Protein AF-A0A1Q3HRP3-F1 (afdb_monomer_lite)

Foldseek 3Di:
DEKEKDFPPDDPVQQADQPQQFLFDPLPPPAHQDDPVGMAIHALVNVPLDLLVSQLSLQVSLLRHQLSLQLQVLLCVQFVARQHDDSSAGPQPVLRVVLLVVSLQQRALQFADLQDQARGDPDSVCSCVHHVVVSVDDSVSNVVSNPDVSNVQQPDDPQQSPRHHAYHHHSNQVSLVSSLQSSLVLVLLLLLLLLLLLLLFPQLLVLLLVLLLLCLVVVFQFQLQQAACLCCQQPVDGPDGQDDPVSSVVSVLQLLLLSLVLLCVDPVSVVSRDPVSVVCCCPPPPNSSVLSLLLAGSLLSSLSSLLRRLQGGPPHFDFFWFWFKFFDPVVSSPGPDCVPVVVTDIDIDTDPDLQNNASCVPSVSCPNPHDRSSHRRQSNCSSLSFQAESGADSSLLRSLVSSVVSVVCLQPLSLLSNLSSQSNNCSFPNNLASDNYSTSLRSLSSQVSNPSGHQLVVDDTDPSSQLVNLQSVQQRRSRGPSSVSSVVSSVVQHDHDSPRNLSSQLSSLVSVVVSCVSSPSHFGFQADVFLRSRHHHPDTDGDDPVSSVVSNVQSVCCVVVVHRDDRPSSD

Radius of gyration: 23.9 Å; chains: 1; bounding box: 61×50×65 Å

pLDDT: mean 80.54, std 15.25, range [26.28, 98.19]

Sequence (571 aa):
MLIFLRKQSEADHVITTPVGHAVLADYTTTFPKLKEAEQSAVPWYSFNEDPEAFGEELLQTAEVDVVCKALLKRATEEWGADFSIQDGRFKNKHVQDHYTKQLRNWLNPLSGNLGRRTAHLTDEQQQYDQVWMKLKLNRDKVKEIAQLPFFKKNGFNVAGRRDRLQLYRNKTEAARALVGEVTSWPSRYVEKLAVLSLLRSAKLAALQRTMLRQVVIDGIVLDATKWEYLPYYLRGKALEACVSVQEKEDARLLVLGALHDCLNDDVTTRPQADTEAIRKFTEFGGGNEYARWRLLPQVVRYQVMISDLARIMPGGKAESEHVRFEFQKTKLDALPSLGGFGTWTKSMQKHASSTPHDPGRHLPFAAGWIRNEFCPNIVSSRLLLAPLYAGTSGHNQGRIMAWRKLKTLDALPVGLIVSAGYSVLWRLYYDKRVSGFHTMFETLQGTHVDTVATTASTFKGGVDDVVWNNLLDNSPEGKTDVSQYWMDCIACFAKPGPLVHLMLKQDLLKEREKTLQLLAGEVLPRWGATESPDRSAPDVEVWDKKQSKAVSMRLEFEIASNTPLPDDDEF

Structure (mmCIF, N/CA/C/O backbone):
data_AF-A0A1Q3HRP3-F1
#
_entry.id   AF-A0A1Q3HRP3-F1
#
loop_
_atom_site.group_P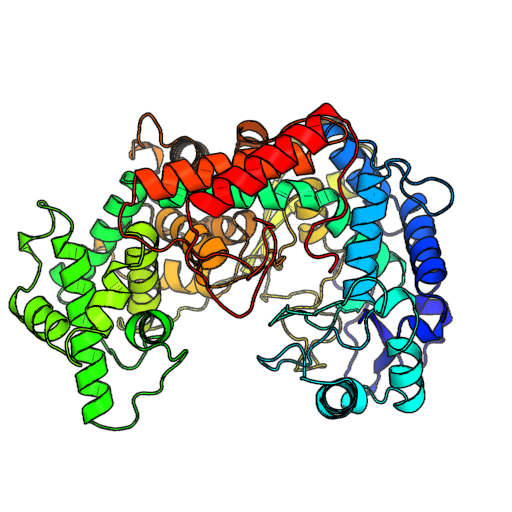DB
_atom_site.id
_atom_site.type_symbol
_atom_site.label_atom_id
_atom_site.label_alt_id
_atom_site.label_comp_id
_atom_site.label_asym_id
_atom_site.label_entity_id
_atom_site.label_seq_id
_atom_site.pdbx_PDB_ins_code
_atom_site.Cartn_x
_atom_site.Cartn_y
_atom_site.Cartn_z
_atom_site.occupancy
_atom_site.B_iso_or_equiv
_atom_site.auth_seq_id
_atom_site.auth_comp_id
_atom_site.auth_asym_id
_atom_site.auth_atom_id
_atom_site.pdbx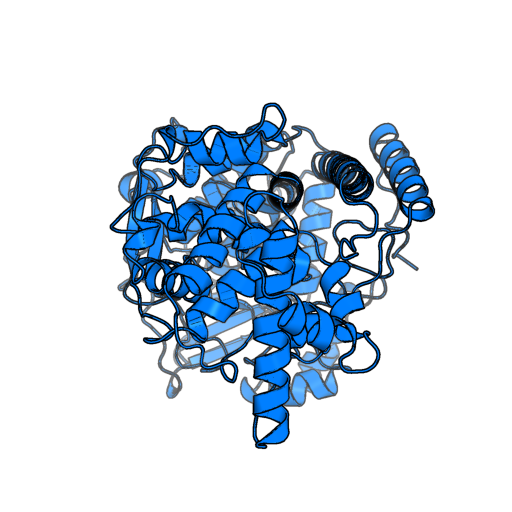_PDB_model_num
ATOM 1 N N . MET A 1 1 ? -19.492 3.271 4.433 1.00 81.19 1 MET A N 1
ATOM 2 C CA . MET A 1 1 ? -20.540 2.814 5.333 1.00 81.19 1 MET A CA 1
ATOM 3 C C . MET A 1 1 ? -20.193 1.452 5.892 1.00 81.19 1 MET A C 1
ATOM 5 O O . MET A 1 1 ? -19.858 0.538 5.136 1.00 81.19 1 MET A O 1
ATOM 9 N N . LEU A 1 2 ? -20.267 1.356 7.218 1.00 85.31 2 LEU A N 1
ATOM 10 C CA . LEU A 1 2 ? -20.231 0.110 7.963 1.00 85.31 2 LEU A CA 1
ATOM 11 C C . LEU A 1 2 ? -21.559 -0.623 7.813 1.00 85.31 2 LEU A C 1
ATOM 13 O O . LEU A 1 2 ? -22.619 -0.052 8.070 1.00 85.31 2 LEU A O 1
ATOM 17 N N . ILE A 1 3 ? -21.477 -1.885 7.415 1.00 86.25 3 ILE A N 1
ATOM 18 C CA . ILE A 1 3 ? -22.596 -2.812 7.326 1.00 86.25 3 ILE A CA 1
ATOM 19 C C . ILE A 1 3 ? -22.241 -4.057 8.130 1.00 86.25 3 ILE A C 1
ATOM 21 O O . ILE A 1 3 ? -21.111 -4.543 8.092 1.00 86.25 3 ILE A O 1
ATOM 25 N N . PHE A 1 4 ? -23.227 -4.592 8.830 1.00 86.12 4 PHE A N 1
ATOM 26 C CA . PHE A 1 4 ? -23.117 -5.830 9.569 1.00 86.12 4 PHE A CA 1
ATOM 27 C C . PHE A 1 4 ? -23.857 -6.958 8.850 1.00 86.12 4 PHE A C 1
ATOM 29 O O . PHE A 1 4 ? -24.864 -6.719 8.184 1.00 86.12 4 PHE A O 1
ATOM 36 N N . LEU A 1 5 ? -23.347 -8.183 8.961 1.00 80.94 5 LEU A N 1
ATOM 37 C CA . LEU A 1 5 ? -23.936 -9.387 8.382 1.00 80.94 5 LEU A CA 1
ATOM 38 C C . LEU A 1 5 ? -24.330 -10.364 9.484 1.00 80.94 5 LEU A C 1
ATOM 40 O O . LEU A 1 5 ? -23.515 -10.702 10.342 1.00 80.94 5 LEU A O 1
ATOM 44 N N . ARG A 1 6 ? -25.557 -10.872 9.393 1.00 81.88 6 ARG A N 1
ATOM 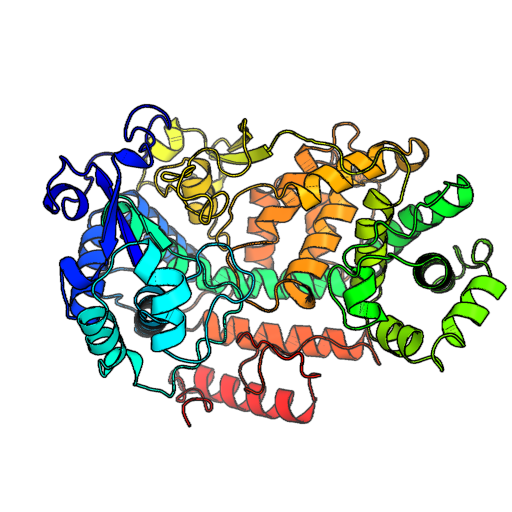45 C CA . ARG A 1 6 ? -26.075 -11.961 10.230 1.00 81.88 6 ARG A CA 1
ATOM 46 C C . ARG A 1 6 ? -26.949 -12.907 9.417 1.00 81.88 6 ARG A C 1
ATOM 48 O O . ARG A 1 6 ? -27.351 -12.569 8.298 1.00 81.88 6 ARG A O 1
ATOM 55 N N . LYS A 1 7 ? -27.299 -14.062 9.982 1.00 79.88 7 LYS A N 1
ATOM 56 C CA . LYS A 1 7 ? -28.380 -14.892 9.435 1.00 79.88 7 LYS A CA 1
ATOM 57 C C . LYS A 1 7 ? -29.721 -14.181 9.603 1.00 79.88 7 LYS A C 1
ATOM 59 O O . LYS A 1 7 ? -29.954 -13.492 10.596 1.00 79.88 7 LYS A O 1
ATOM 64 N N . GLN A 1 8 ? -30.643 -14.399 8.672 1.00 80.56 8 GLN A N 1
ATOM 65 C CA . GLN A 1 8 ? -32.012 -13.879 8.766 1.00 80.56 8 GLN A CA 1
ATOM 66 C C . GLN A 1 8 ? -32.724 -14.345 10.045 1.00 80.56 8 GLN A C 1
ATOM 68 O O . GLN A 1 8 ? -33.490 -13.577 10.619 1.00 80.56 8 GLN A O 1
ATOM 73 N N . SER A 1 9 ? -32.418 -15.559 10.519 1.00 80.81 9 SER A N 1
ATOM 74 C CA . SER A 1 9 ? -32.952 -16.136 11.759 1.00 80.81 9 SER A CA 1
ATOM 75 C C . SER A 1 9 ? -32.340 -15.567 13.045 1.00 80.81 9 SER A C 1
ATOM 77 O O . SER A 1 9 ? -32.875 -15.803 14.122 1.00 80.81 9 SER A O 1
ATOM 79 N N . GLU A 1 10 ? -31.194 -14.890 12.967 1.00 83.38 10 GLU A N 1
ATOM 80 C CA . GLU A 1 10 ? -30.533 -14.290 14.131 1.00 83.38 10 GLU A CA 1
ATOM 81 C C . GLU A 1 10 ? -31.152 -12.924 14.430 1.00 83.38 10 GLU A C 1
ATOM 83 O O . GLU A 1 10 ? -31.501 -12.186 13.516 1.00 83.38 10 GLU A O 1
ATOM 88 N N . ALA A 1 11 ? -31.285 -12.556 15.701 1.00 84.00 11 ALA A N 1
ATOM 89 C CA . ALA A 1 11 ? -31.731 -11.216 16.073 1.00 84.00 11 ALA A CA 1
ATOM 90 C C . ALA A 1 11 ? -30.559 -10.218 16.065 1.00 84.00 11 ALA A C 1
ATOM 92 O O . ALA A 1 11 ? -29.400 -10.599 16.229 1.00 84.00 11 ALA A O 1
ATOM 93 N N . ASP A 1 12 ? -30.862 -8.925 15.930 1.00 82.75 12 ASP A N 1
ATOM 94 C CA . ASP A 1 12 ? -29.851 -7.859 15.837 1.00 82.75 12 ASP A CA 1
ATOM 95 C C . ASP A 1 12 ? -28.938 -7.772 17.074 1.00 82.75 12 ASP A C 1
ATOM 97 O O . ASP A 1 12 ? -27.781 -7.370 16.957 1.00 82.75 12 ASP A O 1
ATOM 101 N N . HIS A 1 13 ? -29.401 -8.232 18.245 1.00 83.00 13 HIS A N 1
ATOM 102 C CA . HIS A 1 13 ? -28.588 -8.270 19.468 1.00 83.00 13 HIS A CA 1
ATOM 103 C C . HIS A 1 13 ? -27.328 -9.145 19.338 1.00 83.00 13 HIS A C 1
ATOM 105 O O . HIS A 1 13 ? -26.350 -8.918 20.048 1.00 83.00 13 HIS A O 1
ATOM 111 N N . VAL A 1 14 ? -27.310 -10.121 18.421 1.00 80.94 14 VAL A N 1
ATOM 112 C CA . VAL A 1 14 ? -26.115 -10.935 18.130 1.00 80.94 14 VAL A CA 1
ATOM 113 C C . VAL A 1 14 ? -24.974 -10.057 17.603 1.00 80.94 14 VAL A C 1
ATOM 115 O O . VAL A 1 14 ? -23.811 -10.298 17.913 1.00 80.94 14 VAL A O 1
ATOM 118 N N . ILE A 1 15 ? -25.301 -9.003 16.850 1.00 83.75 15 ILE A N 1
ATOM 119 C CA . ILE A 1 15 ? -24.325 -8.056 16.297 1.00 83.75 15 ILE A CA 1
ATOM 120 C C . ILE A 1 15 ? -23.811 -7.115 17.394 1.00 83.75 15 ILE A C 1
ATOM 122 O O . ILE A 1 15 ? -22.634 -6.742 17.395 1.00 83.75 15 ILE A O 1
ATOM 126 N N . THR A 1 16 ? -24.687 -6.708 18.317 1.00 84.12 16 THR A N 1
ATOM 127 C CA . THR A 1 16 ? -24.356 -5.733 19.364 1.00 84.12 16 THR A CA 1
ATOM 128 C C . THR A 1 16 ? -23.694 -6.349 20.593 1.00 84.12 16 THR A C 1
ATOM 130 O O . THR A 1 16 ? -23.067 -5.615 21.350 1.00 84.12 16 THR A O 1
ATOM 133 N N . THR A 1 17 ? -23.791 -7.668 20.779 1.00 83.38 17 THR A N 1
ATOM 134 C CA . THR A 1 17 ? -23.171 -8.383 21.901 1.00 83.38 17 THR A CA 1
ATOM 135 C C . THR A 1 17 ? -21.650 -8.481 21.706 1.00 83.38 17 THR A C 1
ATOM 137 O O . THR A 1 17 ? -21.206 -9.093 20.730 1.00 83.38 17 THR A O 1
ATOM 140 N N . PRO A 1 18 ? -20.827 -7.916 22.614 1.00 80.81 18 PRO A N 1
ATOM 141 C CA . PRO A 1 18 ? -19.375 -8.032 22.531 1.00 80.81 18 PRO A CA 1
ATOM 142 C C . PRO A 1 18 ? -18.889 -9.480 22.659 1.00 80.81 18 PRO A C 1
ATOM 144 O O . PRO A 1 18 ? -19.381 -10.253 23.483 1.00 80.81 18 PRO A O 1
ATOM 147 N N . VAL A 1 19 ? -17.862 -9.843 21.891 1.00 79.94 19 VAL A N 1
ATOM 148 C CA . VAL A 1 19 ? -17.243 -11.174 21.953 1.00 79.94 19 VAL A CA 1
ATOM 149 C C . VAL A 1 19 ? -16.118 -11.172 22.996 1.00 79.94 19 VAL A C 1
ATOM 151 O O . VAL A 1 19 ? -14.965 -10.905 22.676 1.00 79.94 19 VAL A O 1
ATOM 154 N N . GLY A 1 20 ? -16.448 -11.469 24.257 1.00 64.06 20 GLY A N 1
ATOM 155 C CA . GLY A 1 20 ? -15.527 -11.300 25.395 1.00 64.06 20 GLY A CA 1
ATOM 156 C C . GLY A 1 20 ? -14.388 -12.325 25.543 1.00 64.06 20 GLY A C 1
ATOM 157 O O . GLY A 1 20 ? -13.433 -12.056 26.264 1.00 64.06 20 GLY A O 1
ATOM 158 N N . HIS A 1 21 ? -14.454 -13.489 24.881 1.00 59.28 21 HIS A N 1
ATOM 159 C CA . HIS A 1 21 ? -13.514 -14.606 25.116 1.00 59.28 21 HIS A CA 1
ATOM 160 C C . HIS A 1 21 ? -12.640 -14.992 23.913 1.00 59.28 21 HIS A C 1
ATOM 162 O O . HIS A 1 21 ? -11.757 -15.838 24.042 1.00 59.28 21 HIS A O 1
ATOM 168 N N . ALA A 1 22 ? -12.868 -14.412 22.733 1.00 60.66 22 ALA A N 1
ATOM 169 C CA . ALA A 1 22 ? -12.188 -14.840 21.512 1.00 60.66 22 ALA A CA 1
ATOM 170 C C . ALA A 1 22 ? -10.984 -13.943 21.204 1.00 60.66 22 ALA A C 1
ATOM 172 O O . ALA A 1 22 ? -11.116 -12.932 20.513 1.00 60.66 22 ALA A O 1
ATOM 173 N N . VAL A 1 23 ? -9.791 -14.323 21.670 1.00 62.41 23 VAL A N 1
ATOM 174 C CA . VAL A 1 23 ? -8.544 -13.714 21.171 1.00 62.41 23 VAL A CA 1
ATOM 175 C C . VAL A 1 23 ? -8.365 -14.096 19.698 1.00 62.41 23 VAL A C 1
ATOM 177 O O . VAL A 1 23 ? -8.222 -13.222 18.842 1.00 62.41 23 VAL A O 1
ATOM 180 N N . LEU A 1 24 ? -8.510 -15.395 19.405 1.00 66.38 24 LEU A N 1
ATOM 181 C CA . LEU A 1 24 ? -8.441 -16.005 18.078 1.00 66.38 24 LEU A CA 1
ATOM 182 C C . LEU A 1 24 ? -9.502 -17.102 17.918 1.00 66.38 24 LEU A C 1
ATOM 184 O O . LEU A 1 24 ? -9.729 -17.900 18.825 1.00 66.38 24 LEU A O 1
ATOM 188 N N . ALA A 1 25 ? -10.108 -17.193 16.738 1.00 57.00 25 ALA A N 1
ATOM 189 C CA . ALA A 1 25 ? -10.954 -18.321 16.352 1.00 57.00 25 ALA A CA 1
ATOM 190 C C . ALA A 1 25 ? -10.121 -19.384 15.622 1.00 57.00 25 ALA A C 1
ATOM 192 O O . ALA A 1 25 ? -9.249 -19.038 14.821 1.00 57.00 25 ALA A O 1
ATOM 193 N N . ASP A 1 26 ? -10.428 -20.674 15.811 1.00 52.47 26 ASP A N 1
ATOM 194 C CA . ASP A 1 26 ? -10.148 -21.626 14.734 1.00 52.47 26 ASP A CA 1
ATOM 195 C C . ASP A 1 26 ? -11.045 -21.200 13.564 1.00 52.47 26 ASP A C 1
ATOM 197 O O . ASP A 1 26 ? -12.270 -21.167 13.684 1.00 52.47 26 ASP A O 1
ATOM 201 N N . TYR A 1 27 ? -10.421 -20.741 12.484 1.00 51.00 27 TYR A N 1
ATOM 202 C CA . TYR A 1 27 ? -10.995 -19.951 11.388 1.00 51.00 27 TYR A CA 1
ATOM 203 C C . TYR A 1 27 ? -12.177 -20.624 10.665 1.00 51.00 27 TYR A C 1
ATOM 205 O O . TYR A 1 27 ? -12.822 -19.994 9.823 1.00 51.00 27 TYR A O 1
ATOM 213 N N . THR A 1 28 ? -12.451 -21.891 10.981 1.00 45.38 28 THR A N 1
ATOM 214 C CA . THR A 1 28 ? -13.580 -22.694 10.498 1.00 45.38 28 THR A CA 1
ATOM 215 C C . THR A 1 28 ? -14.743 -22.826 11.488 1.00 45.38 28 THR A C 1
ATOM 217 O O . THR A 1 28 ? -15.844 -23.162 11.059 1.00 45.38 28 THR A O 1
ATOM 220 N N . THR A 1 29 ? -14.539 -22.572 12.784 1.00 44.78 29 THR A N 1
ATOM 221 C CA . THR A 1 29 ? -15.457 -23.038 13.842 1.00 44.78 29 THR A CA 1
ATOM 222 C C . THR A 1 29 ? -16.284 -21.936 14.493 1.00 44.78 29 THR A C 1
ATOM 224 O O . THR A 1 29 ? -17.451 -22.165 14.795 1.00 44.78 29 THR A O 1
ATOM 227 N N . THR A 1 30 ? -15.731 -20.737 14.703 1.00 48.66 30 THR A N 1
ATOM 228 C CA . THR A 1 30 ? -16.424 -19.720 15.521 1.00 48.66 30 THR A CA 1
ATOM 229 C C . THR A 1 30 ? -17.549 -19.015 14.770 1.00 48.66 30 THR A C 1
ATOM 231 O O . THR A 1 30 ? -18.580 -18.709 15.358 1.00 48.66 30 THR A O 1
ATOM 234 N N . PHE A 1 31 ? -17.387 -18.786 13.465 1.00 54.47 31 PHE A N 1
ATOM 235 C CA . PHE A 1 31 ? -18.418 -18.164 12.638 1.00 54.47 31 PHE A CA 1
ATOM 236 C C . PHE A 1 31 ? -18.469 -18.852 11.271 1.00 54.47 31 PHE A C 1
ATOM 238 O O . PHE A 1 31 ? -17.548 -18.667 10.466 1.00 54.47 31 PHE A O 1
ATOM 245 N N . PRO A 1 32 ? -19.518 -19.642 10.982 1.00 58.34 32 PRO A N 1
ATOM 246 C CA . PRO A 1 32 ? -19.655 -20.291 9.689 1.00 58.34 32 PRO A CA 1
ATOM 247 C C . PRO A 1 32 ? -19.801 -19.244 8.580 1.00 58.34 32 PRO A C 1
ATOM 249 O O . PRO A 1 32 ? -20.361 -18.166 8.786 1.00 58.34 32 PRO A O 1
ATOM 252 N N . LYS A 1 33 ? -19.319 -19.575 7.379 1.00 64.06 33 LYS A N 1
ATOM 253 C CA . LYS A 1 33 ? -19.588 -18.766 6.183 1.00 64.06 33 LYS A CA 1
ATOM 254 C C . LYS A 1 33 ? -21.101 -18.675 5.978 1.00 64.06 33 LYS A C 1
ATOM 256 O O . LYS A 1 33 ? -21.778 -19.704 5.983 1.00 64.06 33 LYS A O 1
ATOM 261 N N . LEU A 1 34 ? -21.617 -17.463 5.793 1.00 63.91 34 LEU A N 1
ATOM 262 C CA . LEU A 1 34 ? -23.039 -17.246 5.544 1.00 63.91 34 LEU A CA 1
ATOM 263 C C . LEU A 1 34 ? -23.355 -17.521 4.069 1.00 63.91 34 LEU A C 1
ATOM 265 O O . LEU A 1 34 ? -22.642 -17.065 3.171 1.00 63.91 34 LEU A O 1
ATOM 269 N N . LYS A 1 35 ? -24.417 -18.292 3.811 1.00 66.81 35 LYS A N 1
ATOM 270 C CA . LYS A 1 35 ? -24.940 -18.491 2.453 1.00 66.81 35 LYS A CA 1
ATOM 271 C C . LYS A 1 35 ? -25.725 -17.254 2.019 1.00 66.81 35 LYS A C 1
ATOM 273 O O . LYS A 1 35 ? -26.423 -16.650 2.827 1.00 66.81 35 LYS A O 1
ATOM 278 N N . GLU A 1 36 ? -25.674 -16.930 0.726 1.00 66.62 36 GLU A N 1
ATOM 279 C CA . GLU A 1 36 ? -26.318 -15.731 0.162 1.00 66.62 36 GLU A CA 1
ATOM 280 C C . GLU A 1 36 ? -27.809 -15.628 0.483 1.00 66.62 36 GLU A C 1
ATOM 282 O O . GLU A 1 36 ? -28.297 -14.568 0.854 1.00 66.62 36 GLU A O 1
ATOM 287 N N . ALA A 1 37 ? -28.525 -16.746 0.366 1.00 68.56 37 ALA A N 1
ATOM 288 C CA . ALA A 1 37 ? -29.966 -16.794 0.580 1.00 68.56 37 ALA A CA 1
ATOM 289 C C . ALA A 1 37 ? -30.368 -16.571 2.050 1.00 68.56 37 ALA A C 1
ATOM 291 O O . ALA A 1 37 ? -31.509 -16.214 2.324 1.00 68.56 37 ALA A O 1
ATOM 292 N N . GLU A 1 38 ? -29.438 -16.771 2.986 1.00 73.00 38 GLU A N 1
ATOM 293 C CA . GLU A 1 38 ? -29.695 -16.779 4.428 1.00 73.00 38 GLU A CA 1
ATOM 294 C C . GLU A 1 38 ? -29.188 -15.506 5.124 1.00 73.00 38 GLU A C 1
ATOM 296 O O . GLU A 1 38 ? -29.420 -15.341 6.321 1.00 73.00 38 GLU A O 1
ATOM 301 N N . GLN A 1 39 ? -28.494 -14.608 4.414 1.00 75.94 39 GLN A N 1
ATOM 302 C CA . GLN A 1 39 ? -27.861 -13.424 5.005 1.00 75.94 39 GLN A CA 1
ATOM 303 C C . GLN A 1 39 ? -28.792 -12.200 5.030 1.00 75.94 39 GLN A C 1
ATOM 305 O O . GLN A 1 39 ? -29.632 -12.012 4.146 1.00 75.94 39 GLN A O 1
ATOM 310 N N . SER A 1 40 ? -28.602 -11.341 6.030 1.00 81.19 40 SER A N 1
ATOM 311 C CA . SER A 1 40 ? -29.207 -10.010 6.122 1.00 81.19 40 SER A CA 1
ATOM 312 C C . SER A 1 40 ? -28.125 -8.960 6.363 1.00 81.19 40 SER A C 1
ATOM 314 O O . SER A 1 40 ? -27.243 -9.165 7.199 1.00 81.19 40 SER A O 1
ATOM 316 N N . ALA A 1 41 ? -28.202 -7.844 5.633 1.00 84.50 41 ALA A N 1
ATOM 317 C CA . ALA A 1 41 ? -27.344 -6.680 5.823 1.00 84.50 41 ALA A CA 1
ATOM 318 C C . ALA A 1 41 ? -28.008 -5.705 6.802 1.00 84.50 41 ALA A C 1
ATOM 320 O O . ALA A 1 41 ? -29.146 -5.295 6.586 1.00 84.50 41 ALA A O 1
ATOM 321 N N . VAL A 1 42 ? -27.295 -5.327 7.860 1.00 88.81 42 VAL A N 1
ATOM 322 C CA . VAL A 1 42 ? -27.779 -4.412 8.900 1.00 88.81 42 VAL A CA 1
ATOM 323 C C . VAL A 1 42 ? -26.838 -3.207 8.968 1.00 88.81 42 VAL A C 1
ATOM 325 O O . VAL A 1 42 ? -25.663 -3.377 9.294 1.00 88.81 42 VAL A O 1
ATOM 328 N N . PRO A 1 43 ? -27.277 -1.993 8.607 1.00 90.38 43 PRO A N 1
ATOM 329 C CA . PRO A 1 43 ? -26.421 -0.814 8.659 1.00 90.38 43 PRO A CA 1
ATOM 330 C C . PRO A 1 43 ? -26.180 -0.359 10.103 1.00 90.38 43 PRO A C 1
ATOM 332 O O . PRO A 1 43 ? -26.993 -0.609 10.987 1.00 90.38 43 PRO A O 1
ATOM 335 N N . TRP A 1 44 ? -25.070 0.344 10.344 1.00 91.88 44 TRP A N 1
ATOM 336 C CA . TRP A 1 44 ? -24.712 0.828 11.686 1.00 91.88 44 TRP A CA 1
ATOM 337 C C . TRP A 1 44 ? -25.815 1.675 12.349 1.00 91.88 44 TRP A C 1
ATOM 339 O O . TRP A 1 44 ? -26.064 1.533 13.544 1.00 91.88 44 TRP A O 1
ATOM 349 N N . TYR A 1 45 ? -26.521 2.493 11.561 1.00 92.56 45 TYR A N 1
ATOM 350 C CA . TYR A 1 45 ? -27.569 3.386 12.058 1.00 92.56 45 TYR A CA 1
ATOM 351 C C . TYR A 1 45 ? -28.832 2.647 12.516 1.00 92.56 45 TYR A C 1
ATOM 353 O O . TYR A 1 45 ? -29.699 3.250 13.131 1.00 92.56 45 TYR A O 1
ATOM 361 N N . SER A 1 46 ? -28.956 1.341 12.250 1.00 91.50 46 SER A N 1
ATOM 362 C CA . SER A 1 46 ? -30.024 0.522 12.837 1.00 91.50 46 SER A CA 1
ATOM 363 C C . SER A 1 46 ? -29.816 0.256 14.329 1.00 91.50 46 SER A C 1
ATOM 365 O O . SER A 1 46 ? -30.755 -0.165 14.997 1.00 91.50 46 SER A O 1
ATOM 367 N N . PHE A 1 47 ? -28.605 0.477 14.853 1.00 89.62 47 PHE A N 1
ATOM 368 C CA . PHE A 1 47 ? -28.302 0.311 16.278 1.00 89.62 47 PHE A CA 1
ATOM 369 C C . PHE A 1 47 ? -28.324 1.637 17.027 1.00 89.62 47 PHE A C 1
ATOM 371 O O . PHE A 1 47 ? -28.828 1.696 18.143 1.00 89.62 47 PHE A O 1
ATOM 378 N N . ASN A 1 48 ? -27.748 2.674 16.423 1.00 91.00 48 ASN A N 1
ATOM 379 C CA . ASN A 1 48 ? -27.694 4.013 16.981 1.00 91.00 48 ASN A CA 1
ATOM 380 C C . ASN A 1 48 ? -27.599 5.013 15.825 1.00 91.00 48 ASN A C 1
ATOM 382 O O . ASN A 1 48 ? -26.679 4.930 15.013 1.00 91.00 48 ASN A O 1
ATOM 386 N N . GLU A 1 49 ? -28.581 5.904 15.715 1.00 92.19 49 GLU A N 1
ATOM 387 C CA . GLU A 1 49 ? -28.666 6.878 14.621 1.00 92.19 49 GLU A CA 1
ATOM 388 C C . GLU A 1 49 ? -27.699 8.053 14.806 1.00 92.19 49 GLU A C 1
ATOM 390 O O . GLU A 1 49 ? -27.364 8.725 13.829 1.00 92.19 49 GLU A O 1
ATOM 395 N N . ASP A 1 50 ? -27.217 8.271 16.034 1.00 94.62 50 ASP A N 1
ATOM 396 C CA . ASP A 1 50 ? -26.160 9.230 16.322 1.00 94.62 50 ASP A CA 1
ATOM 397 C C . ASP A 1 50 ? -24.788 8.594 16.011 1.00 94.62 50 ASP A C 1
ATOM 399 O O . ASP A 1 50 ? -24.364 7.647 16.687 1.00 94.62 50 ASP A O 1
ATOM 403 N N . PRO A 1 51 ? -24.069 9.087 14.984 1.00 93.31 51 PRO A N 1
ATOM 404 C CA . PRO A 1 51 ? -22.774 8.539 14.606 1.00 93.31 51 PRO A CA 1
ATOM 405 C C . PRO A 1 51 ? -21.703 8.724 15.685 1.00 93.31 51 PRO A C 1
ATOM 407 O O . PRO A 1 51 ? -20.801 7.888 15.767 1.00 93.31 51 PRO A O 1
ATOM 410 N N . GLU A 1 52 ? -21.771 9.786 16.495 1.00 94.12 52 GLU A N 1
ATOM 411 C CA . GLU A 1 52 ? -20.807 10.012 17.576 1.00 94.12 52 GLU A CA 1
ATOM 412 C C . GLU A 1 52 ? -21.041 9.005 18.697 1.00 94.12 52 GLU A C 1
ATOM 414 O O . GLU A 1 52 ? -20.102 8.309 19.083 1.00 94.12 52 GLU A O 1
ATOM 419 N N . ALA A 1 53 ? -22.293 8.831 19.124 1.00 95.56 53 ALA A N 1
ATOM 420 C CA . ALA A 1 53 ? -22.652 7.837 20.132 1.00 95.56 53 ALA A CA 1
ATOM 421 C C . ALA A 1 53 ? -22.340 6.400 19.670 1.00 95.56 53 ALA A C 1
ATOM 423 O O . ALA A 1 53 ? -21.755 5.621 20.423 1.00 95.56 53 ALA A O 1
ATOM 424 N N . PHE A 1 54 ? -22.621 6.051 18.407 1.00 95.44 54 PHE A N 1
ATOM 425 C CA . PHE A 1 54 ? -22.203 4.761 17.844 1.00 95.44 54 PHE A CA 1
ATOM 426 C C . PHE A 1 54 ? -20.674 4.588 17.879 1.00 95.44 54 PHE A C 1
ATOM 428 O O . PHE A 1 54 ? -20.162 3.504 18.169 1.00 95.44 54 PHE A O 1
ATOM 435 N N . GLY A 1 55 ? -19.931 5.658 17.594 1.00 95.44 55 GLY A N 1
ATOM 436 C CA . GLY A 1 55 ? -18.479 5.686 17.722 1.00 95.44 55 GLY A CA 1
ATOM 437 C C . GLY A 1 55 ? -17.996 5.464 19.155 1.00 95.44 55 GLY A C 1
ATOM 438 O O . GLY A 1 55 ? -17.041 4.715 19.360 1.00 95.44 55 GLY A O 1
ATOM 439 N N . GLU A 1 56 ? -18.638 6.079 20.142 1.00 96.56 56 GLU A N 1
ATOM 440 C CA . GLU A 1 56 ? -18.314 5.884 21.559 1.00 96.56 56 GLU A CA 1
ATOM 441 C C . GLU A 1 56 ? -18.570 4.431 21.989 1.00 96.56 56 GLU A C 1
ATOM 443 O O . GLU A 1 56 ? -17.713 3.825 22.635 1.00 96.56 56 GLU A O 1
ATOM 448 N N . GLU A 1 57 ? -19.666 3.811 21.540 1.00 95.06 57 GLU A N 1
ATOM 449 C CA . GLU A 1 57 ? -19.959 2.390 21.795 1.00 95.06 57 GLU A CA 1
ATOM 450 C C . GLU A 1 57 ? -18.880 1.444 21.229 1.00 95.06 57 GLU A C 1
ATOM 452 O O . GLU A 1 57 ? -18.514 0.440 21.858 1.00 95.06 57 GLU A O 1
ATOM 457 N N . LEU A 1 58 ? -18.339 1.746 20.041 1.00 95.25 58 LEU A N 1
ATOM 458 C CA . LEU A 1 58 ? -17.223 0.981 19.471 1.00 95.25 58 LEU A CA 1
ATOM 459 C C . LEU A 1 58 ? -15.952 1.122 20.318 1.00 95.25 58 LEU A C 1
ATOM 461 O O . LEU A 1 58 ? -15.233 0.137 20.500 1.00 95.25 58 LEU A O 1
ATOM 465 N N . LEU A 1 59 ? -15.678 2.313 20.858 1.00 96.81 59 LEU A N 1
ATOM 466 C CA . LEU A 1 59 ? -14.522 2.543 21.727 1.00 96.81 59 LEU A CA 1
ATOM 467 C C . LEU A 1 59 ? -14.688 1.895 23.103 1.00 96.81 59 LEU A C 1
ATOM 469 O O . LEU A 1 59 ? -13.732 1.304 23.593 1.00 96.81 59 LEU A O 1
ATOM 473 N N . GLN A 1 60 ? -15.890 1.894 23.677 1.00 95.06 60 GLN A N 1
ATOM 474 C CA . GLN A 1 60 ? -16.195 1.132 24.896 1.00 95.06 60 GLN A CA 1
ATOM 475 C C . GLN A 1 60 ? -16.003 -0.376 24.674 1.00 95.06 60 GLN A C 1
ATOM 477 O O . GLN A 1 60 ? -15.426 -1.075 25.506 1.00 95.06 60 GLN A O 1
ATOM 482 N N . THR A 1 61 ? -16.416 -0.887 23.508 1.00 93.94 61 THR A N 1
ATOM 483 C CA . THR A 1 61 ? -16.154 -2.284 23.122 1.00 93.94 61 THR A CA 1
ATOM 484 C C . THR A 1 61 ? -14.649 -2.556 23.021 1.00 93.94 61 THR A C 1
ATOM 486 O O . THR A 1 61 ? -14.164 -3.586 23.493 1.00 93.94 61 THR A O 1
ATOM 489 N N . ALA A 1 62 ? -13.889 -1.635 22.427 1.00 94.62 62 ALA A N 1
ATOM 490 C CA . ALA A 1 62 ? -12.437 -1.741 22.328 1.00 94.62 62 ALA A CA 1
ATOM 491 C C . ALA A 1 62 ? -11.721 -1.650 23.683 1.00 94.62 62 ALA A C 1
ATOM 493 O O . ALA A 1 62 ? -10.708 -2.320 23.879 1.00 94.62 62 ALA A O 1
ATOM 494 N N . GLU A 1 63 ? -12.238 -0.848 24.612 1.00 92.75 63 GLU A N 1
ATOM 495 C CA . GLU A 1 63 ? -11.672 -0.648 25.946 1.00 92.75 63 GLU A CA 1
ATOM 496 C C . GLU A 1 63 ? -11.654 -1.942 26.763 1.00 92.75 63 GLU A C 1
ATOM 498 O O . GLU A 1 63 ? -10.762 -2.133 27.588 1.00 92.75 63 GLU A O 1
ATOM 503 N N . VAL A 1 64 ? -12.587 -2.865 26.511 1.00 90.62 64 VAL A N 1
ATOM 504 C CA . VAL A 1 64 ? -12.645 -4.166 27.193 1.00 90.62 64 VAL A CA 1
ATOM 505 C C . VAL A 1 64 ? -12.037 -5.317 26.383 1.00 90.62 64 VAL A C 1
ATOM 507 O O . VAL A 1 64 ? -11.595 -6.294 26.992 1.00 90.62 64 VAL A O 1
ATOM 510 N N . ASP A 1 65 ? -11.932 -5.197 25.055 1.00 91.69 65 ASP A N 1
ATOM 511 C CA . ASP A 1 65 ? -11.371 -6.229 24.170 1.00 91.69 65 ASP A CA 1
ATOM 512 C C . ASP A 1 65 ? -9.847 -6.391 24.330 1.00 91.69 65 ASP A C 1
ATOM 514 O O . ASP A 1 65 ? -9.062 -5.446 24.242 1.00 91.69 65 ASP A O 1
ATOM 518 N N . VAL A 1 66 ? -9.406 -7.632 24.540 1.00 90.62 66 VAL A N 1
ATOM 519 C CA . VAL A 1 66 ? -7.999 -7.977 24.811 1.00 90.62 66 VAL A CA 1
ATOM 520 C C . VAL A 1 66 ? -7.057 -7.711 23.635 1.00 90.62 66 VAL A C 1
ATOM 522 O O . VAL A 1 66 ? -5.897 -7.356 23.859 1.00 90.62 66 VAL A O 1
ATOM 525 N N . VAL A 1 67 ? -7.537 -7.837 22.392 1.00 91.06 67 VAL A N 1
ATOM 526 C CA . VAL A 1 67 ? -6.732 -7.538 21.200 1.00 91.06 67 VAL A CA 1
ATOM 527 C C . VAL A 1 67 ? -6.596 -6.031 21.047 1.00 91.06 67 VAL A C 1
ATOM 529 O O . VAL A 1 67 ? -5.473 -5.546 20.930 1.00 91.06 67 VAL A O 1
ATOM 532 N N . CYS A 1 68 ? -7.694 -5.277 21.134 1.00 94.00 68 CYS A N 1
ATOM 533 C CA . CYS A 1 68 ? -7.658 -3.815 21.133 1.00 94.00 68 CYS A CA 1
ATOM 534 C C . CYS A 1 68 ? -6.702 -3.280 22.203 1.00 94.00 68 CYS A C 1
ATOM 536 O O . CYS A 1 68 ? -5.802 -2.516 21.864 1.00 94.00 68 CYS A O 1
ATOM 538 N N . LYS A 1 69 ? -6.792 -3.750 23.454 1.00 93.38 69 LYS A N 1
ATOM 539 C CA . LYS A 1 69 ? -5.851 -3.373 24.529 1.00 93.38 69 LYS A CA 1
ATOM 540 C C . LYS A 1 69 ? -4.389 -3.564 24.133 1.00 93.38 69 LYS A C 1
ATOM 542 O O . LYS A 1 69 ? -3.567 -2.680 24.372 1.00 93.38 69 LYS A O 1
ATOM 547 N N . ALA A 1 70 ? -4.061 -4.696 23.515 1.00 93.75 70 ALA A N 1
ATOM 548 C CA . ALA A 1 70 ? -2.708 -4.971 23.052 1.00 93.75 70 ALA A CA 1
ATOM 549 C C . ALA A 1 70 ? -2.268 -4.027 21.923 1.00 93.75 70 ALA A C 1
ATOM 551 O O . ALA A 1 70 ? -1.144 -3.530 21.951 1.00 93.75 70 ALA A O 1
ATOM 552 N N . LEU A 1 71 ? -3.151 -3.739 20.961 1.00 94.38 71 LEU A N 1
ATOM 553 C CA . LEU A 1 71 ? -2.872 -2.797 19.873 1.00 94.38 71 LEU A CA 1
ATOM 554 C C . LEU A 1 71 ? -2.641 -1.377 20.395 1.00 94.38 71 LEU A C 1
ATOM 556 O O . LEU A 1 71 ? -1.688 -0.725 19.976 1.00 94.38 71 LEU A O 1
ATOM 560 N N . LEU A 1 72 ? -3.488 -0.912 21.315 1.00 96.00 72 LEU A N 1
ATOM 561 C CA . LEU A 1 72 ? -3.367 0.406 21.938 1.00 96.00 72 LEU A CA 1
ATOM 562 C C . LEU A 1 72 ? -2.063 0.511 22.730 1.00 96.00 72 LEU A C 1
ATOM 564 O O . LEU A 1 72 ? -1.307 1.457 22.534 1.00 96.00 72 LEU A O 1
ATOM 568 N N . LYS A 1 73 ? -1.752 -0.498 23.557 1.00 95.06 73 LYS A N 1
ATOM 569 C CA . LYS A 1 73 ? -0.490 -0.569 24.304 1.00 95.06 73 LYS A CA 1
ATOM 570 C C . LYS A 1 73 ? 0.715 -0.494 23.368 1.00 95.06 73 LYS A C 1
ATOM 572 O O . LYS A 1 73 ? 1.596 0.335 23.569 1.00 95.06 73 LYS A O 1
ATOM 577 N N . ARG A 1 74 ? 0.719 -1.318 22.320 1.00 93.81 74 ARG A N 1
ATOM 578 C CA . ARG A 1 74 ? 1.794 -1.362 21.328 1.00 93.81 74 ARG A CA 1
ATOM 579 C C . ARG A 1 74 ? 1.988 -0.017 20.627 1.00 93.81 74 ARG A C 1
ATOM 581 O O . ARG A 1 74 ? 3.124 0.403 20.429 1.00 93.81 74 ARG A O 1
ATOM 588 N N . ALA A 1 75 ? 0.893 0.635 20.243 1.00 94.62 75 ALA A N 1
ATOM 589 C CA . ALA A 1 75 ? 0.924 1.934 19.582 1.00 94.62 75 ALA A CA 1
ATOM 590 C C . ALA A 1 75 ? 1.451 3.027 20.516 1.00 94.62 75 ALA A C 1
ATOM 592 O O . ALA A 1 75 ? 2.265 3.842 20.094 1.00 94.62 75 ALA A O 1
ATOM 593 N N . THR A 1 76 ? 1.046 3.010 21.788 1.00 94.62 76 THR A N 1
ATOM 594 C CA . THR A 1 76 ? 1.577 3.925 22.803 1.00 94.62 76 THR A CA 1
ATOM 595 C C . THR A 1 76 ? 3.081 3.744 22.993 1.00 94.62 76 THR A C 1
ATOM 597 O O . THR A 1 76 ? 3.812 4.732 23.018 1.00 94.62 76 THR A O 1
ATOM 600 N N . GLU A 1 77 ? 3.549 2.496 23.079 1.00 92.69 77 GLU A N 1
ATOM 601 C CA . GLU A 1 77 ? 4.974 2.170 23.216 1.00 92.69 77 GLU A CA 1
ATOM 602 C C . GLU A 1 77 ? 5.792 2.607 21.991 1.00 92.69 77 GLU A C 1
ATOM 604 O O . GLU A 1 77 ? 6.854 3.197 22.161 1.00 92.69 77 GLU A O 1
ATOM 609 N N . GLU A 1 78 ? 5.307 2.359 20.767 1.00 93.19 78 GLU A N 1
ATOM 610 C CA . GLU A 1 78 ? 6.057 2.703 19.547 1.00 93.19 78 GLU A CA 1
ATOM 611 C C . GLU A 1 78 ? 6.049 4.197 19.243 1.00 93.19 78 GLU A C 1
ATOM 613 O O . GLU A 1 78 ? 7.074 4.795 18.923 1.00 93.19 78 GLU A O 1
ATOM 618 N N . TRP A 1 79 ? 4.867 4.807 19.294 1.00 93.50 79 TRP A N 1
ATOM 619 C CA . TRP A 1 79 ? 4.679 6.171 18.818 1.00 93.50 79 TRP A CA 1
ATOM 620 C C . TRP A 1 79 ? 4.924 7.211 19.901 1.00 93.50 79 TRP A C 1
ATOM 622 O O . TRP A 1 79 ? 4.930 8.400 19.592 1.00 93.50 79 TRP A O 1
ATOM 632 N N . GLY A 1 80 ? 5.085 6.807 21.164 1.00 91.62 80 GLY A N 1
ATOM 633 C CA . GLY A 1 80 ? 5.261 7.735 22.282 1.00 91.62 80 GLY A CA 1
ATOM 634 C C . GLY A 1 80 ? 4.092 8.716 22.449 1.00 91.62 80 GLY A C 1
ATOM 635 O O . GLY A 1 80 ? 4.289 9.833 22.925 1.00 91.62 80 GLY A O 1
ATOM 636 N N . ALA A 1 81 ? 2.888 8.326 22.019 1.00 89.69 81 ALA A N 1
ATOM 637 C CA . ALA A 1 81 ? 1.651 9.092 22.156 1.00 89.69 81 ALA A CA 1
ATOM 638 C C . ALA A 1 81 ? 0.618 8.267 22.930 1.00 89.69 81 ALA A C 1
ATOM 640 O O . ALA A 1 81 ? 0.581 7.051 22.800 1.00 89.69 81 ALA A O 1
ATOM 641 N N . ASP A 1 82 ? -0.232 8.907 23.732 1.00 93.81 82 ASP A N 1
ATOM 642 C CA . ASP A 1 82 ? -1.236 8.190 24.524 1.00 93.81 82 ASP A CA 1
ATOM 643 C C . ASP A 1 82 ? -2.421 7.718 23.657 1.00 93.81 82 ASP A C 1
ATOM 645 O O . ASP A 1 82 ? -3.323 8.496 23.343 1.00 93.81 82 ASP A O 1
ATOM 649 N N . PHE A 1 83 ? -2.427 6.438 23.273 1.00 95.50 83 PHE A N 1
ATOM 650 C CA . PHE A 1 83 ? -3.553 5.796 22.583 1.00 95.50 83 PHE A CA 1
ATOM 651 C C . PHE A 1 83 ? -4.597 5.210 23.547 1.00 95.50 83 PHE A C 1
ATOM 653 O O . PHE A 1 83 ? -5.512 4.525 23.097 1.00 95.50 83 PHE A O 1
ATOM 660 N N . SER A 1 84 ? -4.494 5.420 24.862 1.00 95.44 84 SER A N 1
ATOM 661 C CA . SER A 1 84 ? -5.487 4.863 25.783 1.00 95.44 84 SER A CA 1
ATOM 662 C C . SER A 1 84 ? -6.877 5.467 25.563 1.00 95.44 84 SER A C 1
ATOM 664 O O . SER A 1 84 ? -7.037 6.634 25.186 1.00 95.44 84 SER A O 1
ATOM 666 N N . ILE A 1 85 ? -7.882 4.620 25.773 1.00 96.56 85 ILE A N 1
ATOM 667 C CA . ILE A 1 85 ? -9.296 4.974 25.730 1.00 96.56 85 ILE A CA 1
ATOM 668 C C . ILE A 1 85 ? -9.763 5.135 27.173 1.00 96.56 85 ILE A C 1
ATOM 670 O O . ILE A 1 85 ? -9.372 4.351 28.036 1.00 96.56 85 ILE A O 1
ATOM 674 N N . GLN A 1 86 ? -10.576 6.153 27.415 1.00 93.69 86 GLN A N 1
ATOM 675 C CA . GLN A 1 86 ? -11.273 6.379 28.668 1.00 93.69 86 GLN A CA 1
ATOM 676 C C . GLN A 1 86 ? -12.674 6.898 28.341 1.00 93.69 86 GLN A C 1
ATOM 678 O O . GLN A 1 86 ? -12.812 7.836 27.554 1.00 93.69 86 GLN A O 1
ATOM 683 N N . ASP A 1 87 ? -13.699 6.278 28.925 1.00 90.69 87 ASP A N 1
ATOM 684 C CA . ASP A 1 87 ? -15.102 6.695 28.790 1.00 90.69 87 ASP A CA 1
ATOM 685 C C . ASP A 1 87 ? -15.540 6.847 27.318 1.00 90.69 87 ASP A C 1
ATOM 687 O O . ASP A 1 87 ? -16.173 7.824 26.920 1.00 90.69 87 ASP A O 1
ATOM 691 N N . GLY A 1 88 ? -15.155 5.881 26.473 1.00 92.06 88 GLY A N 1
ATOM 692 C CA . GLY A 1 88 ? -15.509 5.871 25.049 1.00 92.06 88 GLY A CA 1
ATOM 693 C C . GLY A 1 88 ? -14.762 6.892 24.184 1.00 92.06 88 GLY A C 1
ATOM 694 O O . GLY A 1 88 ? -15.199 7.163 23.068 1.00 92.06 88 GLY A O 1
ATOM 695 N N . ARG A 1 89 ? -13.645 7.465 24.658 1.00 95.75 89 ARG A N 1
ATOM 696 C CA . ARG A 1 89 ? -12.841 8.453 23.914 1.00 95.75 89 ARG A CA 1
ATOM 697 C C . ARG A 1 89 ? -11.345 8.212 24.071 1.00 95.75 89 ARG A C 1
ATOM 699 O O . ARG A 1 89 ? -10.889 7.765 25.117 1.00 95.75 89 ARG A O 1
ATOM 706 N N . PHE A 1 90 ? -10.558 8.546 23.053 1.00 96.25 90 PHE A N 1
ATOM 707 C CA . PHE A 1 90 ? -9.101 8.578 23.185 1.00 96.25 90 PHE A CA 1
ATOM 708 C C . PHE A 1 90 ? -8.661 9.756 24.057 1.00 96.25 90 PHE A C 1
ATOM 710 O O . PHE A 1 90 ? -9.122 10.883 23.864 1.00 96.25 90 PHE A O 1
ATOM 717 N N . LYS A 1 91 ? -7.723 9.515 24.981 1.00 93.81 91 LYS A N 1
ATOM 718 C CA . LYS A 1 91 ? -7.199 10.566 25.871 1.00 93.81 91 LYS A CA 1
ATOM 719 C C . LYS A 1 91 ? -6.373 11.611 25.126 1.00 93.81 91 LYS A C 1
ATOM 721 O O . LYS A 1 91 ? -6.444 12.799 25.439 1.00 93.81 91 LYS A O 1
ATOM 726 N N . ASN A 1 92 ? -5.590 11.192 24.131 1.00 91.75 92 ASN A N 1
ATOM 727 C CA . ASN A 1 92 ? -4.875 12.123 23.265 1.00 91.75 92 ASN A CA 1
ATOM 728 C C . ASN A 1 92 ? -5.832 12.730 22.229 1.00 91.75 92 ASN A C 1
ATOM 730 O O . ASN A 1 92 ? -6.414 12.021 21.404 1.00 91.75 92 ASN A O 1
ATOM 734 N N . LYS A 1 93 ? -5.932 14.065 22.228 1.00 89.69 93 LYS A N 1
ATOM 735 C CA . LYS A 1 93 ? -6.815 14.812 21.328 1.00 89.69 93 LYS A CA 1
ATOM 736 C C . LYS A 1 93 ? -6.550 14.519 19.845 1.00 89.69 93 LYS A C 1
ATOM 738 O O . LYS A 1 93 ? -7.500 14.317 19.103 1.00 89.69 93 LYS A O 1
ATOM 743 N N . HIS A 1 94 ? -5.295 14.443 19.403 1.00 87.44 94 HIS A N 1
ATOM 744 C CA . HIS A 1 94 ? -4.974 14.175 17.994 1.00 87.44 94 HIS A CA 1
ATOM 745 C C . HIS A 1 94 ? -5.373 12.762 17.569 1.00 87.44 94 HIS A C 1
ATOM 747 O O . HIS A 1 94 ? -5.816 12.553 16.439 1.00 87.44 94 HIS A O 1
ATOM 753 N N . VAL A 1 95 ? -5.246 11.794 18.480 1.00 92.50 95 VAL A N 1
ATOM 754 C CA . VAL A 1 95 ? -5.714 10.424 18.246 1.00 92.50 95 VAL A CA 1
ATOM 755 C C . VAL A 1 95 ? -7.243 10.407 18.149 1.00 92.50 95 VAL A C 1
ATOM 757 O O . VAL A 1 95 ? -7.778 9.806 17.217 1.00 92.50 95 VAL A O 1
ATOM 760 N N . GLN A 1 96 ? -7.947 11.133 19.025 1.00 94.06 96 GLN A N 1
ATOM 761 C CA . GLN A 1 96 ? -9.408 11.279 18.970 1.00 94.06 96 GLN A CA 1
ATOM 762 C C . GLN A 1 96 ? -9.885 11.988 17.694 1.00 94.06 96 GLN A C 1
ATOM 764 O O . GLN A 1 96 ? -10.858 11.561 17.067 1.00 94.06 96 GLN A O 1
ATOM 769 N N . ASP A 1 97 ? -9.206 13.055 17.281 1.00 89.19 97 ASP A N 1
ATOM 770 C CA . ASP A 1 97 ? -9.517 13.785 16.052 1.00 89.19 97 ASP A CA 1
ATOM 771 C C . ASP A 1 97 ? -9.329 12.871 14.829 1.00 89.19 97 ASP A C 1
ATOM 773 O O . ASP A 1 97 ? -10.191 12.813 13.946 1.00 89.19 97 ASP A O 1
ATOM 777 N N . HIS A 1 98 ? -8.242 12.086 14.802 1.00 87.00 98 HIS A N 1
ATOM 778 C CA . HIS A 1 98 ? -8.009 11.097 13.751 1.00 87.00 98 HIS A CA 1
ATOM 779 C C . HIS A 1 98 ? -9.074 9.995 13.748 1.00 87.00 98 HIS A C 1
ATOM 781 O O . HIS A 1 98 ? -9.608 9.664 12.688 1.00 87.00 98 HIS A O 1
ATOM 787 N N . TYR A 1 99 ? -9.417 9.453 14.918 1.00 91.25 99 TYR A N 1
ATOM 788 C CA . TYR A 1 99 ? -10.501 8.485 15.072 1.00 91.25 99 TYR A CA 1
ATOM 789 C C . TYR A 1 99 ? -11.810 9.027 14.500 1.00 91.25 99 TYR A C 1
ATOM 791 O O . TYR A 1 99 ? -12.443 8.376 13.673 1.00 91.25 99 TYR A O 1
ATOM 799 N N . THR A 1 100 ? -12.168 10.258 14.864 1.00 90.06 100 THR A N 1
ATOM 800 C CA . THR A 1 100 ? -13.403 10.913 14.420 1.00 90.06 100 THR A CA 1
ATOM 801 C C . THR A 1 100 ? -13.400 11.120 12.904 1.00 90.06 100 THR A C 1
ATOM 803 O O . THR A 1 100 ? -14.416 10.902 12.244 1.00 90.06 100 THR A O 1
ATOM 806 N N . LYS A 1 101 ? -12.247 11.469 12.316 1.00 84.56 101 LYS A N 1
ATOM 807 C CA . LYS A 1 101 ? -12.064 11.538 10.858 1.00 84.56 101 LYS A CA 1
ATOM 808 C C . LYS A 1 101 ? -12.301 10.179 10.189 1.00 84.56 101 LYS A C 1
ATOM 810 O O . LYS A 1 101 ? -13.029 10.116 9.202 1.00 84.56 101 LYS A O 1
ATOM 815 N N . GLN A 1 102 ? -11.733 9.093 10.718 1.00 82.88 102 GLN A N 1
ATOM 816 C CA . GLN A 1 102 ? -11.976 7.747 10.177 1.00 82.88 102 GLN A CA 1
ATOM 817 C C . GLN A 1 102 ? -13.434 7.322 10.342 1.00 82.88 102 GLN A C 1
ATOM 819 O O . GLN A 1 102 ? -14.022 6.782 9.406 1.00 82.88 102 GLN A O 1
ATOM 824 N N . LEU A 1 103 ? -14.034 7.619 11.493 1.00 87.25 103 LEU A N 1
ATOM 825 C CA . LEU A 1 103 ? -15.426 7.316 11.793 1.00 87.25 103 LEU A CA 1
ATOM 826 C C . LEU A 1 103 ? -16.368 8.009 10.802 1.00 87.25 103 LEU A C 1
ATOM 828 O O . LEU A 1 103 ? -17.218 7.341 10.216 1.00 87.25 103 LEU A O 1
ATOM 832 N N . ARG A 1 104 ? -16.160 9.302 10.511 1.00 85.12 104 ARG A N 1
ATOM 833 C CA . ARG A 1 104 ? -16.897 10.013 9.449 1.00 85.12 104 ARG A CA 1
ATOM 834 C C . ARG A 1 104 ? -16.806 9.267 8.125 1.00 85.12 104 ARG A C 1
ATOM 836 O O . ARG A 1 104 ? -17.840 8.947 7.548 1.00 85.12 104 ARG A O 1
ATOM 843 N N . ASN A 1 105 ? -15.603 8.906 7.679 1.00 79.12 105 ASN A N 1
ATOM 844 C CA . ASN A 1 105 ? -15.413 8.183 6.418 1.00 79.12 105 ASN A CA 1
ATOM 845 C C . ASN A 1 105 ? -16.134 6.826 6.417 1.00 79.12 105 ASN A C 1
ATOM 847 O O . ASN A 1 105 ? -16.778 6.455 5.433 1.00 79.12 105 ASN A O 1
ATOM 851 N N . TRP A 1 106 ? -16.008 6.066 7.505 1.00 82.38 106 TRP A N 1
ATOM 852 C CA . TRP A 1 106 ? -16.486 4.690 7.596 1.00 82.38 106 TRP A CA 1
ATOM 853 C C . TRP A 1 106 ? -18.000 4.618 7.769 1.00 82.38 106 TRP A C 1
ATOM 855 O O . TRP A 1 106 ? -18.611 3.725 7.181 1.00 82.38 106 TRP A O 1
ATOM 865 N N . LEU A 1 107 ? -18.617 5.557 8.488 1.00 86.44 107 LEU A N 1
ATOM 866 C CA . LEU A 1 107 ? -20.066 5.616 8.700 1.00 86.44 107 LEU A CA 1
ATOM 867 C C . LEU A 1 107 ? -20.821 6.299 7.554 1.00 86.44 107 LEU A C 1
ATOM 869 O O . LEU A 1 107 ? -21.989 5.976 7.342 1.00 86.44 107 LEU A O 1
ATOM 873 N N . ASN A 1 108 ? -20.170 7.170 6.775 1.00 82.94 108 ASN A N 1
ATOM 874 C CA . ASN A 1 108 ? -20.843 7.950 5.735 1.00 82.94 108 ASN A CA 1
ATOM 875 C C . ASN A 1 108 ? -21.592 7.042 4.730 1.00 82.94 108 ASN A C 1
ATOM 877 O O . ASN A 1 108 ? -20.978 6.112 4.176 1.00 82.94 108 ASN A O 1
ATOM 881 N N . PRO A 1 109 ? -22.891 7.299 4.465 1.00 81.19 109 PRO A N 1
ATOM 882 C CA . PRO A 1 109 ? -23.661 6.576 3.454 1.00 81.19 109 PRO A CA 1
ATOM 883 C C . PRO A 1 109 ? -23.153 6.764 2.019 1.00 81.19 109 PRO A C 1
ATOM 885 O O . PRO A 1 109 ? -23.424 5.931 1.162 1.00 81.19 109 PRO A O 1
ATOM 888 N N . LEU A 1 110 ? -22.369 7.804 1.738 1.00 76.06 110 LEU A N 1
ATOM 889 C CA . LEU A 1 110 ? -21.666 7.979 0.464 1.00 76.06 110 LEU A CA 1
ATOM 890 C C . LEU A 1 110 ? -20.437 7.080 0.319 1.00 76.06 110 LEU A C 1
ATOM 892 O O . LEU A 1 110 ? -19.930 6.899 -0.787 1.00 76.06 110 LEU A O 1
ATOM 896 N N . SER A 1 111 ? -19.951 6.496 1.412 1.00 74.75 111 SER A N 1
ATOM 897 C CA . SER A 1 111 ? -18.780 5.627 1.388 1.00 74.75 111 SER A CA 1
ATOM 898 C C . SER A 1 111 ? -19.180 4.178 1.142 1.00 74.75 111 SER A C 1
ATOM 900 O O . SER A 1 111 ? -19.961 3.605 1.899 1.00 74.75 111 SER A O 1
ATOM 902 N N . GLY A 1 112 ? -18.582 3.524 0.154 1.00 67.81 112 GLY A N 1
ATOM 903 C CA . GLY A 1 112 ? -18.774 2.094 -0.073 1.00 67.81 112 GLY A CA 1
ATOM 904 C C . GLY A 1 112 ? -19.045 1.774 -1.532 1.00 67.81 112 GLY A C 1
ATOM 905 O O . GLY A 1 112 ? -19.801 2.456 -2.206 1.00 67.81 112 GLY A O 1
ATOM 906 N N . ASN A 1 113 ? -18.492 0.669 -2.019 1.00 63.25 113 ASN A N 1
ATOM 907 C CA . ASN A 1 113 ? -18.828 0.143 -3.335 1.00 63.25 113 ASN A CA 1
ATOM 908 C C . ASN A 1 113 ? -19.115 -1.345 -3.273 1.00 63.25 113 ASN A C 1
ATOM 910 O O . ASN A 1 113 ? -18.388 -2.088 -2.612 1.00 63.25 113 ASN A O 1
ATOM 914 N N . LEU A 1 114 ? -20.091 -1.774 -4.065 1.00 60.47 114 LEU A N 1
ATOM 915 C CA . LEU A 1 114 ? -20.312 -3.162 -4.432 1.00 60.47 114 LEU A CA 1
ATOM 916 C C . LEU A 1 114 ? -19.551 -3.477 -5.730 1.00 60.47 114 LEU A C 1
ATOM 918 O O . LEU A 1 114 ? -20.146 -3.714 -6.783 1.00 60.47 114 LEU A O 1
ATOM 922 N N . GLY A 1 115 ? -18.221 -3.539 -5.635 1.00 51.31 115 GLY A N 1
ATOM 923 C CA . GLY A 1 115 ? -17.377 -4.165 -6.659 1.00 51.31 115 GLY A CA 1
ATOM 924 C C . GLY A 1 115 ? -17.215 -3.393 -7.975 1.00 51.31 115 GLY A C 1
ATOM 925 O O . GLY A 1 115 ? -16.606 -3.918 -8.907 1.00 51.31 115 GLY A O 1
ATOM 926 N N . ARG A 1 116 ? -17.712 -2.154 -8.082 1.00 52.34 116 ARG A N 1
ATOM 927 C CA . ARG A 1 116 ? -17.411 -1.270 -9.223 1.00 52.34 116 ARG A CA 1
ATOM 928 C C . ARG A 1 116 ? -16.077 -0.532 -9.009 1.00 52.34 116 ARG A C 1
ATOM 930 O O . ARG A 1 116 ? -15.493 -0.534 -7.927 1.00 52.34 116 ARG A O 1
ATOM 937 N N . ARG A 1 117 ? -15.545 0.088 -10.069 1.00 49.72 117 ARG A N 1
ATOM 938 C CA . ARG A 1 117 ? -14.329 0.927 -9.988 1.00 49.72 117 ARG A CA 1
ATOM 939 C C . ARG A 1 117 ? -14.584 2.302 -9.362 1.00 49.72 117 ARG A C 1
ATOM 941 O O . ARG A 1 117 ? -13.641 2.907 -8.871 1.00 49.72 117 ARG A O 1
ATOM 948 N N . THR A 1 118 ? -15.823 2.786 -9.395 1.00 50.75 118 THR A N 1
ATOM 949 C CA . THR A 1 118 ? -16.254 4.089 -8.866 1.00 50.75 118 THR A CA 1
ATOM 950 C C . THR A 1 118 ? -16.849 3.913 -7.478 1.00 50.75 118 THR A C 1
ATOM 952 O O . THR A 1 118 ? -18.016 3.550 -7.361 1.00 50.75 118 THR A O 1
ATOM 955 N N . ALA A 1 119 ? -16.036 4.065 -6.428 1.00 48.62 119 ALA A N 1
ATOM 956 C CA . ALA A 1 119 ? -16.489 3.830 -5.052 1.00 48.62 119 ALA A CA 1
ATOM 957 C C . ALA A 1 119 ? -17.328 4.927 -4.409 1.00 48.62 119 ALA A C 1
ATOM 959 O O . ALA A 1 119 ? -17.912 4.688 -3.358 1.00 48.62 119 ALA A O 1
ATOM 960 N N . HIS A 1 120 ? -17.432 6.060 -5.087 1.00 57.28 120 HIS A N 1
ATOM 961 C CA . HIS A 1 120 ? -18.389 7.104 -4.787 1.00 57.28 120 HIS A CA 1
ATOM 962 C C . HIS A 1 120 ? -19.073 7.482 -6.083 1.00 57.28 120 HIS A C 1
ATOM 964 O O . HIS A 1 120 ? -18.443 7.498 -7.151 1.00 57.28 120 HIS A O 1
ATOM 970 N N . LEU A 1 121 ? -20.360 7.753 -5.977 1.00 62.53 121 LEU A N 1
ATOM 971 C CA . LEU A 1 121 ? -21.142 8.335 -7.047 1.00 62.53 121 LEU A CA 1
ATOM 972 C C . LEU A 1 121 ? -21.393 9.804 -6.729 1.00 62.53 121 LEU A C 1
ATOM 974 O O . LEU A 1 121 ? -21.196 10.242 -5.598 1.00 62.53 121 LEU A O 1
ATOM 978 N N . THR A 1 122 ? -21.736 10.572 -7.758 1.00 62.59 122 THR A N 1
ATOM 979 C CA . THR A 1 122 ? -21.727 12.040 -7.713 1.00 62.59 122 THR A CA 1
ATOM 980 C C . THR A 1 122 ? -22.687 12.610 -6.666 1.00 62.59 122 THR A C 1
ATOM 982 O O . THR A 1 122 ? -22.492 13.728 -6.204 1.00 62.59 122 THR A O 1
ATOM 985 N N . ASP A 1 123 ? -23.695 11.834 -6.269 1.00 69.19 123 ASP A N 1
ATOM 986 C CA . ASP A 1 123 ? -24.689 12.210 -5.276 1.00 69.19 123 ASP A CA 1
ATOM 987 C C . ASP A 1 123 ? -25.215 10.985 -4.495 1.00 69.19 123 ASP A C 1
ATOM 989 O O . ASP A 1 123 ? -25.002 9.821 -4.861 1.00 69.19 123 ASP A O 1
ATOM 993 N N . GLU A 1 124 ? -25.921 11.265 -3.395 1.00 72.00 124 GLU A N 1
ATOM 994 C CA . GLU A 1 124 ? -26.555 10.270 -2.514 1.00 72.00 124 GLU A CA 1
ATOM 995 C C . GLU A 1 124 ? -27.535 9.360 -3.258 1.00 72.00 124 GLU A C 1
ATOM 997 O O . GLU A 1 124 ? -27.670 8.179 -2.926 1.00 72.00 124 GLU A O 1
ATOM 1002 N N . GLN A 1 125 ? -28.199 9.896 -4.281 1.00 76.38 125 GLN A N 1
ATOM 1003 C CA . GLN A 1 125 ? -29.218 9.186 -5.033 1.00 76.38 125 GLN A CA 1
ATOM 1004 C C . GLN A 1 125 ? -28.598 8.070 -5.873 1.00 76.38 125 GLN A C 1
ATOM 1006 O O . GLN A 1 125 ? -28.996 6.908 -5.770 1.00 76.38 125 GLN A O 1
ATOM 1011 N N . GLN A 1 126 ? -27.572 8.404 -6.648 1.00 77.62 126 GLN A N 1
ATOM 1012 C CA . GLN A 1 126 ? -26.815 7.444 -7.435 1.00 77.62 126 GLN A CA 1
ATOM 1013 C C . GLN A 1 126 ? -26.156 6.397 -6.535 1.00 77.62 126 GLN A C 1
ATOM 1015 O O . GLN A 1 126 ? -26.181 5.206 -6.860 1.00 77.62 126 GLN A O 1
ATOM 1020 N N . GLN A 1 127 ? -25.598 6.825 -5.397 1.00 77.00 127 GLN A N 1
ATOM 1021 C CA . GLN A 1 127 ? -25.013 5.920 -4.412 1.00 77.00 127 GLN A CA 1
ATOM 1022 C C . GLN A 1 127 ? -26.035 4.893 -3.920 1.00 77.00 127 GLN A C 1
ATOM 1024 O O . GLN A 1 127 ? -25.754 3.689 -3.921 1.00 77.00 127 GLN A O 1
ATOM 1029 N N . TYR A 1 128 ? -27.235 5.338 -3.555 1.00 81.38 128 TYR A N 1
ATOM 1030 C CA . TYR A 1 128 ? -28.298 4.436 -3.144 1.00 81.38 128 TYR A CA 1
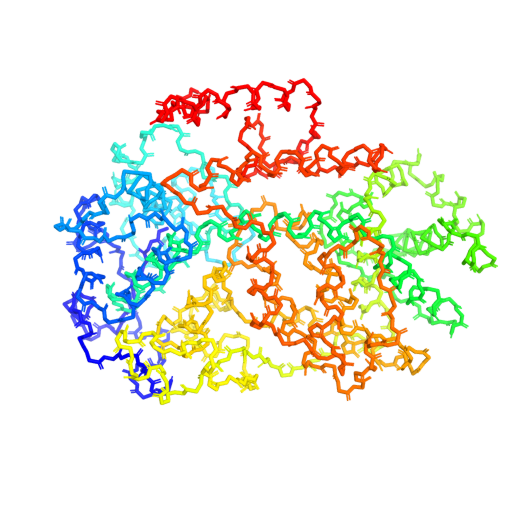ATOM 1031 C C . TYR A 1 128 ? -28.691 3.458 -4.257 1.00 81.38 128 TYR A C 1
ATOM 1033 O O . TYR A 1 128 ? -28.656 2.243 -4.042 1.00 81.38 128 TYR A O 1
ATOM 1041 N N . ASP A 1 129 ? -29.002 3.962 -5.450 1.00 81.06 129 ASP A N 1
ATOM 1042 C CA . ASP A 1 129 ? -29.529 3.144 -6.549 1.00 81.06 129 ASP A CA 1
ATOM 1043 C C . ASP A 1 129 ? -28.530 2.071 -7.006 1.00 81.06 129 ASP A C 1
ATOM 1045 O O . ASP A 1 129 ? -28.907 0.950 -7.355 1.00 81.06 129 ASP A O 1
ATOM 1049 N N . GLN A 1 130 ? -27.230 2.377 -6.990 1.00 76.06 130 GLN A N 1
ATOM 1050 C CA . GLN A 1 130 ? -26.209 1.448 -7.481 1.00 76.06 130 GLN A CA 1
ATOM 1051 C C . GLN A 1 130 ? -25.651 0.509 -6.406 1.00 76.06 130 GLN A C 1
ATOM 1053 O O . GLN A 1 130 ? -25.189 -0.597 -6.745 1.00 76.06 130 GLN A O 1
ATOM 1058 N N . VAL A 1 131 ? -25.663 0.946 -5.142 1.00 77.31 131 VAL A N 1
ATOM 1059 C CA . VAL A 1 131 ? -25.021 0.254 -4.016 1.00 77.31 131 VAL A CA 1
ATOM 1060 C C . VAL A 1 131 ? -26.072 -0.229 -3.016 1.00 77.31 131 VAL A C 1
ATOM 1062 O O . VAL A 1 131 ? -26.283 -1.433 -2.877 1.00 77.31 131 VAL A O 1
ATOM 1065 N N . TRP A 1 132 ? -26.769 0.682 -2.343 1.00 83.25 132 TRP A N 1
ATOM 1066 C CA . TRP A 1 132 ? -27.585 0.353 -1.169 1.00 83.25 132 TRP A CA 1
ATOM 1067 C C . TRP A 1 132 ? -28.892 -0.370 -1.477 1.00 83.25 132 TRP A C 1
ATOM 1069 O O . TRP A 1 132 ? -29.301 -1.235 -0.699 1.00 83.25 132 TRP A O 1
ATOM 1079 N N . MET A 1 133 ? -29.491 -0.119 -2.642 1.00 83.56 133 MET A N 1
ATOM 1080 C CA . MET A 1 133 ? -30.694 -0.821 -3.095 1.00 83.56 133 MET A CA 1
ATOM 1081 C C . MET A 1 133 ? -30.474 -2.341 -3.180 1.00 83.56 133 MET A C 1
ATOM 1083 O O . MET A 1 133 ? -31.361 -3.120 -2.838 1.00 83.56 133 MET A O 1
ATOM 1087 N N . LYS A 1 134 ? -29.267 -2.786 -3.560 1.00 80.19 134 LYS A N 1
ATOM 1088 C CA . LYS A 1 134 ? -28.923 -4.219 -3.637 1.00 80.19 134 LYS A CA 1
ATOM 1089 C C . LYS A 1 134 ? -28.861 -4.892 -2.268 1.00 80.19 134 LYS A C 1
ATOM 1091 O O . LYS A 1 134 ? -29.081 -6.093 -2.173 1.00 80.19 134 LYS A O 1
ATOM 1096 N N . LEU A 1 135 ? -28.573 -4.118 -1.222 1.00 79.62 135 LEU A N 1
ATOM 1097 C CA . LEU A 1 135 ? -28.597 -4.570 0.169 1.00 79.62 135 LEU A CA 1
ATOM 1098 C C . LEU A 1 135 ? -29.963 -4.340 0.832 1.00 79.62 135 LEU A C 1
ATOM 1100 O O . LEU A 1 135 ? -30.098 -4.596 2.023 1.00 79.62 135 LEU A O 1
ATOM 1104 N N . LYS A 1 136 ? -30.970 -3.880 0.071 1.00 85.31 136 LYS A N 1
ATOM 1105 C CA . LYS A 1 136 ? -32.336 -3.600 0.540 1.00 85.31 136 LYS A CA 1
ATOM 1106 C C . LYS A 1 136 ? -32.391 -2.610 1.713 1.00 85.31 136 LYS A C 1
ATOM 1108 O O . LYS A 1 136 ? -33.266 -2.715 2.569 1.00 85.31 136 LYS A O 1
ATOM 1113 N N . LEU A 1 137 ? -31.461 -1.655 1.766 1.00 87.50 137 LEU A N 1
ATOM 1114 C CA . LEU A 1 137 ? -31.502 -0.593 2.776 1.00 87.50 137 LEU A CA 1
ATOM 1115 C C . LEU A 1 137 ? -32.651 0.377 2.479 1.00 87.50 137 LEU A C 1
ATOM 1117 O O . LEU A 1 137 ? -33.042 0.530 1.329 1.00 87.50 137 LEU A O 1
ATOM 1121 N N . ASN A 1 138 ? -33.185 1.056 3.495 1.00 89.62 138 ASN A N 1
ATOM 1122 C CA . ASN A 1 138 ? -34.235 2.058 3.300 1.00 89.62 138 ASN A CA 1
ATOM 1123 C C . ASN A 1 138 ? -33.653 3.357 2.700 1.00 89.62 138 ASN A C 1
ATOM 1125 O O . ASN A 1 138 ? -32.759 3.962 3.293 1.00 89.62 138 ASN A O 1
ATOM 1129 N N . ARG A 1 139 ? -34.173 3.791 1.542 1.00 88.31 139 ARG A N 1
ATOM 1130 C CA . ARG A 1 139 ? -33.717 4.993 0.816 1.00 88.31 139 ARG A CA 1
ATOM 1131 C C . ARG A 1 139 ? -33.843 6.274 1.622 1.00 88.31 139 ARG A C 1
ATOM 1133 O O . ARG A 1 139 ? -32.879 7.032 1.705 1.00 88.31 139 ARG A O 1
ATOM 1140 N N . ASP A 1 140 ? -35.018 6.505 2.192 1.00 90.31 140 ASP A N 1
ATOM 1141 C CA . ASP A 1 140 ? -35.317 7.739 2.911 1.00 90.31 140 ASP A CA 1
ATOM 1142 C C . ASP A 1 140 ? -34.435 7.849 4.150 1.00 90.31 140 ASP A C 1
ATOM 1144 O O . ASP A 1 140 ? -33.865 8.909 4.404 1.00 90.31 140 ASP A O 1
ATOM 1148 N N . LYS A 1 141 ? -34.199 6.724 4.838 1.00 90.62 141 LYS A N 1
ATOM 1149 C CA . LYS A 1 141 ? -33.294 6.693 5.986 1.00 90.62 141 LYS A CA 1
ATOM 1150 C C . LYS A 1 141 ? -31.838 6.929 5.593 1.00 90.62 141 LYS A C 1
ATOM 1152 O O . LYS A 1 141 ? -31.149 7.694 6.255 1.00 90.62 141 LYS A O 1
ATOM 1157 N N . VAL A 1 142 ? -31.357 6.326 4.503 1.00 88.06 142 VAL A N 1
ATOM 1158 C CA . VAL A 1 142 ? -29.998 6.587 3.986 1.00 88.06 142 VAL A CA 1
ATOM 1159 C C . VAL A 1 142 ? -29.798 8.075 3.688 1.00 88.06 142 VAL A C 1
ATOM 1161 O O . VAL A 1 142 ? -28.767 8.637 4.059 1.00 88.06 142 VAL A O 1
ATOM 1164 N N . LYS A 1 143 ? -30.790 8.708 3.052 1.00 87.19 143 LYS A N 1
ATOM 1165 C CA . LYS A 1 143 ? -30.780 10.143 2.760 1.00 87.19 143 LYS A CA 1
ATOM 1166 C C . LYS A 1 143 ? -30.771 10.967 4.045 1.00 87.19 143 LYS A C 1
ATOM 1168 O O . LYS A 1 143 ? -29.941 11.849 4.189 1.00 87.19 143 LYS A O 1
ATOM 1173 N N . GLU A 1 144 ? -31.646 10.662 4.998 1.00 90.25 144 GLU A N 1
ATOM 1174 C CA . GLU A 1 144 ? -31.691 11.336 6.300 1.00 90.25 144 GLU A CA 1
ATOM 1175 C C . GLU A 1 144 ? -30.332 11.288 7.020 1.00 90.25 144 GLU A C 1
ATOM 1177 O O . GLU A 1 144 ? -29.806 12.328 7.417 1.00 90.25 144 GLU A O 1
ATOM 1182 N N . ILE A 1 145 ? -29.717 10.102 7.099 1.00 90.25 145 ILE A N 1
ATOM 1183 C CA . ILE A 1 145 ? -28.407 9.906 7.732 1.00 90.25 145 ILE A CA 1
ATOM 1184 C C . ILE A 1 145 ? -27.314 10.702 7.014 1.00 90.25 145 ILE A C 1
ATOM 1186 O O . ILE A 1 145 ? -26.491 11.334 7.672 1.00 90.25 145 ILE A O 1
ATOM 1190 N N . ALA A 1 146 ? -27.298 10.724 5.678 1.00 85.25 146 ALA A N 1
ATOM 1191 C CA . ALA A 1 146 ? -26.308 11.488 4.915 1.00 85.25 146 ALA A CA 1
ATOM 1192 C C . ALA A 1 146 ? -26.407 13.006 5.170 1.00 85.25 146 ALA A C 1
ATOM 1194 O O . ALA A 1 146 ? -25.414 13.729 5.071 1.00 85.25 146 ALA A O 1
ATOM 1195 N N . GLN A 1 147 ? -27.586 13.485 5.575 1.00 86.88 147 GLN A N 1
ATOM 1196 C CA . GLN A 1 147 ? -27.846 14.892 5.860 1.00 86.88 147 GLN A CA 1
ATOM 1197 C C . GLN A 1 147 ? -27.463 15.328 7.287 1.00 86.88 147 GLN A C 1
ATOM 1199 O O . GLN A 1 147 ? -27.584 16.524 7.588 1.00 86.88 147 GLN A O 1
ATOM 1204 N N . LEU A 1 148 ? -26.988 14.419 8.147 1.00 89.44 148 LEU A N 1
ATOM 1205 C CA . LEU A 1 148 ? -26.584 14.745 9.517 1.00 89.44 148 LEU A CA 1
ATOM 1206 C C . LEU A 1 148 ? -25.404 15.743 9.551 1.00 89.44 148 LEU A C 1
ATOM 1208 O O . LEU A 1 148 ? -24.471 15.628 8.746 1.00 89.44 148 LEU A O 1
ATOM 1212 N N . PRO A 1 149 ? -25.373 16.690 10.516 1.00 89.44 149 PRO A N 1
ATOM 1213 C CA . PRO A 1 149 ? -24.281 17.660 10.654 1.00 89.44 149 PRO A CA 1
ATOM 1214 C C . PRO A 1 149 ? -22.895 17.017 10.755 1.00 89.44 149 PRO A C 1
ATOM 1216 O O . PRO A 1 149 ? -21.928 17.560 10.226 1.00 89.44 149 PRO A O 1
ATOM 1219 N N . PHE A 1 150 ? -22.809 15.835 11.370 1.00 88.50 150 PHE A N 1
ATOM 1220 C CA . PHE A 1 150 ? -21.580 15.053 11.497 1.00 88.50 150 PHE A CA 1
ATOM 1221 C C . PHE A 1 150 ? -20.884 14.783 10.150 1.00 88.50 150 PHE A C 1
ATOM 1223 O O . PHE A 1 150 ? -19.654 14.804 10.084 1.00 88.50 150 PHE A O 1
ATOM 1230 N N . PHE A 1 151 ? -21.653 14.580 9.072 1.00 83.00 151 PHE A N 1
ATOM 1231 C CA . PHE A 1 151 ? -21.122 14.348 7.721 1.00 83.00 151 PHE A CA 1
ATOM 1232 C C . PHE A 1 151 ? -20.994 15.628 6.887 1.00 83.00 151 PHE A C 1
ATOM 1234 O O . PHE A 1 151 ? -20.202 15.665 5.949 1.00 83.00 151 PHE A O 1
ATOM 1241 N N . LYS A 1 152 ? -21.752 16.678 7.227 1.00 74.44 152 LYS A N 1
ATOM 1242 C CA . LYS A 1 152 ? -21.722 17.979 6.534 1.00 74.44 152 LYS A CA 1
ATOM 1243 C C . LYS A 1 152 ? -20.603 18.899 7.003 1.00 74.44 152 LYS A C 1
ATOM 1245 O O . LYS A 1 152 ? -20.168 19.770 6.251 1.00 74.44 152 LYS A O 1
ATOM 1250 N N . LYS A 1 153 ? -20.156 18.737 8.248 1.00 61.12 153 LYS A N 1
ATOM 1251 C CA . LYS A 1 153 ? -19.076 19.531 8.830 1.00 61.12 153 LYS A CA 1
ATOM 1252 C C . LYS A 1 153 ? -17.801 19.359 7.985 1.00 61.12 153 LYS A C 1
ATOM 1254 O O . LYS A 1 153 ? -17.322 18.239 7.818 1.00 61.12 153 LYS A O 1
ATOM 1259 N N . ASN A 1 154 ? -17.270 20.476 7.480 1.00 53.91 154 ASN A N 1
ATOM 1260 C CA . ASN A 1 154 ? -16.006 20.604 6.735 1.00 53.91 154 ASN A CA 1
ATOM 1261 C C . ASN A 1 154 ? -16.015 20.087 5.278 1.00 53.91 154 ASN A C 1
ATOM 1263 O O . ASN A 1 154 ? -15.030 19.501 4.834 1.00 53.91 154 ASN A O 1
ATOM 1267 N N . GLY A 1 155 ? -17.114 20.283 4.531 1.00 51.06 155 GLY A N 1
ATOM 1268 C CA . GLY A 1 155 ? -17.107 20.137 3.063 1.00 51.06 155 GLY A CA 1
ATOM 1269 C C . GLY A 1 155 ? -16.610 18.769 2.585 1.00 51.06 155 GLY A C 1
ATOM 1270 O O . GLY A 1 155 ? -15.767 18.678 1.693 1.00 51.06 155 GLY A O 1
ATOM 1271 N N . PHE A 1 156 ? -17.070 17.701 3.241 1.00 52.22 156 PHE A N 1
ATOM 1272 C CA . PHE A 1 156 ? -16.500 16.366 3.110 1.00 52.22 156 PHE A CA 1
ATOM 1273 C C . PHE A 1 156 ? -16.593 15.828 1.671 1.00 52.22 156 PHE A C 1
ATOM 1275 O O . PHE A 1 156 ? -17.598 15.257 1.252 1.00 52.22 156 PHE A O 1
ATOM 1282 N N . ASN A 1 157 ? -15.509 15.988 0.910 1.00 51.75 157 ASN A N 1
ATOM 1283 C CA . ASN A 1 157 ? -15.354 15.399 -0.411 1.00 51.75 157 ASN A CA 1
ATOM 1284 C C . ASN A 1 157 ? -14.785 13.984 -0.249 1.00 51.75 157 ASN A C 1
ATOM 1286 O O . ASN A 1 157 ? -13.591 13.811 0.028 1.00 51.75 157 ASN A O 1
ATOM 1290 N N . VAL A 1 158 ? -15.636 12.961 -0.384 1.00 51.41 158 VAL A N 1
ATOM 1291 C CA . VAL A 1 158 ? -15.206 11.555 -0.363 1.00 51.41 158 VAL A CA 1
ATOM 1292 C C . VAL A 1 158 ? -14.485 11.251 -1.679 1.00 51.41 158 VAL A C 1
ATOM 1294 O O . VAL A 1 158 ? -15.024 10.685 -2.623 1.00 51.41 158 VAL A O 1
ATOM 1297 N N . ALA A 1 159 ? -13.234 11.690 -1.784 1.00 44.47 159 ALA A N 1
ATOM 1298 C CA . ALA A 1 159 ? -12.407 11.545 -2.983 1.00 44.47 159 ALA A CA 1
ATOM 1299 C C . ALA A 1 159 ? -11.760 10.141 -3.103 1.00 44.47 159 ALA A C 1
ATOM 1301 O O . ALA A 1 159 ? -10.783 9.940 -3.833 1.00 44.47 159 ALA A O 1
ATOM 1302 N N . GLY A 1 160 ? -12.280 9.139 -2.387 1.00 46.75 160 GLY A N 1
ATOM 1303 C CA . GLY A 1 160 ? -11.712 7.798 -2.289 1.00 46.75 160 GLY A CA 1
ATOM 1304 C C . GLY A 1 160 ? -12.201 6.846 -3.382 1.00 46.75 160 GLY A C 1
ATOM 1305 O O . GLY A 1 160 ? -13.083 6.030 -3.161 1.00 46.75 160 GLY A O 1
ATOM 1306 N N . ARG A 1 161 ? -11.574 6.817 -4.568 1.00 45.59 161 ARG A N 1
ATOM 1307 C CA . ARG A 1 161 ? -11.987 5.924 -5.688 1.00 45.59 161 ARG A CA 1
ATOM 1308 C C . ARG A 1 161 ? -12.137 4.417 -5.349 1.00 45.59 161 ARG A C 1
ATOM 1310 O O . ARG A 1 161 ? -12.725 3.694 -6.148 1.00 45.59 161 ARG A O 1
ATOM 1317 N N . ARG A 1 162 ? -11.657 3.914 -4.197 1.00 50.97 162 ARG A N 1
ATOM 1318 C CA . ARG A 1 162 ? -11.977 2.558 -3.686 1.00 50.97 162 ARG A CA 1
ATOM 1319 C C . ARG A 1 162 ? -12.300 2.523 -2.183 1.00 50.97 162 ARG A C 1
ATOM 1321 O O . ARG A 1 162 ? -11.763 1.652 -1.490 1.00 50.97 162 ARG A O 1
ATOM 1328 N N . ASP A 1 163 ? -13.097 3.450 -1.664 1.00 50.94 163 ASP A N 1
ATOM 1329 C CA . ASP A 1 163 ? -13.680 3.285 -0.326 1.00 50.94 163 ASP A CA 1
ATOM 1330 C C . ASP A 1 163 ? -14.725 2.181 -0.416 1.00 50.94 163 ASP A C 1
ATOM 1332 O O . ASP A 1 163 ? -15.864 2.356 -0.840 1.00 50.94 163 ASP A O 1
ATOM 1336 N N . ARG A 1 164 ? -14.255 0.963 -0.169 1.00 61.34 164 ARG A N 1
ATOM 1337 C CA . ARG A 1 164 ? -15.054 -0.247 -0.310 1.00 61.34 164 ARG A CA 1
ATOM 1338 C C . ARG A 1 164 ? -15.971 -0.395 0.890 1.00 61.34 164 ARG A C 1
ATOM 1340 O O . ARG A 1 164 ? -15.729 0.164 1.960 1.00 61.34 164 ARG A O 1
ATOM 1347 N N . LEU A 1 165 ? -17.027 -1.167 0.671 1.00 66.00 165 LEU A N 1
ATOM 1348 C CA . LEU A 1 165 ? -17.964 -1.533 1.713 1.00 66.00 165 LEU A CA 1
ATOM 1349 C C . LEU A 1 165 ? -17.223 -2.202 2.881 1.00 66.00 165 LEU A C 1
ATOM 1351 O O . LEU A 1 165 ? -16.443 -3.127 2.658 1.00 66.00 165 LEU A O 1
ATOM 1355 N N . GLN A 1 166 ? -17.457 -1.720 4.100 1.00 75.88 166 GLN A N 1
ATOM 1356 C CA . GLN A 1 166 ? -16.893 -2.300 5.316 1.00 75.88 166 GLN A CA 1
ATOM 1357 C C . GLN A 1 166 ? -17.934 -3.256 5.897 1.00 75.88 166 GLN A C 1
ATOM 1359 O O . GLN A 1 166 ? -19.020 -2.814 6.272 1.00 75.88 166 GLN A O 1
ATOM 1364 N N . LEU A 1 167 ? -17.626 -4.551 5.907 1.00 77.88 167 LEU A N 1
ATOM 1365 C CA . LEU A 1 167 ? -18.549 -5.607 6.318 1.00 77.88 167 LEU A CA 1
ATOM 1366 C C . LEU A 1 167 ? -18.022 -6.312 7.561 1.00 77.88 167 LEU A C 1
ATOM 1368 O O . LEU A 1 167 ? -16.898 -6.806 7.551 1.00 77.88 167 LEU A O 1
ATOM 1372 N N . TYR A 1 168 ? -18.847 -6.378 8.600 1.00 81.25 168 TYR A N 1
ATOM 1373 C CA . TYR A 1 168 ? -18.500 -6.985 9.885 1.00 81.25 168 TYR A CA 1
ATOM 1374 C C . TYR A 1 168 ? -19.623 -7.901 10.373 1.00 81.25 168 TYR A C 1
ATOM 1376 O O . TYR A 1 168 ? -20.751 -7.819 9.904 1.00 81.25 168 TYR A O 1
ATOM 1384 N N . ARG A 1 169 ? -19.346 -8.800 11.308 1.00 79.81 169 ARG A N 1
ATOM 1385 C CA . ARG A 1 169 ? -20.361 -9.679 11.917 1.00 79.81 169 ARG A CA 1
ATOM 1386 C C . ARG A 1 169 ? -20.880 -9.142 13.241 1.00 79.81 169 ARG A C 1
ATOM 1388 O O . ARG A 1 169 ? -22.017 -9.404 13.606 1.00 79.81 169 ARG A O 1
ATOM 1395 N N . ASN A 1 170 ? -20.056 -8.386 13.959 1.00 84.31 170 ASN A N 1
ATOM 1396 C CA . ASN A 1 170 ? -20.401 -7.811 15.255 1.00 84.31 170 ASN A CA 1
ATOM 1397 C C . ASN A 1 170 ? -19.591 -6.540 15.539 1.00 84.31 170 ASN A C 1
ATOM 1399 O O . ASN A 1 170 ? -18.601 -6.246 14.856 1.00 84.31 170 ASN A O 1
ATOM 1403 N N . LYS A 1 171 ? -20.010 -5.794 16.567 1.00 88.62 171 LYS A N 1
ATOM 1404 C CA . LYS A 1 171 ? -19.344 -4.561 17.011 1.00 88.62 171 LYS A CA 1
ATOM 1405 C C . LYS A 1 171 ? -17.892 -4.788 17.448 1.00 88.62 171 LYS A C 1
ATOM 1407 O O . LYS A 1 171 ? -17.076 -3.902 17.224 1.00 88.62 171 LYS A O 1
ATOM 1412 N N . THR A 1 172 ? -17.529 -5.959 17.985 1.00 89.12 172 THR A N 1
ATOM 1413 C CA . THR A 1 172 ? -16.131 -6.279 18.345 1.00 89.12 172 THR A CA 1
ATOM 1414 C C . THR A 1 172 ? -15.219 -6.326 17.118 1.00 89.12 172 THR A C 1
ATOM 1416 O O . THR A 1 172 ? -14.128 -5.764 17.147 1.00 89.12 172 THR A O 1
ATOM 1419 N N . GLU A 1 173 ? -15.661 -6.937 16.017 1.00 86.38 173 GLU A N 1
ATOM 1420 C CA . GLU A 1 173 ? -14.905 -6.975 14.757 1.00 86.38 173 GLU A CA 1
ATOM 1421 C C . GLU A 1 173 ? -14.723 -5.559 14.187 1.00 86.38 173 GLU A C 1
ATOM 1423 O O . GLU A 1 173 ? -13.610 -5.168 13.842 1.00 86.38 173 GLU A O 1
ATOM 1428 N N . ALA A 1 174 ? -15.791 -4.753 14.180 1.00 87.94 174 ALA A N 1
ATOM 1429 C CA . ALA A 1 174 ? -15.725 -3.356 13.752 1.00 87.94 174 ALA A CA 1
ATOM 1430 C C . ALA A 1 174 ? -14.795 -2.512 14.647 1.00 87.94 174 ALA A C 1
ATOM 1432 O O . ALA A 1 174 ? -13.993 -1.728 14.135 1.00 87.94 174 ALA A O 1
ATOM 1433 N N . ALA A 1 175 ? -14.858 -2.703 15.969 1.00 92.25 175 ALA A N 1
ATOM 1434 C CA . ALA A 1 175 ? -14.005 -2.023 16.939 1.00 92.25 175 ALA A CA 1
ATOM 1435 C C . ALA A 1 175 ? -12.524 -2.371 16.729 1.00 92.25 175 ALA A C 1
ATOM 1437 O O . ALA A 1 175 ? -11.698 -1.466 16.632 1.00 92.25 175 ALA A O 1
ATOM 1438 N N . ARG A 1 176 ? -12.182 -3.658 16.562 1.00 90.06 176 ARG A N 1
ATOM 1439 C CA . ARG A 1 176 ? -10.809 -4.095 16.243 1.00 90.06 176 ARG A CA 1
ATOM 1440 C C . ARG A 1 176 ? -10.303 -3.494 14.935 1.00 90.06 176 ARG A C 1
ATOM 1442 O O . ARG A 1 176 ? -9.171 -3.008 14.888 1.00 90.06 176 ARG A O 1
ATOM 1449 N N . ALA A 1 177 ? -11.136 -3.479 13.893 1.00 87.31 177 ALA A N 1
ATOM 1450 C CA . ALA A 1 177 ? -10.769 -2.901 12.604 1.00 87.31 177 ALA A CA 1
ATOM 1451 C C . ALA A 1 177 ? -10.439 -1.406 12.715 1.00 87.31 177 ALA A C 1
ATOM 1453 O O . ALA A 1 177 ? -9.419 -0.959 12.176 1.00 87.31 177 ALA A O 1
ATOM 1454 N N . LEU A 1 178 ? -11.291 -0.657 13.421 1.00 88.25 178 LEU A N 1
ATOM 1455 C CA . LEU A 1 178 ? -11.181 0.790 13.579 1.00 88.25 178 LEU A CA 1
ATOM 1456 C C . LEU A 1 178 ? -10.042 1.179 14.532 1.00 88.25 178 LEU A C 1
ATOM 1458 O O . LEU A 1 178 ? -9.242 2.048 14.199 1.00 88.25 178 LEU A O 1
ATOM 1462 N N . VAL A 1 179 ? -9.882 0.484 15.662 1.00 92.69 179 VAL A N 1
ATOM 1463 C CA . VAL A 1 179 ? -8.725 0.668 16.556 1.00 92.69 179 VAL A CA 1
ATOM 1464 C C . VAL A 1 179 ? -7.432 0.348 15.832 1.00 92.69 179 VAL A C 1
ATOM 1466 O O . VAL A 1 179 ? -6.501 1.144 15.878 1.00 92.69 179 VAL A O 1
ATOM 1469 N N . GLY A 1 180 ? -7.374 -0.771 15.109 1.00 90.00 180 GLY A N 1
ATOM 1470 C CA . GLY A 1 180 ? -6.201 -1.103 14.316 1.00 90.00 180 GLY A CA 1
ATOM 1471 C C . GLY A 1 180 ? -5.873 -0.018 13.285 1.00 90.00 180 GLY A C 1
ATOM 1472 O O . GLY A 1 180 ? -4.703 0.239 12.998 1.00 90.00 180 GLY A O 1
ATOM 1473 N N . GLU A 1 181 ? -6.887 0.576 12.646 1.00 85.88 181 GLU A N 1
ATOM 1474 C CA . GLU A 1 181 ? -6.713 1.667 11.677 1.00 85.88 181 GLU A CA 1
ATOM 1475 C C . GLU A 1 181 ? -6.071 2.889 12.343 1.00 85.88 181 GLU A C 1
ATOM 1477 O O . GLU A 1 181 ? -5.090 3.420 11.824 1.00 85.88 181 GLU A O 1
ATOM 1482 N N . VAL A 1 182 ? -6.570 3.273 13.518 1.00 90.25 182 VAL A N 1
ATOM 1483 C CA . VAL A 1 182 ? -6.040 4.393 14.305 1.00 90.25 182 VAL A CA 1
ATOM 1484 C C . VAL A 1 182 ? -4.611 4.120 14.782 1.00 90.25 182 VAL A C 1
ATOM 1486 O O . VAL A 1 182 ? -3.737 4.968 14.609 1.00 90.25 182 VAL A O 1
ATOM 1489 N N . THR A 1 183 ? -4.331 2.933 15.325 1.00 92.69 183 THR A N 1
ATOM 1490 C CA . THR A 1 183 ? -3.004 2.592 15.871 1.00 92.69 183 THR A CA 1
ATOM 1491 C C . THR A 1 183 ? -1.925 2.438 14.802 1.00 92.69 183 THR A C 1
ATOM 1493 O O . THR A 1 183 ? -0.756 2.725 15.060 1.00 92.69 183 THR A O 1
ATOM 1496 N N . SER A 1 184 ? -2.298 2.020 13.589 1.00 88.88 184 SER A N 1
ATOM 1497 C CA . SER A 1 184 ? -1.382 1.896 12.443 1.00 88.88 184 SER A CA 1
ATOM 1498 C C . SER A 1 184 ? -1.298 3.159 11.581 1.00 88.88 184 SER A C 1
ATOM 1500 O O . SER A 1 184 ? -0.587 3.169 10.573 1.00 88.88 184 SER A O 1
ATOM 1502 N N . TRP A 1 185 ? -2.003 4.240 11.935 1.00 86.25 185 TRP A N 1
ATOM 1503 C CA . TRP A 1 185 ? -2.004 5.446 11.112 1.00 86.25 185 TRP A CA 1
ATOM 1504 C C . TRP A 1 185 ? -0.608 6.067 10.927 1.00 86.25 185 TRP A C 1
ATOM 1506 O O . TRP A 1 185 ? -0.253 6.324 9.771 1.00 86.25 185 TRP A O 1
ATOM 1516 N N . PRO A 1 186 ? 0.225 6.242 11.975 1.00 89.50 186 PRO A N 1
ATOM 1517 C CA . PRO A 1 186 ? 1.568 6.804 11.812 1.00 89.50 186 PRO A CA 1
ATOM 1518 C C . PRO A 1 186 ? 2.461 5.981 10.868 1.00 89.50 186 PRO A C 1
ATOM 1520 O O . PRO A 1 186 ? 3.172 6.539 10.028 1.00 89.50 186 PRO A O 1
ATOM 1523 N N . SER A 1 187 ? 2.335 4.652 10.890 1.00 89.44 187 SER A N 1
ATOM 1524 C CA . SER A 1 187 ? 3.055 3.754 9.978 1.00 89.44 187 SER A CA 1
ATOM 1525 C C . SER A 1 187 ? 2.816 4.027 8.497 1.00 89.44 187 SER A C 1
ATOM 1527 O O . SER A 1 187 ? 3.631 3.664 7.652 1.00 89.44 187 SER A O 1
ATOM 1529 N N . ARG A 1 188 ? 1.701 4.665 8.135 1.00 84.56 188 ARG A N 1
ATOM 1530 C CA . ARG A 1 188 ? 1.415 5.011 6.736 1.00 84.56 188 ARG A CA 1
ATOM 1531 C C . ARG A 1 188 ? 2.380 6.053 6.194 1.00 84.56 188 ARG A C 1
ATOM 1533 O O . ARG A 1 188 ? 2.655 6.030 4.994 1.00 84.56 188 ARG A O 1
ATOM 1540 N N . TYR A 1 189 ? 2.873 6.940 7.056 1.00 86.38 189 TYR A N 1
ATOM 1541 C CA . TYR A 1 189 ? 3.911 7.904 6.709 1.00 86.38 189 TYR A CA 1
ATOM 1542 C C . TYR A 1 189 ? 5.274 7.223 6.629 1.00 86.38 189 TYR A C 1
ATOM 1544 O O . TYR A 1 189 ? 5.976 7.437 5.648 1.00 86.38 189 TYR A O 1
ATOM 1552 N N . VAL A 1 190 ? 5.595 6.341 7.585 1.00 90.56 190 VAL A N 1
ATOM 1553 C CA . VAL A 1 190 ? 6.810 5.501 7.553 1.00 90.56 190 VAL A CA 1
ATOM 1554 C C . VAL A 1 190 ? 6.895 4.725 6.240 1.00 90.56 190 VAL A C 1
ATOM 1556 O O . VAL A 1 190 ? 7.913 4.755 5.559 1.00 90.56 190 VAL A O 1
ATOM 1559 N N . GLU A 1 191 ? 5.799 4.092 5.824 1.00 88.50 191 GLU A N 1
ATOM 1560 C CA . GLU A 1 191 ? 5.746 3.385 4.549 1.00 88.50 191 GLU A CA 1
ATOM 1561 C C . GLU A 1 191 ? 5.984 4.321 3.357 1.00 88.50 191 GLU A C 1
ATOM 1563 O O . GLU A 1 191 ? 6.738 3.970 2.455 1.00 88.50 191 GLU A O 1
ATOM 1568 N N . LYS A 1 192 ? 5.375 5.517 3.348 1.00 86.19 192 LYS A N 1
ATOM 1569 C CA . LYS A 1 192 ? 5.591 6.515 2.287 1.00 86.19 192 LYS A CA 1
ATOM 1570 C C . LYS A 1 192 ? 7.048 6.991 2.227 1.00 86.19 192 LYS A C 1
ATOM 1572 O O . LYS A 1 192 ? 7.596 7.113 1.135 1.00 86.19 192 LYS A O 1
ATOM 1577 N N . LEU A 1 193 ? 7.669 7.229 3.380 1.00 89.56 193 LEU A N 1
ATOM 1578 C CA . LEU A 1 193 ? 9.088 7.574 3.496 1.00 89.56 193 LEU A CA 1
ATOM 1579 C C . LEU A 1 193 ? 9.967 6.451 2.938 1.00 89.56 193 LEU A C 1
ATOM 1581 O O . LEU A 1 193 ? 10.833 6.699 2.099 1.00 89.56 193 LEU A O 1
ATOM 1585 N N . ALA A 1 194 ? 9.676 5.206 3.319 1.00 92.50 194 ALA A N 1
ATOM 1586 C CA . ALA A 1 194 ? 10.411 4.044 2.848 1.00 92.50 194 ALA A CA 1
ATOM 1587 C C . ALA A 1 194 ? 10.322 3.873 1.322 1.00 92.50 194 ALA A C 1
ATOM 1589 O O . ALA A 1 194 ? 11.342 3.681 0.659 1.00 92.50 194 ALA A O 1
ATOM 1590 N N . VAL A 1 195 ? 9.130 4.008 0.729 1.00 91.56 195 VAL A N 1
ATOM 1591 C CA . VAL A 1 195 ? 8.981 3.887 -0.733 1.00 91.56 195 VAL A CA 1
ATOM 1592 C C . VAL A 1 195 ? 9.573 5.070 -1.502 1.00 91.56 195 VAL A C 1
ATOM 1594 O O . VAL A 1 195 ? 10.018 4.868 -2.628 1.00 91.56 195 VAL A O 1
ATOM 1597 N N . LEU A 1 196 ? 9.628 6.281 -0.931 1.00 90.25 196 LEU A N 1
ATOM 1598 C CA . LEU A 1 196 ? 10.365 7.403 -1.533 1.00 90.25 196 LEU A CA 1
ATOM 1599 C C . LEU A 1 196 ? 11.876 7.149 -1.518 1.00 90.25 196 LEU A C 1
ATOM 1601 O O . LEU A 1 196 ? 12.550 7.442 -2.502 1.00 90.25 196 LEU A O 1
ATOM 1605 N N . SER A 1 197 ? 12.405 6.538 -0.456 1.00 92.56 197 SER A N 1
ATOM 1606 C CA . SER A 1 197 ? 13.801 6.092 -0.438 1.00 92.56 197 SER A CA 1
ATOM 1607 C C . SER A 1 197 ? 14.058 5.028 -1.513 1.00 92.56 197 SER A C 1
ATOM 1609 O O . SER A 1 197 ? 15.009 5.168 -2.278 1.00 92.56 197 SER A O 1
ATOM 1611 N N . LEU A 1 198 ? 13.189 4.016 -1.641 1.00 94.12 198 LEU A N 1
ATOM 1612 C CA . LEU A 1 198 ? 13.303 2.990 -2.691 1.00 94.12 198 LEU A CA 1
ATOM 1613 C C . LEU A 1 198 ? 13.175 3.570 -4.107 1.00 94.12 198 LEU A C 1
ATOM 1615 O O . LEU A 1 198 ? 13.859 3.112 -5.018 1.00 94.12 198 LEU A O 1
ATOM 1619 N N . LEU A 1 199 ? 12.332 4.586 -4.309 1.00 93.31 199 LEU A N 1
ATOM 1620 C CA . LEU A 1 199 ? 12.169 5.274 -5.595 1.00 93.31 199 LEU A CA 1
ATOM 1621 C C . LEU A 1 199 ? 13.489 5.880 -6.102 1.00 93.31 199 LEU A C 1
ATOM 1623 O O . LEU A 1 199 ? 13.719 5.922 -7.309 1.00 93.31 199 LEU A O 1
ATOM 1627 N N . ARG A 1 200 ? 14.350 6.322 -5.178 1.00 91.38 200 ARG A N 1
ATOM 1628 C CA . ARG A 1 200 ? 15.675 6.901 -5.446 1.00 91.38 200 ARG A CA 1
ATOM 1629 C C . ARG A 1 200 ? 16.791 5.854 -5.552 1.00 91.38 200 ARG A C 1
ATOM 1631 O O . ARG A 1 200 ? 17.934 6.215 -5.831 1.00 91.38 200 ARG A O 1
ATOM 1638 N N . SER A 1 201 ? 16.493 4.573 -5.330 1.00 93.75 201 SER A N 1
ATOM 1639 C CA . SER A 1 201 ? 17.495 3.506 -5.324 1.00 93.75 201 SER A CA 1
ATOM 1640 C C . SER A 1 201 ? 18.018 3.215 -6.734 1.00 93.75 201 SER A C 1
ATOM 1642 O O . SER A 1 201 ? 17.398 2.505 -7.532 1.00 93.75 201 SER A O 1
ATOM 1644 N N . ALA A 1 202 ? 19.227 3.698 -7.026 1.00 92.31 202 ALA A N 1
ATOM 1645 C CA . ALA A 1 202 ? 19.935 3.366 -8.264 1.00 92.31 202 ALA A CA 1
ATOM 1646 C C . ALA A 1 202 ? 20.253 1.861 -8.369 1.00 92.31 202 ALA A C 1
ATOM 1648 O O . ALA A 1 202 ? 20.344 1.314 -9.469 1.00 92.31 202 ALA A O 1
ATOM 1649 N N . LYS A 1 203 ? 20.415 1.173 -7.229 1.00 93.62 203 LYS A N 1
ATOM 1650 C CA . LYS A 1 203 ? 20.713 -0.265 -7.178 1.00 93.62 203 LYS A CA 1
ATOM 1651 C C . LYS A 1 203 ? 19.492 -1.105 -7.527 1.00 93.62 203 LYS A C 1
ATOM 1653 O O . LYS A 1 203 ? 19.612 -1.996 -8.368 1.00 93.62 203 LYS A O 1
ATOM 1658 N N . LEU A 1 204 ? 18.325 -0.781 -6.969 1.00 95.38 204 LEU A N 1
ATOM 1659 C CA . LEU A 1 204 ? 17.064 -1.395 -7.377 1.00 95.38 204 LEU A CA 1
ATOM 1660 C C . LEU A 1 204 ? 16.813 -1.161 -8.873 1.00 95.38 204 LEU A C 1
ATOM 1662 O O . LEU A 1 204 ? 16.570 -2.120 -9.606 1.00 95.38 204 LEU A O 1
ATOM 1666 N N . ALA A 1 205 ? 16.969 0.081 -9.342 1.00 95.56 205 ALA A N 1
ATOM 1667 C CA . ALA A 1 205 ? 16.793 0.435 -10.750 1.00 95.56 205 ALA A CA 1
ATOM 1668 C C . ALA A 1 205 ? 17.725 -0.373 -11.681 1.00 95.56 205 ALA A C 1
ATOM 1670 O O . ALA A 1 205 ? 17.289 -0.893 -12.710 1.00 95.56 205 ALA A O 1
ATOM 1671 N N . ALA A 1 206 ? 18.997 -0.544 -11.307 1.00 95.12 206 ALA A N 1
ATOM 1672 C CA . ALA A 1 206 ? 19.959 -1.337 -12.074 1.00 95.12 206 ALA A CA 1
ATOM 1673 C C . ALA A 1 206 ? 19.590 -2.831 -12.138 1.00 95.12 206 ALA A C 1
ATOM 1675 O O . ALA A 1 206 ? 19.716 -3.456 -13.197 1.00 95.12 206 ALA A O 1
ATOM 1676 N N . LEU A 1 207 ? 19.102 -3.409 -11.036 1.00 95.25 207 LEU A N 1
ATOM 1677 C CA . LEU A 1 207 ? 18.657 -4.805 -11.000 1.00 95.25 207 LEU A CA 1
ATOM 1678 C C . LEU A 1 207 ? 17.389 -5.019 -11.830 1.00 95.25 207 LEU A C 1
ATOM 1680 O O . LEU A 1 207 ? 17.319 -5.971 -12.608 1.00 95.25 207 LEU A O 1
ATOM 1684 N N . GLN A 1 208 ? 16.426 -4.099 -11.741 1.00 97.44 208 GLN A N 1
ATOM 1685 C CA . GLN A 1 208 ? 15.231 -4.113 -12.585 1.00 97.44 208 GLN A CA 1
ATOM 1686 C C . GLN A 1 208 ? 15.603 -4.051 -14.070 1.00 97.44 208 GLN A C 1
ATOM 1688 O O . GLN A 1 208 ? 15.124 -4.853 -14.870 1.00 97.44 208 GLN A O 1
ATOM 1693 N N . ARG A 1 209 ? 16.518 -3.154 -14.446 1.00 97.12 209 ARG A N 1
ATOM 1694 C CA . ARG A 1 209 ? 17.001 -3.047 -15.827 1.00 97.12 209 ARG A CA 1
ATOM 1695 C C . ARG A 1 209 ? 17.754 -4.297 -16.286 1.00 97.12 209 ARG A C 1
ATOM 1697 O O . ARG A 1 209 ? 17.603 -4.701 -17.434 1.00 97.12 209 ARG A O 1
ATOM 1704 N N . THR A 1 210 ? 18.508 -4.947 -15.398 1.00 95.31 210 THR A N 1
ATOM 1705 C CA . THR A 1 210 ? 19.139 -6.247 -15.689 1.00 95.31 210 THR A CA 1
ATOM 1706 C C . THR A 1 210 ? 18.087 -7.316 -16.003 1.00 95.31 210 THR A C 1
ATOM 1708 O O . THR A 1 210 ? 18.250 -8.044 -16.979 1.00 95.31 210 THR A O 1
ATOM 1711 N N . MET A 1 211 ? 16.971 -7.363 -15.263 1.00 95.62 211 MET A N 1
ATOM 1712 C CA . MET A 1 211 ? 15.855 -8.261 -15.599 1.00 95.62 211 MET A CA 1
ATOM 1713 C C . MET A 1 211 ? 15.257 -7.940 -16.976 1.00 95.62 211 MET A C 1
ATOM 1715 O O . MET A 1 211 ? 15.055 -8.844 -17.784 1.00 95.62 211 MET A O 1
ATOM 1719 N N . LEU A 1 212 ? 15.010 -6.658 -17.273 1.00 97.19 212 LEU A N 1
ATOM 1720 C CA . LEU A 1 212 ? 14.466 -6.226 -18.568 1.00 97.19 212 LEU A CA 1
ATOM 1721 C C . LEU A 1 212 ? 15.392 -6.580 -19.738 1.00 97.19 212 LEU A C 1
ATOM 1723 O O . LEU A 1 212 ? 14.925 -7.044 -20.778 1.00 97.19 212 LEU A O 1
ATOM 1727 N N . ARG A 1 213 ? 16.706 -6.413 -19.558 1.00 96.44 213 ARG A N 1
ATOM 1728 C CA . ARG A 1 213 ? 17.726 -6.769 -20.554 1.00 96.44 213 ARG A CA 1
ATOM 1729 C C . ARG A 1 213 ? 17.633 -8.238 -20.956 1.00 96.44 213 ARG A C 1
ATOM 1731 O O . ARG A 1 213 ? 17.823 -8.555 -22.129 1.00 96.44 213 ARG A O 1
ATOM 1738 N N . GLN A 1 214 ? 17.322 -9.119 -20.009 1.00 94.88 214 GLN A N 1
ATOM 1739 C CA . GLN A 1 214 ? 17.273 -10.553 -20.266 1.00 94.88 214 GLN A CA 1
ATOM 1740 C C . GLN A 1 214 ? 16.171 -10.943 -21.255 1.00 94.88 214 GLN A C 1
ATOM 1742 O O . GLN A 1 214 ? 16.369 -11.846 -22.059 1.00 94.88 214 GLN A O 1
ATOM 1747 N N . VAL A 1 215 ? 15.056 -10.206 -21.280 1.00 93.94 215 VAL A N 1
ATOM 1748 C CA . VAL A 1 215 ? 13.973 -10.414 -22.257 1.00 93.94 215 VAL A CA 1
ATOM 1749 C C . VAL A 1 215 ? 14.470 -10.220 -23.692 1.00 93.94 215 VAL A C 1
ATOM 1751 O O . VAL A 1 215 ? 14.086 -10.977 -24.583 1.00 93.94 215 VAL A O 1
ATOM 1754 N N . VAL A 1 216 ? 15.343 -9.230 -23.908 1.00 94.50 216 VAL A N 1
ATOM 1755 C CA . VAL A 1 216 ? 15.935 -8.941 -25.223 1.00 94.50 216 VAL A CA 1
ATOM 1756 C C . VAL A 1 216 ? 17.014 -9.962 -25.578 1.00 94.50 216 VAL A C 1
ATOM 1758 O O . VAL A 1 216 ? 17.027 -10.455 -26.701 1.00 94.50 216 VAL A O 1
ATOM 1761 N N . ILE A 1 217 ? 17.888 -10.314 -24.628 1.00 94.31 217 ILE A N 1
ATOM 1762 C CA . ILE A 1 217 ? 18.956 -11.306 -24.850 1.00 94.31 217 ILE A CA 1
ATOM 1763 C C . ILE A 1 217 ? 18.379 -12.684 -25.185 1.00 94.31 217 ILE A C 1
ATOM 1765 O O . ILE A 1 217 ? 18.857 -13.331 -26.113 1.00 94.31 217 ILE A O 1
ATOM 1769 N N . ASP A 1 218 ? 17.340 -13.109 -24.468 1.00 92.75 218 ASP A N 1
ATOM 1770 C CA . ASP A 1 218 ? 16.710 -14.415 -24.678 1.00 92.75 218 ASP A CA 1
ATOM 1771 C C . ASP A 1 218 ? 15.797 -14.439 -25.916 1.00 92.75 218 ASP A C 1
ATOM 1773 O O . ASP A 1 218 ? 15.253 -15.489 -26.256 1.00 92.75 218 ASP A O 1
ATOM 1777 N N . GLY A 1 219 ? 15.607 -13.298 -26.594 1.00 91.19 219 GLY A N 1
ATOM 1778 C CA . GLY A 1 219 ? 14.774 -13.199 -27.792 1.00 91.19 219 GLY A CA 1
ATOM 1779 C C . GLY A 1 219 ? 13.315 -13.584 -27.538 1.00 91.19 219 GLY A C 1
ATOM 1780 O O . GLY A 1 219 ? 12.681 -14.213 -28.388 1.00 91.19 219 GLY A O 1
ATOM 1781 N N . ILE A 1 220 ? 12.779 -13.254 -26.357 1.00 90.19 220 ILE A N 1
ATOM 1782 C CA . ILE A 1 220 ? 11.440 -13.691 -25.952 1.00 90.19 220 ILE A CA 1
ATOM 1783 C C . ILE A 1 220 ? 10.378 -13.072 -26.867 1.00 90.19 220 ILE A C 1
ATOM 1785 O O . ILE A 1 220 ? 10.287 -11.855 -27.015 1.00 90.19 220 ILE A O 1
ATOM 1789 N N . VAL A 1 221 ? 9.522 -13.917 -27.445 1.00 89.06 221 VAL A N 1
ATOM 1790 C CA . VAL A 1 221 ? 8.397 -13.467 -28.275 1.00 89.06 221 VAL A CA 1
ATOM 1791 C C . VAL A 1 221 ? 7.306 -12.865 -27.388 1.00 89.06 221 VAL A C 1
ATOM 1793 O O . VAL A 1 221 ? 6.760 -13.537 -26.514 1.00 89.06 221 VAL A O 1
ATOM 1796 N N . LEU A 1 222 ? 6.983 -11.595 -27.630 1.00 90.88 222 LEU A N 1
ATOM 1797 C CA . LEU A 1 222 ? 6.071 -10.797 -26.813 1.00 90.88 222 LEU A CA 1
ATOM 1798 C C . LEU A 1 222 ? 4.675 -10.687 -27.443 1.00 90.88 222 LEU A C 1
ATOM 1800 O O . LEU A 1 222 ? 4.533 -10.213 -28.570 1.00 90.88 222 LEU A O 1
ATOM 1804 N N . ASP A 1 223 ? 3.630 -11.043 -26.691 1.00 89.81 223 ASP A N 1
ATOM 1805 C CA . ASP A 1 223 ? 2.233 -10.747 -27.040 1.00 89.81 223 ASP A CA 1
ATOM 1806 C C . ASP A 1 223 ? 1.812 -9.387 -26.460 1.00 89.81 223 ASP A C 1
ATOM 1808 O O . ASP A 1 223 ? 1.223 -9.296 -25.376 1.00 89.81 223 ASP A O 1
ATOM 1812 N N . ALA A 1 224 ? 2.168 -8.312 -27.170 1.00 85.69 224 ALA A N 1
ATOM 1813 C CA . ALA A 1 224 ? 2.009 -6.926 -26.713 1.00 85.69 224 ALA A CA 1
ATOM 1814 C C . ALA A 1 224 ? 0.551 -6.508 -26.432 1.00 85.69 224 ALA A C 1
ATOM 1816 O O . ALA A 1 224 ? 0.315 -5.484 -25.797 1.00 85.69 224 ALA A O 1
ATOM 1817 N N . THR A 1 225 ? -0.434 -7.317 -26.834 1.00 82.38 225 THR A N 1
ATOM 1818 C CA . THR A 1 225 ? -1.863 -7.051 -26.600 1.00 82.38 225 THR A CA 1
ATOM 1819 C C . THR A 1 225 ? -2.295 -7.281 -25.148 1.00 82.38 225 THR A C 1
ATOM 1821 O O . THR A 1 225 ? -3.383 -6.870 -24.744 1.00 82.38 225 THR A O 1
ATOM 1824 N N . LYS A 1 226 ? -1.445 -7.928 -24.338 1.00 84.56 226 LYS A N 1
ATOM 1825 C CA . LYS A 1 226 ? -1.728 -8.300 -22.940 1.00 84.56 226 LYS A CA 1
ATOM 1826 C C . LYS A 1 226 ? -1.237 -7.292 -21.897 1.00 84.56 226 LYS A C 1
ATOM 1828 O O . LYS A 1 226 ? -1.240 -7.624 -20.704 1.00 84.56 226 LYS A O 1
ATOM 1833 N N . TRP A 1 227 ? -0.827 -6.098 -22.323 1.00 85.62 227 TRP A N 1
ATOM 1834 C CA . TRP A 1 227 ? -0.418 -4.999 -21.445 1.00 85.62 227 TRP A CA 1
ATOM 1835 C C . TRP A 1 227 ? -1.523 -4.580 -20.449 1.00 85.62 227 TRP A C 1
ATOM 1837 O O . TRP A 1 227 ? -2.714 -4.804 -20.672 1.00 85.62 227 TRP A O 1
ATOM 1847 N N . GLU A 1 228 ? -1.135 -4.031 -19.298 1.00 82.69 228 GLU A N 1
ATOM 1848 C CA . GLU A 1 228 ? -2.035 -3.712 -18.179 1.00 82.69 228 GLU A CA 1
ATOM 1849 C C . GLU A 1 228 ? -1.787 -2.301 -17.645 1.00 82.69 228 GLU A C 1
ATOM 1851 O O . GLU A 1 228 ? -2.708 -1.475 -17.640 1.00 82.69 228 GLU A O 1
ATOM 1856 N N . TYR A 1 229 ? -0.559 -2.015 -17.211 1.00 82.50 229 TYR A N 1
ATOM 1857 C CA . TYR A 1 229 ? -0.184 -0.719 -16.652 1.00 82.50 229 TYR A CA 1
ATOM 1858 C C . TYR A 1 229 ? 0.344 0.248 -17.710 1.00 82.50 229 TYR A C 1
ATOM 1860 O O . TYR A 1 229 ? 0.071 1.445 -17.605 1.00 82.50 229 TYR A O 1
ATOM 1868 N N . LEU A 1 230 ? 1.053 -0.235 -18.735 1.00 86.12 230 LEU A N 1
ATOM 1869 C CA . LEU A 1 230 ? 1.633 0.616 -19.780 1.00 86.12 230 LEU A CA 1
ATOM 1870 C C . LEU A 1 230 ? 0.609 1.541 -20.454 1.00 86.12 230 LEU A C 1
ATOM 1872 O O . LEU A 1 230 ? 0.888 2.736 -20.537 1.00 86.12 230 LEU A O 1
ATOM 1876 N N . PRO A 1 231 ? -0.599 1.087 -20.845 1.00 80.50 231 PRO A N 1
ATOM 1877 C CA . PRO A 1 231 ? -1.605 1.956 -21.464 1.00 80.50 231 PRO A CA 1
ATOM 1878 C C . PRO A 1 231 ? -1.979 3.172 -20.617 1.00 80.50 231 PRO A C 1
ATOM 1880 O O . PRO A 1 231 ? -2.219 4.262 -21.140 1.00 80.50 231 PRO A O 1
ATOM 1883 N N . TYR A 1 232 ? -1.998 3.010 -19.292 1.00 76.19 232 TYR A N 1
ATOM 1884 C CA . TYR A 1 232 ? -2.325 4.098 -18.380 1.00 76.19 232 TYR A CA 1
ATOM 1885 C C . TYR A 1 232 ? -1.256 5.194 -18.418 1.00 76.19 232 TYR A C 1
ATOM 1887 O O . TYR A 1 232 ? -1.601 6.370 -18.490 1.00 76.19 232 TYR A O 1
ATOM 1895 N N . TYR A 1 233 ? 0.023 4.822 -18.432 1.00 78.62 233 TYR A N 1
ATOM 1896 C CA . TYR A 1 233 ? 1.126 5.784 -18.409 1.00 78.62 233 TYR A CA 1
ATOM 1897 C C . TYR A 1 233 ? 1.517 6.306 -19.793 1.00 78.62 233 TYR A C 1
ATOM 1899 O O . TYR A 1 233 ? 1.939 7.452 -19.911 1.00 78.62 233 TYR A O 1
ATOM 1907 N N . LEU A 1 234 ? 1.336 5.500 -20.838 1.00 80.06 234 LEU A N 1
ATOM 1908 C CA . LEU A 1 234 ? 1.637 5.891 -22.211 1.00 80.06 234 LEU A CA 1
ATOM 1909 C C . LEU A 1 234 ? 0.484 6.650 -22.848 1.00 80.06 234 LEU A C 1
ATOM 1911 O O . LEU A 1 234 ? 0.727 7.647 -23.504 1.00 80.06 234 LEU A O 1
ATOM 1915 N N . ARG A 1 235 ? -0.765 6.206 -22.656 1.00 72.31 235 ARG A N 1
ATOM 1916 C CA . ARG A 1 235 ? -1.940 6.730 -23.376 1.00 72.31 235 ARG A CA 1
ATOM 1917 C C . ARG A 1 235 ? -2.989 7.371 -22.471 1.00 72.31 235 ARG A C 1
ATOM 1919 O O . ARG A 1 235 ? -3.889 8.032 -22.981 1.00 72.31 235 ARG A O 1
ATOM 1926 N N . GLY A 1 236 ? -2.875 7.243 -21.148 1.00 65.56 236 GLY A N 1
ATOM 1927 C CA . GLY A 1 236 ? -3.875 7.751 -20.201 1.00 65.56 236 GLY A CA 1
ATOM 1928 C C . GLY A 1 236 ? -5.129 6.875 -20.097 1.00 65.56 236 GLY A C 1
ATOM 1929 O O . GLY A 1 236 ? -6.112 7.285 -19.482 1.00 65.56 236 GLY A O 1
ATOM 1930 N N . LYS A 1 237 ? -5.121 5.670 -20.685 1.00 67.06 237 LYS A N 1
ATOM 1931 C CA . LYS A 1 237 ? -6.267 4.748 -20.711 1.00 67.06 237 LYS A CA 1
ATOM 1932 C C . LYS A 1 237 ? -5.915 3.459 -19.979 1.00 67.06 237 LYS A C 1
ATOM 1934 O O . LYS A 1 237 ? -5.047 2.722 -20.413 1.00 67.06 237 LYS A O 1
ATOM 1939 N N . ALA A 1 238 ? -6.575 3.164 -18.862 1.00 62.50 238 ALA A N 1
ATOM 1940 C CA . ALA A 1 238 ? -6.315 1.927 -18.119 1.00 62.50 238 ALA A CA 1
ATOM 1941 C C . ALA A 1 238 ? -6.992 0.708 -18.776 1.00 62.50 238 ALA A C 1
ATOM 1943 O O . ALA A 1 238 ? -8.179 0.781 -19.086 1.00 62.50 238 ALA A O 1
ATOM 1944 N N . LEU A 1 239 ? -6.285 -0.431 -18.854 1.00 63.38 239 LEU A N 1
ATOM 1945 C CA . LEU A 1 239 ? -6.775 -1.700 -19.430 1.00 63.38 239 LEU A CA 1
ATOM 1946 C C . LEU A 1 239 ? -7.332 -1.571 -20.858 1.00 63.38 239 LEU A C 1
ATOM 1948 O O . LEU A 1 239 ? -8.404 -2.093 -21.164 1.00 63.38 239 LEU A O 1
ATOM 1952 N N . GLU A 1 240 ? -6.628 -0.847 -21.720 1.00 70.31 240 GLU A N 1
ATOM 1953 C CA . GLU A 1 240 ? -7.013 -0.731 -23.123 1.00 70.31 240 GLU A CA 1
ATOM 1954 C C . GLU A 1 240 ? -6.973 -2.099 -23.822 1.00 70.31 240 GLU A C 1
ATOM 1956 O O . GLU A 1 240 ? -5.947 -2.779 -23.822 1.00 70.31 240 GLU A O 1
ATOM 1961 N N . ALA A 1 241 ? -8.102 -2.500 -24.412 1.00 75.19 241 ALA A N 1
ATOM 1962 C CA . ALA A 1 241 ? -8.183 -3.703 -25.227 1.00 75.19 241 ALA A CA 1
ATOM 1963 C C . ALA A 1 241 ? -7.726 -3.389 -26.657 1.00 75.19 241 ALA A C 1
ATOM 1965 O O . ALA A 1 241 ? -8.265 -2.485 -27.289 1.00 75.19 241 ALA A O 1
ATOM 1966 N N . CYS A 1 242 ? -6.770 -4.156 -27.179 1.00 80.69 242 CYS A N 1
ATOM 1967 C CA . CYS A 1 242 ? -6.330 -4.048 -28.570 1.00 80.69 242 CYS A CA 1
ATOM 1968 C C . CYS A 1 242 ? -7.219 -4.928 -29.459 1.00 80.69 242 CYS A C 1
ATOM 1970 O O . CYS A 1 242 ? -6.998 -6.142 -29.554 1.00 80.69 242 CYS A O 1
ATOM 1972 N N . VAL A 1 243 ? -8.244 -4.342 -30.084 1.00 83.06 243 VAL A N 1
ATOM 1973 C CA . VAL A 1 243 ? -9.262 -5.093 -30.839 1.00 83.06 243 VAL A CA 1
ATOM 1974 C C . VAL A 1 243 ? -8.903 -5.158 -32.323 1.00 83.06 243 VAL A C 1
ATOM 1976 O O . VAL A 1 243 ? -8.906 -6.240 -32.917 1.00 83.06 243 VAL A O 1
ATOM 1979 N N . SER A 1 244 ? -8.551 -4.019 -32.915 1.00 87.56 244 SER A N 1
ATOM 1980 C CA . SER A 1 244 ? -8.188 -3.892 -34.330 1.00 87.56 244 SER A CA 1
ATOM 1981 C C . SER A 1 244 ? -6.733 -4.286 -34.609 1.00 87.56 244 SER A C 1
ATOM 1983 O O . SER A 1 244 ? -5.901 -4.346 -33.706 1.00 87.56 244 SER A O 1
ATOM 1985 N N . VAL A 1 245 ? -6.405 -4.547 -35.880 1.00 86.69 245 VAL A N 1
ATOM 1986 C CA . VAL A 1 245 ? -5.020 -4.825 -36.309 1.00 86.69 245 VAL A CA 1
ATOM 1987 C C . VAL A 1 245 ? -4.105 -3.637 -35.996 1.00 86.69 245 VAL A C 1
ATOM 1989 O O . VAL A 1 245 ? -3.037 -3.835 -35.428 1.00 86.69 245 VAL A O 1
ATOM 1992 N N . GLN A 1 246 ? -4.555 -2.411 -36.280 1.00 89.94 246 GLN A N 1
ATOM 1993 C CA . GLN A 1 246 ? -3.772 -1.203 -36.019 1.00 89.94 246 GLN A CA 1
ATOM 1994 C C . GLN A 1 246 ? -3.464 -1.031 -34.527 1.00 89.94 246 GLN A C 1
ATOM 1996 O O . GLN A 1 246 ? -2.318 -0.805 -34.165 1.00 89.94 246 GLN A O 1
ATOM 2001 N N . GLU A 1 247 ? -4.447 -1.220 -33.642 1.00 87.56 247 GLU A N 1
ATOM 2002 C CA . GLU A 1 247 ? -4.227 -1.104 -32.191 1.00 87.56 247 GLU A CA 1
ATOM 2003 C C . GLU A 1 247 ? -3.231 -2.139 -31.653 1.00 87.56 247 GLU A C 1
ATOM 2005 O O . GLU A 1 247 ? -2.556 -1.887 -30.655 1.00 87.56 247 GLU A O 1
ATOM 2010 N N . LYS A 1 248 ? -3.145 -3.315 -32.284 1.00 89.81 248 LYS A N 1
ATOM 2011 C CA . LYS A 1 248 ? -2.170 -4.350 -31.916 1.00 89.81 248 LYS A CA 1
ATOM 2012 C C . LYS A 1 248 ? -0.758 -3.967 -32.353 1.00 89.81 248 LYS A C 1
ATOM 2014 O O . LYS A 1 248 ? 0.177 -4.161 -31.578 1.00 89.81 248 LYS A O 1
ATOM 2019 N N . GLU A 1 249 ? -0.609 -3.402 -33.548 1.00 91.56 249 GLU A N 1
ATOM 2020 C CA . GLU A 1 249 ? 0.677 -2.890 -34.034 1.00 91.56 249 GLU A CA 1
ATOM 2021 C C . GLU A 1 249 ? 1.144 -1.670 -33.228 1.00 91.56 249 GLU A C 1
ATOM 2023 O O . GLU A 1 249 ? 2.304 -1.618 -32.817 1.00 91.56 249 GLU A O 1
ATOM 2028 N N . ASP A 1 250 ? 0.237 -0.747 -32.898 1.00 91.75 250 ASP A N 1
ATOM 2029 C CA . ASP A 1 250 ? 0.527 0.398 -32.029 1.00 91.75 250 ASP A CA 1
ATOM 2030 C C . ASP A 1 250 ? 0.994 -0.071 -30.644 1.00 91.75 250 ASP A C 1
ATOM 2032 O O . ASP A 1 250 ? 2.018 0.389 -30.136 1.00 91.75 250 ASP A O 1
ATOM 2036 N N . ALA A 1 251 ? 0.291 -1.036 -30.037 1.00 91.19 251 ALA A N 1
ATOM 2037 C CA . ALA A 1 251 ? 0.692 -1.613 -28.756 1.00 91.19 251 ALA A CA 1
ATOM 2038 C C . ALA A 1 251 ? 2.073 -2.274 -28.838 1.00 91.19 251 ALA A C 1
ATOM 2040 O O . ALA A 1 251 ? 2.901 -2.090 -27.946 1.00 91.19 251 ALA A O 1
ATOM 2041 N N . ARG A 1 252 ? 2.359 -3.003 -29.922 1.00 93.31 252 ARG A N 1
ATOM 2042 C CA . ARG A 1 252 ? 3.672 -3.615 -30.153 1.00 93.31 252 ARG A CA 1
ATOM 2043 C C . ARG A 1 252 ? 4.779 -2.567 -30.250 1.00 93.31 252 ARG A C 1
ATOM 2045 O O . ARG A 1 252 ? 5.806 -2.732 -29.591 1.00 93.31 252 ARG A O 1
ATOM 2052 N N . LEU A 1 253 ? 4.572 -1.505 -31.028 1.00 94.62 253 LEU A N 1
ATOM 2053 C CA . LEU A 1 253 ? 5.516 -0.393 -31.161 1.00 94.62 253 LEU A CA 1
ATOM 2054 C C . LEU A 1 253 ? 5.795 0.247 -29.799 1.00 94.62 253 LEU A C 1
ATOM 2056 O O . LEU A 1 253 ? 6.954 0.418 -29.429 1.00 94.62 253 LEU A O 1
ATOM 2060 N N . LEU A 1 254 ? 4.742 0.542 -29.037 1.00 93.56 254 LEU A N 1
ATOM 2061 C CA . LEU A 1 254 ? 4.836 1.185 -27.729 1.00 93.56 254 LEU A CA 1
ATOM 2062 C C . LEU A 1 254 ? 5.525 0.298 -26.681 1.00 93.56 254 LEU A C 1
ATOM 2064 O O . LEU A 1 254 ? 6.395 0.777 -25.958 1.00 93.56 254 LEU A O 1
ATOM 2068 N N . VAL A 1 255 ? 5.183 -0.993 -26.608 1.00 95.25 255 VAL A N 1
ATOM 2069 C CA . VAL A 1 255 ? 5.804 -1.946 -25.668 1.00 95.25 255 VAL A CA 1
ATOM 2070 C C . VAL A 1 255 ? 7.291 -2.131 -25.975 1.00 95.25 255 VAL A C 1
ATOM 2072 O O . VAL A 1 255 ? 8.113 -2.075 -25.060 1.00 95.25 255 VAL A O 1
ATOM 2075 N N . LEU A 1 256 ? 7.649 -2.341 -27.246 1.00 96.00 256 LEU A N 1
ATOM 2076 C CA . LEU A 1 256 ? 9.047 -2.525 -27.648 1.00 96.00 256 LEU A CA 1
ATOM 2077 C C . LEU A 1 256 ? 9.851 -1.235 -27.473 1.00 96.00 256 LEU A C 1
ATOM 2079 O O . LEU A 1 256 ? 10.945 -1.266 -26.915 1.00 96.00 256 LEU A O 1
ATOM 2083 N N . GLY A 1 257 ? 9.287 -0.101 -27.881 1.00 96.81 257 GLY A N 1
ATOM 2084 C CA . GLY A 1 257 ? 9.880 1.214 -27.682 1.00 96.81 257 GLY A CA 1
ATOM 2085 C C . GLY A 1 257 ? 10.181 1.509 -26.217 1.00 96.81 257 GLY A C 1
ATOM 2086 O O . GLY A 1 257 ? 11.305 1.874 -25.885 1.00 96.81 257 GLY A O 1
ATOM 2087 N N . ALA A 1 258 ? 9.210 1.278 -25.329 1.00 97.06 258 ALA A N 1
ATOM 2088 C CA . ALA A 1 258 ? 9.373 1.466 -23.890 1.00 97.06 258 ALA A CA 1
ATOM 2089 C C . ALA A 1 258 ? 10.421 0.512 -23.285 1.00 97.06 258 ALA A C 1
ATOM 2091 O O . ALA A 1 258 ? 11.225 0.936 -22.451 1.00 97.06 258 ALA A O 1
ATOM 2092 N N . LEU A 1 259 ? 10.458 -0.754 -23.724 1.00 97.62 259 LEU A N 1
ATOM 2093 C CA . LEU A 1 259 ? 11.484 -1.717 -23.310 1.00 97.62 259 LEU A CA 1
ATOM 2094 C C . LEU A 1 259 ? 12.885 -1.235 -23.700 1.00 97.62 259 LEU A C 1
ATOM 2096 O O . LEU A 1 259 ? 13.767 -1.166 -22.845 1.00 97.62 259 LEU A O 1
ATOM 2100 N N . HIS A 1 260 ? 13.092 -0.878 -24.968 1.00 98.19 260 HIS A N 1
ATOM 2101 C CA . HIS A 1 260 ? 14.404 -0.443 -25.445 1.00 98.19 260 HIS A CA 1
ATOM 2102 C C . HIS A 1 260 ? 14.808 0.928 -24.884 1.00 98.19 260 HIS A C 1
ATOM 2104 O O . HIS A 1 260 ? 15.988 1.118 -24.589 1.00 98.19 260 HIS A O 1
ATOM 2110 N N . ASP A 1 261 ? 13.862 1.836 -24.624 1.00 97.88 261 ASP A N 1
ATOM 2111 C CA . ASP A 1 261 ? 14.125 3.088 -23.900 1.00 97.88 261 ASP A CA 1
ATOM 2112 C C . ASP A 1 261 ? 14.668 2.823 -22.484 1.00 97.88 261 ASP A C 1
ATOM 2114 O O . ASP A 1 261 ? 15.672 3.414 -22.086 1.00 97.88 261 ASP A O 1
ATOM 2118 N N . CYS A 1 262 ? 14.100 1.853 -21.753 1.00 97.62 262 CYS A N 1
ATOM 2119 C CA . CYS A 1 262 ? 14.630 1.452 -20.442 1.00 97.62 262 CYS A CA 1
ATOM 2120 C C . CYS A 1 262 ? 16.068 0.920 -20.517 1.00 97.62 262 CYS A C 1
ATOM 2122 O O . CYS A 1 262 ? 16.858 1.130 -19.597 1.00 97.62 262 CYS A O 1
ATOM 2124 N N . LEU A 1 263 ? 16.423 0.210 -21.591 1.00 97.94 263 LEU A N 1
ATOM 2125 C CA . LEU A 1 263 ? 17.791 -0.279 -21.789 1.00 97.94 263 LEU A CA 1
ATOM 2126 C C . LEU A 1 263 ? 18.753 0.848 -22.178 1.00 97.94 263 LEU A C 1
ATOM 2128 O O . LEU A 1 263 ? 19.936 0.776 -21.847 1.00 97.94 263 LEU A O 1
ATOM 2132 N N . ASN A 1 264 ? 18.260 1.895 -22.837 1.00 97.19 264 ASN A N 1
ATOM 2133 C CA . ASN A 1 264 ? 19.057 3.041 -23.265 1.00 97.19 264 ASN A CA 1
ATOM 2134 C C . ASN A 1 264 ? 19.486 3.969 -22.106 1.00 97.19 264 ASN A C 1
ATOM 2136 O O . ASN A 1 264 ? 20.461 4.721 -22.243 1.00 97.19 264 ASN A O 1
ATOM 2140 N N . ASP A 1 265 ? 18.808 3.878 -20.956 1.00 95.00 265 ASP A N 1
ATOM 2141 C CA . ASP A 1 265 ? 19.083 4.679 -19.755 1.00 95.00 265 ASP A CA 1
ATOM 2142 C C . ASP A 1 265 ? 20.492 4.450 -19.159 1.00 95.00 265 ASP A C 1
ATOM 2144 O O . ASP A 1 265 ? 20.960 5.279 -18.380 1.00 95.00 265 ASP A O 1
ATOM 2148 N N . ASP A 1 266 ? 21.200 3.371 -19.519 1.00 95.19 266 ASP A N 1
ATOM 2149 C CA . ASP A 1 266 ? 22.526 3.055 -18.972 1.00 95.19 266 ASP A CA 1
ATOM 2150 C C . ASP A 1 266 ? 23.496 2.516 -20.024 1.00 95.19 266 ASP A C 1
ATOM 2152 O O . ASP A 1 266 ? 23.138 1.715 -20.886 1.00 95.19 266 ASP A O 1
ATOM 2156 N N . VAL A 1 267 ? 24.760 2.925 -19.920 1.00 94.31 267 VAL A N 1
ATOM 2157 C CA . VAL A 1 267 ? 25.830 2.558 -20.860 1.00 94.31 267 VAL A CA 1
ATOM 2158 C C . VAL A 1 267 ? 26.070 1.050 -20.957 1.00 94.31 267 VAL A C 1
ATOM 2160 O O . VAL A 1 267 ? 26.488 0.573 -22.007 1.00 94.31 267 VAL A O 1
ATOM 2163 N N . THR A 1 268 ? 25.790 0.292 -19.896 1.00 93.44 268 THR A N 1
ATOM 2164 C CA . THR A 1 268 ? 25.997 -1.164 -19.850 1.00 93.44 268 THR A CA 1
ATOM 2165 C C . THR A 1 268 ? 24.908 -1.948 -20.578 1.00 93.44 268 THR A C 1
ATOM 2167 O O . THR A 1 268 ? 25.158 -3.070 -21.018 1.00 93.44 268 THR A O 1
ATOM 2170 N N . THR A 1 269 ? 23.713 -1.370 -20.719 1.00 96.12 269 THR A N 1
ATOM 2171 C CA . THR A 1 269 ? 22.552 -2.009 -21.360 1.00 96.12 269 THR A CA 1
ATOM 2172 C C . THR A 1 269 ? 22.187 -1.382 -22.705 1.00 96.12 269 THR A C 1
ATOM 2174 O O . THR A 1 269 ? 21.544 -2.028 -23.533 1.00 96.12 269 THR A O 1
ATOM 2177 N N . ARG A 1 270 ? 22.652 -0.154 -22.967 1.00 96.50 270 ARG A N 1
ATOM 2178 C CA . ARG A 1 270 ? 22.468 0.571 -24.231 1.00 96.50 270 ARG A CA 1
ATOM 2179 C C . ARG A 1 270 ? 22.898 -0.217 -25.474 1.00 96.50 270 ARG A C 1
ATOM 2181 O O . ARG A 1 270 ? 22.182 -0.126 -26.464 1.00 96.50 270 ARG A O 1
ATOM 2188 N N . PRO A 1 271 ? 23.978 -1.026 -25.469 1.00 96.62 271 PRO A N 1
ATOM 2189 C CA . PRO A 1 271 ? 24.347 -1.819 -26.644 1.00 96.62 271 PRO A CA 1
ATOM 2190 C C . PRO A 1 271 ? 23.302 -2.866 -27.060 1.00 96.62 271 PRO A C 1
ATOM 2192 O O . PRO A 1 271 ? 23.368 -3.366 -28.176 1.00 96.62 271 PRO A O 1
ATOM 2195 N N . GLN A 1 272 ? 22.366 -3.227 -26.174 1.00 96.38 272 GLN A N 1
ATOM 2196 C CA . GLN A 1 272 ? 21.247 -4.125 -26.485 1.00 96.38 272 GLN A CA 1
ATOM 2197 C C . GLN A 1 272 ? 19.944 -3.371 -26.809 1.00 96.38 272 GLN A C 1
ATOM 2199 O O . GLN A 1 272 ? 18.913 -3.999 -27.055 1.00 96.38 272 GLN A O 1
ATOM 2204 N N . ALA A 1 273 ? 19.949 -2.038 -26.778 1.00 96.75 273 ALA A N 1
ATOM 2205 C CA . ALA A 1 273 ? 18.790 -1.234 -27.131 1.00 96.75 273 ALA A CA 1
ATOM 2206 C C . ALA A 1 273 ? 18.656 -1.111 -28.660 1.00 96.75 273 ALA A C 1
ATOM 2208 O O . ALA A 1 273 ? 19.640 -0.877 -29.357 1.00 96.75 273 ALA A O 1
ATOM 2209 N N . ASP A 1 274 ? 17.434 -1.241 -29.179 1.00 97.56 274 ASP A N 1
ATOM 2210 C CA . ASP A 1 274 ? 17.129 -1.010 -30.589 1.00 97.56 274 ASP A CA 1
ATOM 2211 C C . ASP A 1 274 ? 16.826 0.480 -30.806 1.00 97.56 274 ASP A C 1
ATOM 2213 O O . ASP A 1 274 ? 15.769 0.989 -30.418 1.00 97.56 274 ASP A O 1
ATOM 2217 N N . THR A 1 275 ? 17.772 1.184 -31.429 1.00 97.00 275 THR A N 1
ATOM 2218 C CA . THR A 1 275 ? 17.661 2.616 -31.738 1.00 97.00 275 THR A CA 1
ATOM 2219 C C . THR A 1 275 ? 16.463 2.930 -32.635 1.00 97.00 275 THR A C 1
ATOM 2221 O O . THR A 1 275 ? 15.846 3.983 -32.475 1.00 97.00 275 THR A O 1
ATOM 2224 N N . GLU A 1 276 ? 16.094 2.035 -33.553 1.00 97.69 276 GLU A N 1
ATOM 2225 C CA . GLU A 1 276 ? 14.962 2.251 -34.455 1.00 97.69 276 GLU A CA 1
ATOM 2226 C C . GLU A 1 276 ? 13.630 2.086 -33.717 1.00 97.69 276 GLU A C 1
ATOM 2228 O O . GLU A 1 276 ? 12.706 2.878 -33.923 1.00 97.69 276 GLU A O 1
ATOM 2233 N N . ALA A 1 277 ? 13.532 1.117 -32.803 1.00 96.94 277 ALA A N 1
ATOM 2234 C CA . ALA A 1 277 ? 12.366 0.982 -31.928 1.00 96.94 277 ALA A CA 1
ATOM 2235 C C . ALA A 1 277 ? 12.170 2.231 -31.046 1.00 96.94 277 ALA A C 1
ATOM 2237 O O . ALA A 1 277 ? 11.048 2.727 -30.918 1.00 96.94 277 ALA A O 1
ATOM 2238 N N . ILE A 1 278 ? 13.259 2.779 -30.493 1.00 97.69 278 ILE A N 1
ATOM 2239 C CA . ILE A 1 278 ? 13.234 4.020 -29.699 1.00 97.69 278 ILE A CA 1
ATOM 2240 C C . ILE A 1 278 ? 12.810 5.213 -30.559 1.00 97.69 278 ILE A C 1
ATOM 2242 O O . ILE A 1 278 ? 11.965 6.007 -30.136 1.00 97.69 278 ILE A O 1
ATOM 2246 N N . ARG A 1 279 ? 13.359 5.341 -31.772 1.00 97.75 279 ARG A N 1
ATOM 2247 C CA . ARG A 1 279 ? 13.020 6.428 -32.699 1.00 97.75 279 ARG A CA 1
ATOM 2248 C C . ARG A 1 279 ? 11.532 6.409 -33.043 1.00 97.75 279 ARG A C 1
ATOM 2250 O O . ARG A 1 279 ? 10.850 7.413 -32.853 1.00 97.75 279 ARG A O 1
ATOM 2257 N N . LYS A 1 280 ? 11.005 5.247 -33.446 1.00 97.06 280 LYS A N 1
ATOM 2258 C CA . LYS A 1 280 ? 9.572 5.061 -33.728 1.00 97.06 280 LYS A CA 1
ATOM 2259 C C . LYS A 1 280 ? 8.701 5.417 -32.529 1.00 97.06 280 LYS A C 1
ATOM 2261 O O . LYS A 1 280 ? 7.674 6.060 -32.701 1.00 97.06 280 LYS A O 1
ATOM 2266 N N . PHE A 1 281 ? 9.109 5.027 -31.325 1.00 96.56 281 PHE A N 1
ATOM 2267 C CA . PHE A 1 281 ? 8.381 5.363 -30.103 1.00 96.56 281 PHE A CA 1
ATOM 2268 C C . PHE A 1 281 ? 8.395 6.862 -29.794 1.00 96.56 281 PHE A C 1
ATOM 2270 O O . PHE A 1 281 ? 7.361 7.423 -29.441 1.00 96.56 281 PHE A O 1
ATOM 2277 N N . THR A 1 282 ? 9.537 7.517 -29.983 1.00 95.62 282 THR A N 1
ATOM 2278 C CA . THR A 1 282 ? 9.688 8.965 -29.781 1.00 95.62 282 THR A CA 1
ATOM 2279 C C . THR A 1 282 ? 8.837 9.774 -30.762 1.00 95.62 282 THR A C 1
ATOM 2281 O O . THR A 1 282 ? 8.323 10.827 -30.403 1.00 95.62 282 THR A O 1
ATOM 2284 N N . GLU A 1 283 ? 8.671 9.291 -31.994 1.00 95.12 283 GLU A N 1
ATOM 2285 C CA . GLU A 1 283 ? 7.896 9.969 -33.043 1.00 95.12 283 GLU A CA 1
ATOM 2286 C C . GLU A 1 283 ? 6.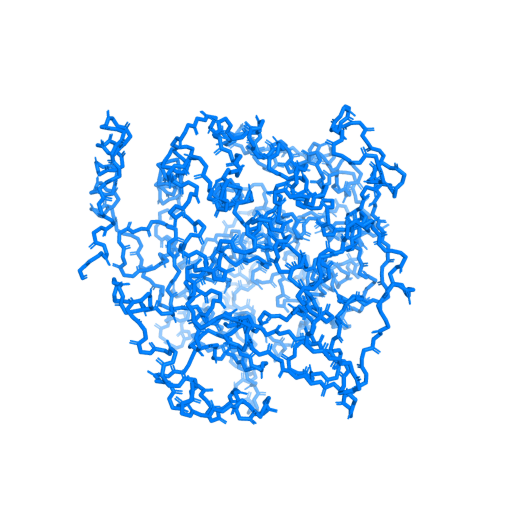394 9.627 -33.011 1.00 95.12 283 GLU A C 1
ATOM 2288 O O . GLU A 1 283 ? 5.565 10.396 -33.510 1.00 95.12 283 GLU A O 1
ATOM 2293 N N . PHE A 1 284 ? 6.020 8.486 -32.423 1.00 92.69 284 PHE A N 1
ATOM 2294 C CA . PHE A 1 284 ? 4.638 8.009 -32.375 1.00 92.69 284 PHE A CA 1
ATOM 2295 C C . PHE A 1 284 ? 3.708 9.024 -31.700 1.00 92.69 284 PHE A C 1
ATOM 2297 O O . PHE A 1 284 ? 4.035 9.581 -30.653 1.00 92.69 284 PHE A O 1
ATOM 2304 N N . GLY A 1 285 ? 2.537 9.275 -32.300 1.00 82.19 285 GLY A N 1
ATOM 2305 C CA . GLY A 1 285 ? 1.530 10.176 -31.724 1.00 82.19 285 GLY A CA 1
ATOM 2306 C C . GLY A 1 285 ? 2.009 11.623 -31.522 1.00 82.19 285 GLY A C 1
ATOM 2307 O O . GLY A 1 285 ? 1.455 12.341 -30.685 1.00 82.19 285 GLY A O 1
ATOM 2308 N N . GLY A 1 286 ? 3.055 12.050 -32.246 1.00 85.25 286 GLY A N 1
ATOM 2309 C CA . GLY A 1 286 ? 3.708 13.349 -32.051 1.00 85.25 286 GLY A CA 1
ATOM 2310 C C . GLY A 1 286 ? 4.609 13.414 -30.811 1.00 85.25 286 GLY A C 1
ATOM 2311 O O . GLY A 1 286 ? 4.923 14.507 -30.350 1.00 85.25 286 GLY A O 1
ATOM 2312 N N . GLY A 1 287 ? 4.990 12.265 -30.243 1.00 82.38 287 GLY A N 1
ATOM 2313 C CA . GLY A 1 287 ? 5.883 12.146 -29.087 1.00 82.38 287 GLY A CA 1
ATOM 2314 C C . GLY A 1 287 ? 5.217 12.328 -27.723 1.00 82.38 287 GLY A C 1
ATOM 2315 O O . GLY A 1 287 ? 5.900 12.305 -26.699 1.00 82.38 287 GLY A O 1
ATOM 2316 N N . ASN A 1 288 ? 3.891 12.467 -27.666 1.00 78.88 288 ASN A N 1
ATOM 2317 C CA . ASN A 1 288 ? 3.157 12.681 -26.414 1.00 78.88 288 ASN A CA 1
ATOM 2318 C C . ASN A 1 288 ? 3.237 11.475 -25.464 1.00 78.88 288 ASN A C 1
ATOM 2320 O O . ASN A 1 288 ? 3.305 11.628 -24.242 1.00 78.88 288 ASN A O 1
ATOM 2324 N N . GLU A 1 289 ? 3.186 10.262 -26.007 1.00 82.44 289 GLU A N 1
ATOM 2325 C CA . GLU A 1 289 ? 3.360 8.998 -25.287 1.00 82.44 289 GLU A CA 1
ATOM 2326 C C . GLU A 1 289 ? 4.763 8.917 -24.669 1.00 82.44 289 GLU A C 1
ATOM 2328 O O . GLU A 1 289 ? 4.896 8.663 -23.471 1.00 82.44 289 GLU A O 1
ATOM 2333 N N . TYR A 1 290 ? 5.800 9.195 -25.466 1.00 87.25 290 TYR A N 1
ATOM 2334 C CA . TYR A 1 290 ? 7.191 9.198 -25.013 1.00 87.25 290 TYR A CA 1
ATOM 2335 C C . TYR A 1 290 ? 7.449 10.285 -23.962 1.00 87.25 290 TYR A C 1
ATOM 2337 O O . TYR A 1 290 ? 8.055 10.016 -22.926 1.00 87.25 290 TYR A O 1
ATOM 2345 N N . ALA A 1 291 ? 6.925 11.496 -24.163 1.00 80.81 291 ALA A N 1
ATOM 2346 C CA . ALA A 1 291 ? 7.043 12.573 -23.186 1.00 80.81 291 ALA A CA 1
ATOM 2347 C C . ALA A 1 291 ? 6.448 12.160 -21.830 1.00 80.81 291 ALA A C 1
ATOM 2349 O O . ALA A 1 291 ? 7.129 12.258 -20.813 1.00 80.81 291 ALA A O 1
ATOM 2350 N N . ARG A 1 292 ? 5.223 11.610 -21.810 1.00 78.94 292 ARG A N 1
ATOM 2351 C CA . ARG A 1 292 ? 4.583 11.099 -20.580 1.00 78.94 292 ARG A CA 1
ATOM 2352 C C . ARG A 1 292 ? 5.378 9.973 -19.928 1.00 78.94 292 ARG A C 1
ATOM 2354 O O . ARG A 1 292 ? 5.520 9.951 -18.709 1.00 78.94 292 ARG A O 1
ATOM 2361 N N . TRP A 1 293 ? 5.913 9.061 -20.731 1.00 85.50 293 TRP A N 1
ATOM 2362 C CA . TRP A 1 293 ? 6.750 7.960 -20.267 1.00 85.50 293 TRP A CA 1
ATOM 2363 C C . TRP A 1 293 ? 8.012 8.434 -19.542 1.00 85.50 293 TRP A C 1
ATOM 2365 O O . TRP A 1 293 ? 8.348 7.927 -18.468 1.00 85.50 293 TRP A O 1
ATOM 2375 N N . ARG A 1 294 ? 8.692 9.443 -20.097 1.00 87.88 294 ARG A N 1
ATOM 2376 C CA . ARG A 1 294 ? 9.925 10.005 -19.530 1.00 87.88 294 ARG A CA 1
ATOM 2377 C C . ARG A 1 294 ? 9.697 10.853 -18.279 1.00 87.88 294 ARG A C 1
ATOM 2379 O O . ARG A 1 294 ? 10.658 11.080 -17.554 1.00 87.88 294 ARG A O 1
ATOM 2386 N N . LEU A 1 295 ? 8.455 11.245 -17.978 1.00 82.50 295 LEU A N 1
ATOM 2387 C CA . LEU A 1 295 ? 8.108 11.855 -16.690 1.00 82.50 295 LEU A CA 1
ATOM 2388 C C . LEU A 1 295 ? 8.130 10.844 -15.535 1.00 82.50 295 LEU A C 1
ATOM 2390 O O . LEU A 1 295 ? 8.158 11.256 -14.381 1.00 82.50 295 LEU A O 1
ATOM 2394 N N . LEU A 1 296 ? 8.076 9.536 -15.793 1.00 84.94 296 LEU A N 1
ATOM 2395 C CA . LEU A 1 296 ? 8.116 8.545 -14.719 1.00 84.94 296 LEU A CA 1
ATOM 2396 C C . LEU A 1 296 ? 9.541 8.318 -14.215 1.00 84.94 296 LEU A C 1
ATOM 2398 O O . LEU A 1 296 ? 10.437 8.127 -15.041 1.00 84.94 296 LEU A O 1
ATOM 2402 N N . PRO A 1 297 ? 9.730 8.169 -12.894 1.00 90.62 297 PRO A N 1
ATOM 2403 C CA . PRO A 1 297 ? 11.005 7.717 -12.375 1.00 90.62 297 PRO A CA 1
ATOM 2404 C C . PRO A 1 297 ? 11.449 6.356 -12.837 1.00 90.62 297 PRO A C 1
ATOM 2406 O O . PRO A 1 297 ? 10.625 5.458 -12.981 1.00 90.62 297 PRO A O 1
ATOM 2409 N N . GLN A 1 298 ? 12.764 6.182 -12.980 1.00 93.94 298 GLN A N 1
ATOM 2410 C CA . GLN A 1 298 ? 13.383 4.936 -13.441 1.00 93.94 298 GLN A CA 1
ATOM 2411 C C . GLN A 1 298 ? 12.825 3.695 -12.733 1.00 93.94 298 GLN A C 1
ATOM 2413 O O . GLN A 1 298 ? 12.340 2.788 -13.401 1.00 93.94 298 GLN A O 1
ATOM 2418 N N . VAL A 1 299 ? 12.799 3.673 -11.394 1.00 95.56 299 VAL A N 1
ATOM 2419 C CA . VAL A 1 299 ? 12.283 2.521 -10.625 1.00 95.56 299 VAL A CA 1
ATOM 2420 C C . VAL A 1 299 ? 10.826 2.195 -10.976 1.00 95.56 299 VAL A C 1
ATOM 2422 O O . VAL A 1 299 ? 10.444 1.028 -11.079 1.00 95.56 299 VAL A O 1
ATOM 2425 N N . VAL A 1 300 ? 10.000 3.220 -11.194 1.00 92.94 300 VAL A N 1
ATOM 2426 C CA . VAL A 1 300 ? 8.575 3.080 -11.537 1.00 92.94 300 VAL A CA 1
ATOM 2427 C C . VAL A 1 300 ? 8.425 2.644 -12.985 1.00 92.94 300 VAL A C 1
ATOM 2429 O O . VAL A 1 300 ? 7.697 1.696 -13.266 1.00 92.94 300 VAL A O 1
ATOM 2432 N N . ARG A 1 301 ? 9.143 3.305 -13.891 1.00 92.94 301 ARG A N 1
ATOM 2433 C CA . ARG A 1 301 ? 9.195 3.026 -15.322 1.00 92.94 301 ARG A CA 1
ATOM 2434 C C . ARG A 1 301 ? 9.580 1.566 -15.570 1.00 92.94 301 ARG A C 1
ATOM 2436 O O . ARG A 1 301 ? 8.849 0.827 -16.231 1.00 92.94 301 ARG A O 1
ATOM 2443 N N . TYR A 1 302 ? 10.664 1.115 -14.944 1.00 97.44 302 TYR A N 1
ATOM 2444 C CA . TYR A 1 302 ? 11.119 -0.267 -15.041 1.00 97.44 302 TYR A CA 1
ATOM 2445 C C . TYR A 1 302 ? 10.140 -1.230 -14.374 1.00 97.44 302 TYR A C 1
ATOM 2447 O O . TYR A 1 302 ? 9.878 -2.290 -14.934 1.00 97.44 302 TYR A O 1
ATOM 2455 N N . GLN A 1 303 ? 9.537 -0.875 -13.232 1.00 96.38 303 GLN A N 1
ATOM 2456 C CA . GLN A 1 303 ? 8.536 -1.739 -12.601 1.00 96.38 303 GLN A CA 1
ATOM 2457 C C . GLN A 1 303 ? 7.277 -1.911 -13.462 1.00 96.38 303 GLN A C 1
ATOM 2459 O O . GLN A 1 303 ? 6.723 -3.010 -13.517 1.00 96.38 303 GLN A O 1
ATOM 2464 N N . VAL A 1 304 ? 6.816 -0.855 -14.138 1.00 93.56 304 VAL A N 1
ATOM 2465 C CA . VAL A 1 304 ? 5.689 -0.930 -15.081 1.00 93.56 304 VAL A CA 1
ATOM 2466 C C . VAL A 1 304 ? 6.016 -1.921 -16.199 1.00 93.56 304 VAL A C 1
ATOM 2468 O O . VAL A 1 304 ? 5.213 -2.821 -16.454 1.00 93.56 304 VAL A O 1
ATOM 2471 N N . MET A 1 305 ? 7.217 -1.834 -16.786 1.00 95.69 305 MET A N 1
ATOM 2472 C CA . MET A 1 305 ? 7.684 -2.821 -17.768 1.00 95.69 305 MET A CA 1
ATOM 2473 C C . MET A 1 305 ? 7.763 -4.230 -17.175 1.00 95.69 305 MET A C 1
ATOM 2475 O O . MET A 1 305 ? 7.265 -5.173 -17.783 1.00 95.69 305 MET A O 1
ATOM 2479 N N . ILE A 1 306 ? 8.339 -4.388 -15.980 1.00 95.56 306 ILE A N 1
ATOM 2480 C CA . ILE A 1 306 ? 8.466 -5.681 -15.294 1.00 95.56 306 ILE A CA 1
ATOM 2481 C C . ILE A 1 306 ? 7.095 -6.324 -15.079 1.00 95.56 306 ILE A C 1
ATOM 2483 O O . ILE A 1 306 ? 6.921 -7.527 -15.294 1.00 95.56 306 ILE A O 1
ATOM 2487 N N . SER A 1 307 ? 6.106 -5.532 -14.673 1.00 92.81 307 SER A N 1
ATOM 2488 C CA . SER A 1 307 ? 4.743 -6.012 -14.482 1.00 92.81 307 SER A CA 1
ATOM 2489 C C . SER A 1 307 ? 4.115 -6.482 -15.794 1.00 92.81 307 SER A C 1
ATOM 2491 O O . SER A 1 307 ? 3.582 -7.593 -15.862 1.00 92.81 307 SER A O 1
ATOM 2493 N N . ASP A 1 308 ? 4.149 -5.641 -16.825 1.00 91.69 308 ASP A N 1
ATOM 2494 C CA . ASP A 1 308 ? 3.449 -5.917 -18.077 1.00 91.69 308 ASP A CA 1
ATOM 2495 C C . ASP A 1 308 ? 4.132 -7.034 -18.871 1.00 91.69 308 ASP A C 1
ATOM 2497 O O . ASP A 1 308 ? 3.448 -7.935 -19.361 1.00 91.69 308 ASP A O 1
ATOM 2501 N N . LEU A 1 309 ? 5.467 -7.072 -18.910 1.00 93.94 309 LEU A N 1
ATOM 2502 C CA . LEU A 1 309 ? 6.210 -8.145 -19.576 1.00 93.94 309 LEU A CA 1
ATOM 2503 C C . LEU A 1 309 ? 5.890 -9.516 -18.981 1.00 93.94 309 LEU A C 1
ATOM 2505 O O . LEU A 1 309 ? 5.678 -10.463 -19.728 1.00 93.94 309 LEU A O 1
ATOM 2509 N N . ALA A 1 310 ? 5.714 -9.633 -17.665 1.00 90.88 310 ALA A N 1
ATOM 2510 C CA . ALA A 1 310 ? 5.279 -10.892 -17.057 1.00 90.88 310 ALA A CA 1
ATOM 2511 C C . ALA A 1 310 ? 3.878 -11.373 -17.509 1.00 90.88 310 ALA A C 1
ATOM 2513 O O . ALA A 1 310 ? 3.535 -12.533 -17.281 1.00 90.88 310 ALA A O 1
ATOM 2514 N N . ARG A 1 311 ? 3.049 -10.524 -18.136 1.00 88.12 311 ARG A N 1
ATOM 2515 C CA . ARG A 1 311 ? 1.799 -10.936 -18.817 1.00 88.12 311 ARG A CA 1
ATOM 2516 C C . ARG A 1 311 ? 2.001 -11.243 -20.297 1.00 88.12 311 ARG A C 1
ATOM 2518 O O . ARG A 1 311 ? 1.311 -12.107 -20.834 1.00 88.12 311 ARG A O 1
ATOM 2525 N N . ILE A 1 312 ? 2.864 -10.459 -20.932 1.00 90.56 312 ILE A N 1
ATOM 2526 C CA . ILE A 1 312 ? 3.122 -10.422 -22.374 1.00 90.56 312 ILE A CA 1
ATOM 2527 C C . ILE A 1 312 ? 4.019 -11.593 -22.806 1.00 90.56 312 ILE A C 1
ATOM 2529 O O . ILE A 1 312 ? 3.877 -12.094 -23.921 1.00 90.56 312 ILE A O 1
ATOM 2533 N N . MET A 1 313 ? 4.918 -12.049 -21.930 1.00 90.81 313 MET A N 1
ATOM 2534 C CA . MET A 1 313 ? 5.777 -13.210 -22.160 1.00 90.81 313 MET A CA 1
ATOM 2535 C C . MET A 1 313 ? 4.972 -14.527 -22.217 1.00 90.81 313 MET A C 1
ATOM 2537 O O . MET A 1 313 ? 3.905 -14.644 -21.596 1.00 90.81 313 MET A O 1
ATOM 2541 N N . PRO A 1 314 ? 5.486 -15.559 -22.914 1.00 80.50 314 PRO A N 1
ATOM 2542 C CA . PRO A 1 314 ? 4.834 -16.861 -23.008 1.00 80.50 314 PRO A CA 1
ATOM 2543 C C . PRO A 1 314 ? 4.553 -17.487 -21.634 1.00 80.50 314 PRO A C 1
ATOM 2545 O O . PRO A 1 314 ? 5.371 -17.449 -20.717 1.00 80.50 314 PRO A O 1
ATOM 2548 N N . GLY A 1 315 ? 3.376 -18.099 -21.488 1.00 71.56 315 GLY A N 1
ATOM 2549 C CA . GLY A 1 315 ? 2.959 -18.778 -20.257 1.00 71.56 315 GLY A CA 1
ATOM 2550 C C . GLY A 1 315 ? 2.191 -17.917 -19.247 1.00 71.56 315 GLY A C 1
ATOM 2551 O O . GLY A 1 315 ? 1.698 -18.486 -18.275 1.00 71.56 315 GLY A O 1
ATOM 2552 N N . GLY A 1 316 ? 2.052 -16.605 -19.477 1.00 66.56 316 GLY A N 1
ATOM 2553 C CA . GLY A 1 316 ? 1.105 -15.723 -18.782 1.00 66.56 316 GLY A CA 1
ATOM 2554 C C . GLY A 1 316 ? 1.187 -15.704 -17.246 1.00 66.56 316 GLY A C 1
ATOM 2555 O O . GLY A 1 316 ? 2.179 -16.108 -16.636 1.00 66.56 316 GLY A O 1
ATOM 2556 N N . LYS A 1 317 ? 0.112 -15.212 -16.607 1.00 65.81 317 LYS A N 1
ATOM 2557 C CA . LYS A 1 317 ? -0.018 -15.170 -15.140 1.00 65.81 317 LYS A CA 1
ATOM 2558 C C . LYS A 1 317 ? -0.006 -16.599 -14.585 1.00 65.81 317 LYS A C 1
ATOM 2560 O O . LYS A 1 317 ? -0.903 -17.374 -14.895 1.00 65.81 317 LYS A O 1
ATOM 2565 N N . ALA A 1 318 ? 0.978 -16.918 -13.746 1.00 68.06 318 ALA A N 1
ATOM 2566 C CA . ALA A 1 318 ? 0.991 -18.162 -12.984 1.00 68.06 318 ALA A CA 1
ATOM 2567 C C . ALA A 1 318 ? 0.152 -18.008 -11.706 1.00 68.06 318 ALA A C 1
ATOM 2569 O O . ALA A 1 318 ? 0.211 -16.968 -11.043 1.00 68.06 318 ALA A O 1
ATOM 2570 N N . GLU A 1 319 ? -0.632 -19.030 -11.372 1.00 70.38 319 GLU A N 1
ATOM 2571 C CA . GLU A 1 319 ? -1.249 -19.133 -10.051 1.00 70.38 319 GLU A CA 1
ATOM 2572 C C . GLU A 1 319 ? -0.190 -19.520 -9.014 1.00 70.38 319 GLU A C 1
ATOM 2574 O O . GLU A 1 319 ? 0.766 -20.236 -9.311 1.00 70.38 319 GLU A O 1
ATOM 2579 N N . SER A 1 320 ? -0.350 -19.020 -7.795 1.00 71.56 320 SER A N 1
ATOM 2580 C CA . SER A 1 320 ? 0.529 -19.314 -6.667 1.00 71.56 320 SER A CA 1
ATOM 2581 C C . SER A 1 320 ? -0.290 -19.363 -5.389 1.00 71.56 320 SER A C 1
ATOM 2583 O O . SER A 1 320 ? -1.293 -18.658 -5.263 1.00 71.56 320 SER A O 1
ATOM 2585 N N . GLU A 1 321 ? 0.170 -20.139 -4.415 1.00 73.19 321 GLU A N 1
ATOM 2586 C CA . GLU A 1 321 ? -0.422 -20.143 -3.080 1.00 73.19 321 GLU A CA 1
ATOM 2587 C C . GLU A 1 321 ? -0.317 -18.759 -2.428 1.00 73.19 321 GLU A C 1
ATOM 2589 O O . GLU A 1 321 ? 0.673 -18.040 -2.590 1.00 73.19 321 GLU A O 1
ATOM 2594 N N . HIS A 1 322 ? -1.329 -18.387 -1.648 1.00 77.62 322 HIS A N 1
ATOM 2595 C CA . HIS A 1 322 ? -1.326 -17.134 -0.906 1.00 77.62 322 HIS A CA 1
ATOM 2596 C C . HIS A 1 322 ? -0.598 -17.326 0.420 1.00 77.62 322 HIS A C 1
ATOM 2598 O O . HIS A 1 322 ? -1.086 -18.026 1.301 1.00 77.62 322 HIS A O 1
ATOM 2604 N N . VAL A 1 323 ? 0.563 -16.690 0.574 1.00 82.44 323 VAL A N 1
ATOM 2605 C CA . VAL A 1 323 ? 1.347 -16.742 1.817 1.00 82.44 323 VAL A CA 1
ATOM 2606 C C . VAL A 1 323 ? 1.029 -15.542 2.711 1.00 82.44 323 VAL A C 1
ATOM 2608 O O . VAL A 1 323 ? 0.741 -14.452 2.201 1.00 82.44 323 VAL A O 1
ATOM 2611 N N . ARG A 1 324 ? 1.010 -15.733 4.031 1.00 84.38 324 ARG A N 1
ATOM 2612 C CA . ARG A 1 324 ? 0.649 -14.711 5.025 1.00 84.38 324 ARG A CA 1
ATOM 2613 C C . ARG A 1 324 ? 1.594 -14.775 6.217 1.00 84.38 324 ARG A C 1
ATOM 2615 O O . ARG A 1 324 ? 1.916 -15.860 6.681 1.00 84.38 324 ARG A O 1
ATOM 2622 N N . PHE A 1 325 ? 2.006 -13.620 6.724 1.00 88.19 325 PHE A N 1
ATOM 2623 C CA . PHE A 1 325 ? 2.747 -13.548 7.981 1.00 88.19 325 PHE A CA 1
ATOM 2624 C C . PHE A 1 325 ? 1.826 -13.802 9.181 1.00 88.19 325 PHE A C 1
ATOM 2626 O O . PHE A 1 325 ? 0.812 -13.115 9.328 1.00 88.19 325 PHE A O 1
ATOM 2633 N N . GLU A 1 326 ? 2.206 -14.735 10.057 1.00 88.94 326 GLU A N 1
ATOM 2634 C CA . GLU A 1 326 ? 1.486 -15.045 11.296 1.00 88.94 326 GLU A CA 1
ATOM 2635 C C . GLU A 1 326 ? 2.442 -15.299 12.470 1.00 88.94 326 GLU A C 1
ATOM 2637 O O . GLU A 1 326 ? 3.420 -16.048 12.349 1.00 88.94 326 GLU A O 1
ATOM 2642 N N . PHE A 1 327 ? 2.124 -14.726 13.634 1.00 89.75 327 PHE A N 1
ATOM 2643 C CA . PHE A 1 327 ? 2.652 -15.208 14.908 1.00 89.75 327 PHE A CA 1
ATOM 2644 C C . PHE A 1 327 ? 2.026 -16.556 15.263 1.00 89.75 327 PHE A C 1
ATOM 2646 O O . PHE A 1 327 ? 0.875 -16.837 14.923 1.00 89.75 327 PHE A O 1
ATOM 2653 N N . GLN A 1 328 ? 2.769 -17.387 15.994 1.00 87.38 328 GLN A N 1
ATOM 2654 C CA . GLN A 1 328 ? 2.221 -18.630 16.527 1.00 87.38 328 GLN A CA 1
ATOM 2655 C C . GLN A 1 328 ? 1.001 -18.360 17.412 1.00 87.38 328 GLN A C 1
ATOM 2657 O O . GLN A 1 328 ? 1.026 -17.493 18.288 1.00 87.38 328 GLN A O 1
ATOM 2662 N N . LYS A 1 329 ? -0.045 -19.172 17.225 1.00 83.88 329 LYS A N 1
ATOM 2663 C CA . LYS A 1 329 ? -1.316 -19.066 17.953 1.00 83.88 329 LYS A CA 1
ATOM 2664 C C . LYS A 1 329 ? -1.132 -18.985 19.473 1.00 83.88 329 LYS A C 1
ATOM 2666 O O . LYS A 1 329 ? -1.706 -18.109 20.102 1.00 83.88 329 LYS A O 1
ATOM 2671 N N . THR A 1 330 ? -0.254 -19.810 20.044 1.00 86.38 330 THR A N 1
ATOM 2672 C CA . THR A 1 330 ? 0.028 -19.834 21.492 1.00 86.38 330 THR A CA 1
ATOM 2673 C C . THR A 1 330 ? 0.545 -18.505 22.045 1.00 86.38 330 THR A C 1
ATOM 2675 O O . THR A 1 330 ? 0.320 -18.203 23.212 1.00 86.38 330 THR A O 1
ATOM 2678 N N . LYS A 1 331 ? 1.240 -17.698 21.232 1.00 87.94 331 LYS A N 1
ATOM 2679 C CA . LYS A 1 331 ? 1.694 -16.355 21.624 1.00 87.94 331 LYS A CA 1
ATOM 2680 C C . LYS A 1 331 ? 0.561 -15.343 21.560 1.00 87.94 331 LYS A C 1
ATOM 2682 O O . LYS A 1 331 ? 0.426 -14.519 22.455 1.00 87.94 331 LYS A O 1
ATOM 2687 N N . LEU A 1 332 ? -0.271 -15.442 20.531 1.00 87.00 332 LEU A N 1
ATOM 2688 C CA . LEU A 1 332 ? -1.446 -14.594 20.378 1.00 87.00 332 LEU A CA 1
ATOM 2689 C C . LEU A 1 332 ? -2.484 -14.863 21.478 1.00 87.00 332 LEU A C 1
ATOM 2691 O O . LEU A 1 332 ? -3.069 -13.915 21.980 1.00 87.00 332 LEU A O 1
ATOM 2695 N N . ASP A 1 333 ? -2.643 -16.104 21.937 1.00 83.94 333 ASP A N 1
ATOM 2696 C CA . ASP A 1 333 ? -3.538 -16.445 23.054 1.00 83.94 333 ASP A CA 1
ATOM 2697 C C . ASP A 1 333 ? -3.089 -15.833 24.405 1.00 83.94 333 ASP A C 1
ATOM 2699 O O . ASP A 1 333 ? -3.882 -15.770 25.342 1.00 83.94 333 ASP A O 1
ATOM 2703 N N . ALA A 1 334 ? -1.845 -15.344 24.516 1.00 83.88 334 ALA A N 1
ATOM 2704 C CA . ALA A 1 334 ? -1.293 -14.726 25.730 1.00 83.88 334 ALA A CA 1
ATOM 2705 C C . ALA A 1 334 ? -1.519 -13.198 25.833 1.00 83.88 334 ALA A C 1
ATOM 2707 O O . ALA A 1 334 ? -1.035 -12.552 26.771 1.00 83.88 334 ALA A O 1
ATOM 2708 N N . LEU A 1 335 ? -2.232 -12.594 24.876 1.00 87.06 335 LEU A N 1
ATOM 2709 C CA . LEU A 1 335 ? -2.592 -11.173 24.917 1.00 87.06 335 LEU A CA 1
ATOM 2710 C C . LEU A 1 335 ? -3.447 -10.847 26.165 1.00 87.06 335 LEU A C 1
ATOM 2712 O O . LEU A 1 335 ? -4.248 -11.678 26.589 1.00 87.06 335 LEU A O 1
ATOM 2716 N N . PRO A 1 336 ? -3.310 -9.648 26.774 1.00 83.81 336 PRO A N 1
ATOM 2717 C CA . PRO A 1 336 ? -2.622 -8.453 26.272 1.00 83.81 336 PRO A CA 1
ATOM 2718 C C . PRO A 1 336 ? -1.146 -8.335 26.694 1.00 83.81 336 PRO A C 1
ATOM 2720 O O . PRO A 1 336 ? -0.552 -7.259 26.571 1.00 83.81 336 PRO A O 1
ATOM 2723 N N . SER A 1 337 ? -0.530 -9.396 27.224 1.00 86.44 337 SER A N 1
ATOM 2724 C CA . SER A 1 337 ? 0.897 -9.348 27.543 1.00 86.44 337 SER A CA 1
ATOM 2725 C C . SER A 1 337 ? 1.722 -9.280 26.256 1.00 86.44 337 SER A C 1
ATOM 2727 O O . SER A 1 337 ? 1.645 -10.169 25.417 1.00 86.44 337 SER A O 1
ATOM 2729 N N . LEU A 1 338 ? 2.529 -8.226 26.115 1.00 85.31 338 LEU A N 1
ATOM 2730 C CA . LEU A 1 338 ? 3.461 -8.026 24.994 1.00 85.31 338 LEU A CA 1
ATOM 2731 C C . LEU A 1 338 ? 4.910 -8.388 25.365 1.00 85.31 338 LEU A C 1
ATOM 2733 O O . LEU A 1 338 ? 5.848 -8.066 24.637 1.00 85.31 338 LEU A O 1
ATOM 2737 N N . GLY A 1 339 ? 5.115 -9.036 26.518 1.00 84.25 339 GLY A N 1
ATOM 2738 C CA . GLY A 1 339 ? 6.444 -9.409 26.999 1.00 84.25 339 GLY A CA 1
ATOM 2739 C C . GLY A 1 339 ? 7.194 -10.264 25.974 1.00 84.25 339 GLY A C 1
ATOM 2740 O O . GLY A 1 339 ? 6.711 -11.318 25.554 1.00 84.25 339 GLY A O 1
ATOM 2741 N N . GLY A 1 340 ? 8.371 -9.793 25.554 1.00 81.44 340 GLY A N 1
ATOM 2742 C CA . GLY A 1 340 ? 9.193 -10.478 24.558 1.00 81.44 340 GLY A CA 1
ATOM 2743 C C . GLY A 1 340 ? 8.584 -10.526 23.153 1.00 81.44 340 GLY A C 1
ATOM 2744 O O . GLY A 1 340 ? 8.955 -11.411 22.395 1.00 81.44 340 GLY A O 1
ATOM 2745 N N . PHE A 1 341 ? 7.666 -9.617 22.787 1.00 86.38 341 PHE A N 1
ATOM 2746 C CA . PHE A 1 341 ? 7.012 -9.588 21.466 1.00 86.38 341 PHE A CA 1
ATOM 2747 C C . PHE A 1 341 ? 7.984 -9.754 20.286 1.00 86.38 341 PHE A C 1
ATOM 2749 O O . PHE A 1 341 ? 7.722 -10.534 19.373 1.00 86.38 341 PHE A O 1
ATOM 2756 N N . GLY A 1 342 ? 9.148 -9.096 20.337 1.00 82.88 342 GLY A N 1
ATOM 2757 C CA . GLY A 1 342 ? 10.171 -9.198 19.289 1.00 82.88 342 GLY A CA 1
ATOM 2758 C C . GLY A 1 342 ? 10.763 -10.602 19.099 1.00 82.88 342 GLY A C 1
ATOM 2759 O O . GLY A 1 342 ? 11.277 -10.902 18.026 1.00 82.88 342 GLY A O 1
ATOM 2760 N N . THR A 1 343 ? 10.665 -11.483 20.101 1.00 85.62 343 THR A N 1
ATOM 2761 C CA . THR A 1 343 ? 11.155 -12.873 20.043 1.00 85.62 343 THR A CA 1
ATOM 2762 C C . THR A 1 343 ? 10.034 -13.893 19.865 1.00 85.62 343 THR A C 1
ATOM 2764 O O . THR A 1 343 ? 10.271 -15.103 19.921 1.00 85.62 343 THR A O 1
ATOM 2767 N N . TRP A 1 344 ? 8.794 -13.440 19.658 1.00 90.06 344 TRP A N 1
ATOM 2768 C CA . TRP A 1 344 ? 7.683 -14.346 19.412 1.00 90.06 344 TRP A CA 1
ATOM 2769 C C . TRP A 1 344 ? 7.907 -15.138 18.132 1.00 90.06 344 TRP A C 1
ATOM 2771 O O . TRP A 1 344 ? 8.305 -14.612 17.092 1.00 90.06 344 TRP A O 1
ATOM 2781 N N . THR A 1 345 ? 7.618 -16.433 18.207 1.00 88.75 345 THR A N 1
ATOM 2782 C CA . THR A 1 345 ? 7.772 -17.312 17.059 1.00 88.75 345 THR A CA 1
ATOM 2783 C C . THR A 1 345 ? 6.795 -16.908 15.957 1.00 88.75 345 THR A C 1
ATOM 2785 O O . THR A 1 345 ? 5.596 -16.736 16.193 1.00 88.75 345 THR A O 1
ATOM 2788 N N . LYS A 1 346 ? 7.333 -16.762 14.747 1.00 89.62 346 LYS A N 1
ATOM 2789 C CA . LYS A 1 346 ? 6.682 -16.205 13.560 1.00 89.62 346 LYS A CA 1
ATOM 2790 C C . LYS A 1 346 ? 6.883 -17.128 12.364 1.00 89.62 346 LYS A C 1
ATOM 2792 O O . LYS A 1 346 ? 7.873 -17.854 12.299 1.00 89.62 346 LYS A O 1
ATOM 2797 N N . SER A 1 347 ? 5.939 -17.122 11.430 1.00 89.44 347 SER A N 1
ATOM 2798 C CA . SER A 1 347 ? 5.980 -17.997 10.256 1.00 89.44 347 SER A CA 1
ATOM 2799 C C . SER A 1 347 ? 5.188 -17.426 9.085 1.00 89.44 347 SER A C 1
ATOM 2801 O O . SER A 1 347 ? 4.246 -16.658 9.277 1.00 89.44 347 SER A O 1
ATOM 2803 N N . MET A 1 348 ? 5.559 -17.833 7.871 1.00 89.12 348 MET A N 1
ATOM 2804 C CA . MET A 1 348 ? 4.766 -17.587 6.670 1.00 89.12 348 MET A CA 1
ATOM 2805 C C . MET A 1 348 ? 3.831 -18.773 6.433 1.00 89.12 348 MET A C 1
ATOM 2807 O O . MET A 1 348 ? 4.280 -19.862 6.078 1.00 89.12 348 MET A O 1
ATOM 2811 N N . GLN A 1 349 ? 2.535 -18.565 6.645 1.00 86.44 349 GLN A N 1
ATOM 2812 C CA . GLN A 1 349 ? 1.494 -19.577 6.493 1.00 86.44 349 GLN A CA 1
ATOM 2813 C C . GLN A 1 349 ? 0.909 -19.554 5.084 1.00 86.44 349 GLN A C 1
ATOM 2815 O O . GLN A 1 349 ? 0.741 -18.494 4.480 1.00 86.44 349 GLN A O 1
ATOM 2820 N N . LYS A 1 350 ? 0.610 -20.736 4.541 1.00 83.31 350 LYS A N 1
ATOM 2821 C CA . LYS A 1 350 ? -0.036 -20.896 3.235 1.00 83.31 350 LYS A CA 1
ATOM 2822 C C . LYS A 1 350 ? -1.546 -20.947 3.413 1.00 83.31 350 LYS A C 1
ATOM 2824 O O . LYS A 1 350 ? -2.054 -21.678 4.256 1.00 83.31 350 LYS A O 1
ATOM 2829 N N . HIS A 1 351 ? -2.264 -20.221 2.568 1.00 75.38 351 HIS A N 1
ATOM 2830 C CA . HIS A 1 351 ? -3.718 -20.192 2.565 1.00 75.38 351 HIS A CA 1
ATOM 2831 C C . HIS A 1 351 ? -4.256 -20.555 1.186 1.00 75.38 351 HIS A C 1
ATOM 2833 O O . HIS A 1 351 ? -3.751 -20.109 0.155 1.00 75.38 351 HIS A O 1
ATOM 2839 N N . ALA A 1 352 ? -5.352 -21.313 1.182 1.00 67.62 352 ALA A N 1
ATOM 2840 C CA . ALA A 1 352 ? -6.002 -21.796 -0.034 1.00 67.62 352 ALA A CA 1
ATOM 2841 C C . ALA A 1 352 ? -6.659 -20.688 -0.886 1.00 67.62 352 ALA A C 1
ATOM 2843 O O . ALA A 1 352 ? -7.094 -20.950 -2.001 1.00 67.62 352 ALA A O 1
ATOM 2844 N N . SER A 1 353 ? -6.788 -19.454 -0.380 1.00 65.56 353 SER A N 1
ATOM 2845 C CA . SER A 1 353 ? -7.341 -18.331 -1.151 1.00 65.56 353 SER A CA 1
ATOM 2846 C C . SER A 1 353 ? -6.812 -16.980 -0.667 1.00 65.56 353 SER A C 1
ATOM 2848 O O . SER A 1 353 ? -6.328 -16.873 0.459 1.00 65.56 353 SER A O 1
ATOM 2850 N N . SER A 1 354 ? -6.927 -15.953 -1.516 1.00 58.84 354 SER A N 1
ATOM 2851 C CA . SER A 1 354 ? -6.478 -14.575 -1.252 1.00 58.84 354 SER A CA 1
ATOM 2852 C C . SER A 1 354 ? -7.215 -13.920 -0.087 1.00 58.84 354 SER A C 1
ATOM 2854 O O . SER A 1 354 ? -6.634 -13.150 0.676 1.00 58.84 354 SER A O 1
ATOM 2856 N N . THR A 1 355 ? -8.486 -14.266 0.089 1.00 58.59 355 THR A N 1
ATOM 2857 C CA . THR A 1 355 ? -9.300 -13.884 1.243 1.00 58.59 355 THR A CA 1
ATOM 2858 C C . THR A 1 355 ? -9.909 -15.124 1.867 1.00 58.59 355 THR A C 1
ATOM 2860 O O . THR A 1 355 ? -11.092 -15.413 1.667 1.00 58.59 355 THR A O 1
ATOM 2863 N N . PRO A 1 356 ? -9.107 -15.869 2.645 1.00 50.41 356 PRO A N 1
ATOM 2864 C CA . PRO A 1 356 ? -9.530 -17.146 3.207 1.00 50.41 356 PRO A CA 1
ATOM 2865 C C . PRO A 1 356 ? -10.725 -17.024 4.161 1.00 50.41 356 PRO A C 1
ATOM 2867 O O . PRO A 1 356 ? -11.392 -18.022 4.444 1.00 50.41 356 PRO A O 1
ATOM 2870 N N . HIS A 1 357 ? -11.048 -15.799 4.585 1.00 55.19 357 HIS A N 1
ATOM 2871 C CA . HIS A 1 357 ? -11.940 -15.510 5.702 1.00 55.19 357 HIS A CA 1
ATOM 2872 C C . HIS A 1 357 ? -13.009 -14.460 5.386 1.00 55.19 357 HIS A C 1
ATOM 2874 O O . HIS A 1 357 ? -13.536 -13.840 6.302 1.00 55.19 357 HIS A O 1
ATOM 2880 N N . ASP A 1 358 ? -13.320 -14.267 4.102 1.00 56.41 358 ASP A N 1
ATOM 2881 C CA . ASP A 1 358 ? -14.424 -13.418 3.660 1.00 56.41 358 ASP A CA 1
ATOM 2882 C C . ASP A 1 358 ? -15.761 -13.966 4.224 1.00 56.41 358 ASP A C 1
ATOM 2884 O O . ASP A 1 358 ? -16.168 -15.070 3.828 1.00 56.41 358 ASP A O 1
ATOM 2888 N N . PRO A 1 359 ? -16.438 -13.267 5.164 1.00 50.47 359 PRO A N 1
ATOM 2889 C CA . PRO A 1 359 ? -17.717 -13.703 5.720 1.00 50.47 359 PRO A CA 1
ATOM 2890 C C . PRO A 1 359 ? -18.849 -13.697 4.681 1.00 50.47 359 PRO A C 1
ATOM 2892 O O . PRO A 1 359 ? -19.917 -14.238 4.961 1.00 50.47 359 PRO A O 1
ATOM 2895 N N . GLY A 1 360 ? -18.623 -13.139 3.487 1.00 49.78 360 GLY A N 1
ATOM 2896 C CA . GLY A 1 360 ? -19.618 -12.953 2.442 1.00 49.78 360 GLY A CA 1
ATOM 2897 C C . GLY A 1 360 ? -19.082 -13.263 1.048 1.00 49.78 360 GLY A C 1
ATOM 2898 O O . GLY A 1 360 ? -19.299 -12.474 0.136 1.00 49.78 360 GLY A O 1
ATOM 2899 N N . ARG A 1 361 ? -18.465 -14.439 0.828 1.00 44.69 361 ARG A N 1
ATOM 2900 C CA . ARG A 1 361 ? -18.043 -14.903 -0.521 1.00 44.69 361 ARG A CA 1
ATOM 2901 C C . ARG A 1 361 ? -19.166 -14.801 -1.575 1.00 44.69 361 ARG A C 1
ATOM 2903 O O . ARG A 1 361 ? -18.878 -14.712 -2.764 1.00 44.69 361 ARG A O 1
ATOM 2910 N N . HIS A 1 362 ? -20.426 -14.806 -1.131 1.00 47.16 362 HIS A N 1
ATOM 2911 C CA . HIS A 1 362 ? -21.626 -14.676 -1.958 1.00 47.16 362 HIS A CA 1
ATOM 2912 C C . HIS A 1 362 ? -22.309 -13.300 -1.885 1.00 47.16 362 HIS A C 1
ATOM 2914 O O . HIS A 1 362 ? -23.408 -13.119 -2.381 1.00 47.16 362 HIS A O 1
ATOM 2920 N N . LEU A 1 363 ? -21.660 -12.290 -1.312 1.00 48.03 363 LEU A N 1
ATOM 2921 C CA . LEU A 1 363 ? -21.759 -10.940 -1.844 1.00 48.03 363 LEU A CA 1
ATOM 2922 C C . LEU A 1 363 ? -20.680 -10.887 -2.933 1.00 48.03 363 LEU A C 1
ATOM 2924 O O . LEU A 1 363 ? -19.541 -10.529 -2.624 1.00 48.03 363 LEU A O 1
ATOM 2928 N N . PRO A 1 364 ? -20.969 -11.269 -4.198 1.00 40.19 364 PRO A N 1
ATOM 2929 C CA . PRO A 1 364 ? -19.948 -11.412 -5.251 1.00 40.19 364 PRO A CA 1
ATOM 2930 C C . PRO A 1 364 ? -19.123 -10.131 -5.467 1.00 40.19 364 PRO A C 1
ATOM 2932 O O . PRO A 1 364 ? -18.041 -10.147 -6.045 1.00 40.19 364 PRO A O 1
ATOM 2935 N N . PHE A 1 365 ? -19.631 -9.015 -4.954 1.00 44.12 365 PHE A N 1
ATOM 2936 C CA . PHE A 1 365 ? -19.077 -7.677 -5.003 1.00 44.12 365 PHE A CA 1
ATOM 2937 C C . PHE A 1 365 ? -18.120 -7.312 -3.848 1.00 44.12 365 PHE A C 1
ATOM 2939 O O . PHE A 1 365 ? -17.440 -6.287 -3.933 1.00 44.12 365 PHE A O 1
ATOM 2946 N N . ALA A 1 366 ? -18.085 -8.114 -2.779 1.00 36.44 366 ALA A N 1
ATOM 2947 C CA . ALA A 1 366 ? -17.225 -7.949 -1.604 1.00 36.44 366 ALA A CA 1
ATOM 2948 C C . ALA A 1 366 ? -16.056 -8.961 -1.562 1.00 36.44 366 ALA A C 1
ATOM 2950 O O . ALA A 1 366 ? -15.080 -8.736 -0.840 1.00 36.44 366 ALA A O 1
ATOM 2951 N N . ALA A 1 367 ? -16.122 -9.995 -2.415 1.00 39.81 367 ALA A N 1
ATOM 2952 C CA . ALA A 1 367 ? -15.097 -11.015 -2.616 1.00 39.81 367 ALA A CA 1
ATOM 2953 C C . ALA A 1 367 ? -13.695 -10.401 -2.761 1.00 39.81 367 ALA A C 1
ATOM 2955 O O . ALA A 1 367 ? -13.400 -9.699 -3.734 1.00 39.81 367 ALA A O 1
ATOM 2956 N N . GLY A 1 368 ? -12.822 -10.672 -1.791 1.00 46.28 368 GLY A N 1
ATOM 2957 C CA . GLY A 1 368 ? -11.435 -10.200 -1.803 1.00 46.28 368 GLY A CA 1
ATOM 2958 C C . GLY A 1 368 ? -11.127 -9.024 -0.867 1.00 46.28 368 GLY A C 1
ATOM 2959 O O . GLY A 1 368 ? -9.977 -8.582 -0.841 1.00 46.28 368 GLY A O 1
ATOM 2960 N N . TRP A 1 369 ? -12.117 -8.493 -0.130 1.00 51.97 369 TRP A N 1
ATOM 2961 C CA . TRP A 1 369 ? -11.980 -7.180 0.531 1.00 51.97 369 TRP A CA 1
ATOM 2962 C C . TRP A 1 369 ? -12.634 -7.055 1.915 1.00 51.97 369 TRP A C 1
ATOM 2964 O O . TRP A 1 369 ? -12.467 -6.011 2.547 1.00 51.97 369 TRP A O 1
ATOM 2974 N N . ILE A 1 370 ? -13.324 -8.092 2.406 1.00 57.34 370 ILE A N 1
ATOM 2975 C CA . ILE A 1 370 ? -13.834 -8.156 3.784 1.00 57.34 370 ILE A CA 1
ATOM 2976 C C . ILE A 1 370 ? -12.802 -8.828 4.701 1.00 57.34 370 ILE A C 1
ATOM 2978 O O . ILE A 1 370 ? -12.220 -9.855 4.342 1.00 57.34 370 ILE A O 1
ATOM 2982 N N . ARG A 1 371 ? -12.574 -8.251 5.887 1.00 66.00 371 ARG A N 1
ATOM 2983 C CA . ARG A 1 371 ? -11.556 -8.703 6.841 1.00 66.00 371 ARG A CA 1
ATOM 2984 C C . ARG A 1 371 ? -12.188 -9.307 8.082 1.00 66.00 371 ARG A C 1
ATOM 2986 O O . ARG A 1 371 ? -13.039 -8.692 8.709 1.00 66.00 371 ARG A O 1
ATOM 2993 N N . ASN A 1 372 ? -11.710 -10.493 8.438 1.00 74.00 372 ASN A N 1
ATOM 2994 C CA . ASN A 1 372 ? -12.017 -11.111 9.713 1.00 74.00 372 ASN A CA 1
ATOM 2995 C C . ASN A 1 372 ? -10.982 -10.688 10.762 1.00 74.00 372 ASN A C 1
ATOM 2997 O O . ASN A 1 372 ? -9.890 -11.252 10.804 1.00 74.00 372 ASN A O 1
ATOM 3001 N N . GLU A 1 373 ? -11.323 -9.730 11.622 1.00 81.19 373 GLU A N 1
ATOM 3002 C CA . GLU A 1 373 ? -10.409 -9.190 12.649 1.00 81.19 373 GLU A CA 1
ATOM 3003 C C . GLU A 1 373 ? -10.119 -10.176 13.810 1.00 81.19 373 GLU A C 1
ATOM 3005 O O . GLU A 1 373 ? -9.427 -9.837 14.771 1.00 81.19 373 GLU A O 1
ATOM 3010 N N . PHE A 1 374 ? -10.610 -11.418 13.726 1.00 80.06 374 PHE A N 1
ATOM 3011 C CA . PHE A 1 374 ? -10.216 -12.536 14.597 1.00 80.06 374 PHE A CA 1
ATOM 3012 C C . PHE A 1 374 ? -9.130 -13.435 13.981 1.00 80.06 374 PHE A C 1
ATOM 3014 O O . PHE A 1 374 ? -8.688 -14.389 14.622 1.00 80.06 374 PHE A O 1
ATOM 3021 N N . CYS A 1 375 ? -8.714 -13.185 12.735 1.00 79.62 375 CYS A N 1
ATOM 3022 C CA . CYS A 1 375 ? -7.721 -14.017 12.05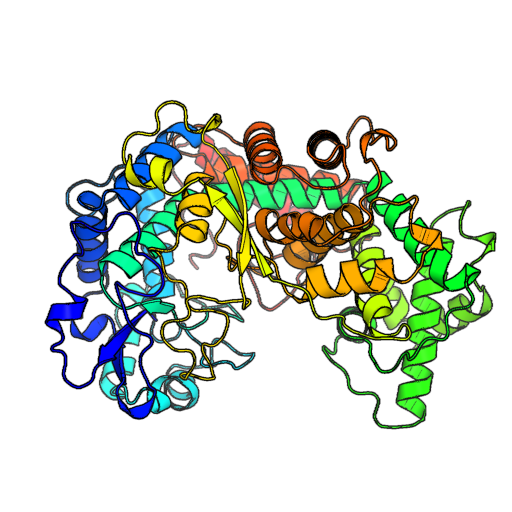9 1.00 79.62 375 CYS A CA 1
ATOM 3023 C C . CYS A 1 375 ? -6.291 -13.757 12.565 1.00 79.62 375 CYS A C 1
ATOM 3025 O O . CYS A 1 375 ? -5.891 -12.590 12.662 1.00 79.62 375 CYS A O 1
ATOM 3027 N N . PRO A 1 376 ? -5.480 -14.814 12.793 1.00 83.38 376 PRO A N 1
ATOM 3028 C CA . PRO A 1 376 ? -4.108 -14.679 13.286 1.00 83.38 376 PRO A CA 1
ATOM 3029 C C . PRO A 1 376 ? -3.230 -13.743 12.451 1.00 83.38 376 PRO A C 1
ATOM 3031 O O . PRO A 1 376 ? -2.539 -12.896 13.017 1.00 83.38 376 PRO A O 1
ATOM 3034 N N . ASN A 1 377 ? -3.286 -13.820 11.117 1.00 82.31 377 ASN A N 1
ATOM 3035 C CA . ASN A 1 377 ? -2.512 -12.941 10.236 1.00 82.31 377 ASN A CA 1
ATOM 3036 C C . ASN A 1 377 ? -2.888 -11.457 10.373 1.00 82.31 377 ASN A C 1
ATOM 3038 O O . ASN A 1 377 ? -2.019 -10.585 10.280 1.00 82.31 377 ASN A O 1
ATOM 3042 N N . ILE A 1 378 ? -4.175 -11.161 10.591 1.00 83.38 378 ILE A N 1
ATOM 3043 C CA . ILE A 1 378 ? -4.648 -9.784 10.758 1.00 83.38 378 ILE A CA 1
ATOM 3044 C C . ILE A 1 378 ? -4.150 -9.251 12.095 1.00 83.38 378 ILE A C 1
ATOM 3046 O O . ILE A 1 378 ? -3.446 -8.243 12.107 1.00 83.38 378 ILE A O 1
ATOM 3050 N N . VAL A 1 379 ? -4.403 -9.972 13.191 1.00 87.31 379 VAL A N 1
ATOM 3051 C CA . VAL A 1 379 ? -3.920 -9.595 14.529 1.00 87.31 379 VAL A CA 1
ATOM 3052 C C . VAL A 1 379 ? -2.397 -9.418 14.533 1.00 87.31 379 VAL A C 1
ATOM 3054 O O . VAL A 1 379 ? -1.897 -8.412 15.031 1.00 87.31 379 VAL A O 1
ATOM 3057 N N . SER A 1 380 ? -1.657 -10.329 13.893 1.00 89.56 380 SER A N 1
ATOM 3058 C CA . SER A 1 380 ? -0.193 -10.253 13.782 1.00 89.56 380 SER A CA 1
ATOM 3059 C C . SER A 1 380 ? 0.277 -8.994 13.052 1.00 89.56 380 SER A C 1
ATOM 3061 O O . SER A 1 380 ? 1.160 -8.289 13.535 1.00 89.56 380 SER A O 1
ATOM 3063 N N . SER A 1 381 ? -0.344 -8.669 11.916 1.00 87.88 381 SER A N 1
ATOM 3064 C CA . SER A 1 381 ? -0.008 -7.464 11.146 1.00 87.88 381 SER A CA 1
ATOM 3065 C C . SER A 1 381 ? -0.320 -6.183 11.931 1.00 87.88 381 SER A C 1
ATOM 3067 O O . SER A 1 381 ? 0.463 -5.236 11.904 1.00 87.88 381 SER A O 1
ATOM 3069 N N . ARG A 1 382 ? -1.438 -6.157 12.671 1.00 88.88 382 ARG A N 1
ATOM 3070 C CA . ARG A 1 382 ? -1.821 -5.018 13.522 1.00 88.88 382 ARG A CA 1
ATOM 3071 C C . ARG A 1 382 ? -0.880 -4.824 14.705 1.00 88.88 382 ARG A C 1
ATOM 3073 O O . ARG A 1 382 ? -0.553 -3.686 15.017 1.00 88.88 382 ARG A O 1
ATOM 3080 N N . LEU A 1 383 ? -0.422 -5.906 15.334 1.00 91.62 383 LEU A N 1
ATOM 3081 C CA . LEU A 1 383 ? 0.576 -5.846 16.409 1.00 91.62 383 LEU A CA 1
ATOM 3082 C C . LEU A 1 383 ? 1.940 -5.352 15.908 1.00 91.62 383 LEU A C 1
ATOM 3084 O O . LEU A 1 383 ? 2.685 -4.715 16.645 1.00 91.62 383 LEU A O 1
ATOM 3088 N N . LEU A 1 384 ? 2.253 -5.585 14.634 1.00 91.81 384 LEU A N 1
ATOM 3089 C CA . LEU A 1 384 ? 3.398 -4.963 13.970 1.00 91.81 384 LEU A CA 1
ATOM 3090 C C . LEU A 1 384 ? 3.124 -3.513 13.544 1.00 91.81 384 LEU A C 1
ATOM 3092 O O . LEU A 1 384 ? 3.980 -2.890 12.928 1.00 91.81 384 LEU A O 1
ATOM 3096 N N . LEU A 1 385 ? 1.943 -2.963 13.849 1.00 91.38 385 LEU A N 1
ATOM 3097 C CA . LEU A 1 385 ? 1.492 -1.634 13.431 1.00 91.38 385 LEU A CA 1
ATOM 3098 C C . LEU A 1 385 ? 1.527 -1.450 11.907 1.00 91.38 385 LEU A C 1
ATOM 3100 O O . LEU A 1 385 ? 1.574 -0.323 11.419 1.00 91.38 385 LEU A O 1
ATOM 3104 N N . ALA A 1 386 ? 1.501 -2.536 11.133 1.00 86.88 386 ALA A N 1
ATOM 3105 C CA . ALA A 1 386 ? 1.529 -2.449 9.684 1.00 86.88 386 ALA A CA 1
ATOM 3106 C C . ALA A 1 386 ? 0.229 -1.803 9.172 1.00 86.88 386 ALA A C 1
ATOM 3108 O O . ALA A 1 386 ? -0.862 -2.167 9.637 1.00 86.88 386 ALA A O 1
ATOM 3109 N N . PRO A 1 387 ? 0.305 -0.864 8.208 1.00 71.19 387 PRO A N 1
ATOM 3110 C CA . PRO A 1 387 ? -0.888 -0.329 7.580 1.00 71.19 387 PRO A CA 1
ATOM 3111 C C . PRO A 1 387 ? -1.634 -1.495 6.926 1.00 71.19 387 PRO A C 1
ATOM 3113 O O . PRO A 1 387 ? -1.045 -2.298 6.205 1.00 71.19 387 PRO A O 1
ATOM 3116 N N . LEU A 1 388 ? -2.914 -1.615 7.286 1.00 61.91 388 LEU A N 1
ATOM 3117 C CA . LEU A 1 388 ? -3.829 -2.724 6.993 1.00 61.91 388 LEU A CA 1
ATOM 3118 C C . LEU A 1 388 ? -3.515 -3.499 5.721 1.00 61.91 388 LEU A C 1
ATOM 3120 O O . LEU A 1 388 ? -3.383 -2.893 4.668 1.00 61.91 388 LEU A O 1
ATOM 3124 N N . TYR A 1 389 ? -3.503 -4.832 5.799 1.00 58.97 389 TYR A N 1
ATOM 3125 C CA . TYR A 1 389 ? -3.261 -5.663 4.629 1.00 58.97 389 TYR A CA 1
ATOM 3126 C C . TYR A 1 389 ? -4.203 -6.865 4.513 1.00 58.97 389 TYR A C 1
ATOM 3128 O O . TYR A 1 389 ? -4.447 -7.600 5.465 1.00 58.97 389 TYR A O 1
ATOM 3136 N N . ALA A 1 390 ? -4.699 -7.063 3.294 1.00 51.56 390 ALA A N 1
ATOM 3137 C CA . ALA A 1 390 ? -5.351 -8.259 2.787 1.00 51.56 390 ALA A CA 1
ATOM 3138 C C . ALA A 1 390 ? -4.393 -9.411 2.407 1.00 51.56 390 ALA A C 1
ATOM 3140 O O . ALA A 1 390 ? -4.802 -10.287 1.668 1.00 51.56 390 ALA A O 1
ATOM 3141 N N . GLY A 1 391 ? -3.157 -9.488 2.905 1.00 57.59 391 GLY A N 1
ATOM 3142 C CA . GLY A 1 391 ? -2.235 -10.591 2.607 1.00 57.59 391 GLY A CA 1
ATOM 3143 C C . GLY A 1 391 ? -1.791 -10.757 1.122 1.00 57.59 391 GLY A C 1
ATOM 3144 O O . GLY A 1 391 ? -2.494 -10.294 0.236 1.00 57.59 391 GLY A O 1
ATOM 3145 N N . THR A 1 392 ? -0.613 -11.361 0.823 1.00 64.62 392 THR A N 1
ATOM 3146 C CA . THR A 1 392 ? 0.002 -11.445 -0.544 1.00 64.62 392 THR A CA 1
ATOM 3147 C C . THR A 1 392 ? -0.955 -11.281 -1.730 1.00 64.62 392 THR A C 1
ATOM 3149 O O . THR A 1 392 ? -1.782 -12.159 -2.006 1.00 64.62 392 THR A O 1
ATOM 3152 N N . SER A 1 393 ? -0.814 -10.157 -2.446 1.00 74.06 393 SER A N 1
ATOM 3153 C CA . SER A 1 393 ? -1.506 -9.897 -3.708 1.00 74.06 393 SER A CA 1
ATOM 3154 C C . SER A 1 393 ? -1.087 -10.904 -4.771 1.00 74.06 393 SER A C 1
ATOM 3156 O O . SER A 1 393 ? 0.089 -11.013 -5.127 1.00 74.06 393 SER A O 1
ATOM 3158 N N . GLY A 1 394 ? -2.078 -11.583 -5.355 1.00 74.94 394 GLY A N 1
ATOM 3159 C CA . GLY A 1 394 ? -1.861 -12.507 -6.470 1.00 74.94 394 GLY A CA 1
ATOM 3160 C C . GLY A 1 394 ? -1.304 -11.834 -7.734 1.00 74.94 394 GLY A C 1
ATOM 3161 O O . GLY A 1 394 ? -0.853 -12.535 -8.637 1.00 74.94 394 GLY A O 1
ATOM 3162 N N . HIS A 1 395 ? -1.318 -10.494 -7.828 1.00 80.94 395 HIS A N 1
ATOM 3163 C CA . HIS A 1 395 ? -0.565 -9.794 -8.873 1.00 80.94 395 HIS A CA 1
ATOM 3164 C C . HIS A 1 395 ? 0.931 -9.895 -8.599 1.00 80.94 395 HIS A C 1
ATOM 3166 O O . HIS A 1 395 ? 1.650 -10.358 -9.470 1.00 80.94 395 HIS A O 1
ATOM 3172 N N . ASN A 1 396 ? 1.395 -9.540 -7.397 1.00 87.31 396 ASN A N 1
ATOM 3173 C CA . ASN A 1 396 ? 2.821 -9.600 -7.076 1.00 87.31 396 ASN A CA 1
ATOM 3174 C C . ASN A 1 396 ? 3.357 -11.033 -7.222 1.00 87.31 396 ASN A C 1
ATOM 3176 O O . ASN A 1 396 ? 4.287 -11.284 -7.986 1.00 87.31 396 ASN A O 1
ATOM 3180 N N . GLN A 1 397 ? 2.690 -11.995 -6.579 1.00 86.94 397 GLN A N 1
ATOM 3181 C CA . GLN A 1 397 ? 3.133 -13.389 -6.590 1.00 86.94 397 GLN A CA 1
ATOM 3182 C C . GLN A 1 397 ? 3.166 -13.989 -8.003 1.00 86.94 397 GLN A C 1
ATOM 3184 O O . GLN A 1 397 ? 4.182 -14.537 -8.423 1.00 86.94 397 GLN A O 1
ATOM 3189 N N . GLY A 1 398 ? 2.090 -13.818 -8.782 1.00 86.50 398 GLY A N 1
ATOM 3190 C CA . GLY A 1 398 ? 2.023 -14.350 -10.144 1.00 86.50 398 GLY A CA 1
ATOM 3191 C C . GLY A 1 398 ? 3.067 -13.740 -11.086 1.00 86.50 398 GLY A C 1
ATOM 3192 O O . GLY A 1 398 ? 3.434 -14.364 -12.081 1.00 86.50 398 GLY A O 1
ATOM 3193 N N . ARG A 1 399 ? 3.567 -12.536 -10.780 1.00 89.69 399 ARG A N 1
ATOM 3194 C CA . ARG A 1 399 ? 4.608 -11.851 -11.563 1.00 89.69 399 ARG A CA 1
ATOM 3195 C C . ARG A 1 399 ? 5.993 -12.357 -11.193 1.00 89.69 399 ARG A C 1
ATOM 3197 O O . ARG A 1 399 ? 6.761 -12.643 -12.102 1.00 89.69 399 ARG A O 1
ATOM 3204 N N . ILE A 1 400 ? 6.271 -12.562 -9.904 1.00 91.44 400 ILE A N 1
ATOM 3205 C CA . ILE A 1 400 ? 7.495 -13.238 -9.442 1.00 91.44 400 ILE A CA 1
ATOM 3206 C C . ILE A 1 400 ? 7.621 -14.605 -10.127 1.00 91.44 400 ILE A C 1
ATOM 3208 O O . ILE A 1 400 ? 8.634 -14.890 -10.763 1.00 91.44 400 ILE A O 1
ATOM 3212 N N . MET A 1 401 ? 6.553 -15.406 -10.095 1.00 89.31 401 MET A N 1
ATOM 3213 C CA . MET A 1 401 ? 6.540 -16.737 -10.710 1.00 89.31 401 MET A CA 1
ATOM 3214 C C . MET A 1 401 ? 6.714 -16.703 -12.233 1.00 89.31 401 MET A C 1
ATOM 3216 O O . MET A 1 401 ? 7.355 -17.587 -12.794 1.00 89.31 401 MET A O 1
ATOM 3220 N N . ALA A 1 402 ? 6.161 -15.697 -12.920 1.00 89.94 402 ALA A N 1
ATOM 3221 C CA . ALA A 1 402 ? 6.343 -15.543 -14.363 1.00 89.94 402 ALA A CA 1
ATOM 3222 C C . ALA A 1 402 ? 7.803 -15.229 -14.722 1.00 89.94 402 ALA A C 1
ATOM 3224 O O . ALA A 1 402 ? 8.357 -15.864 -15.616 1.00 89.94 402 ALA A O 1
ATOM 3225 N N . TRP A 1 403 ? 8.444 -14.313 -13.990 1.00 91.50 403 TRP A N 1
ATOM 3226 C CA . TRP A 1 403 ? 9.859 -13.981 -14.186 1.00 91.50 403 TRP A CA 1
ATOM 3227 C C . TRP A 1 403 ? 10.787 -15.157 -13.869 1.00 91.50 403 TRP A C 1
ATOM 3229 O O . TRP A 1 403 ? 11.761 -15.370 -14.585 1.00 91.50 403 TRP A O 1
ATOM 3239 N N . ARG A 1 404 ? 10.447 -15.985 -12.875 1.00 89.38 404 ARG A N 1
ATOM 3240 C CA . ARG A 1 404 ? 11.205 -17.200 -12.532 1.00 89.38 404 ARG A CA 1
ATOM 3241 C C . ARG A 1 404 ? 11.154 -18.313 -13.580 1.00 89.38 404 ARG A C 1
ATOM 3243 O O . ARG A 1 404 ? 11.906 -19.274 -13.473 1.00 89.38 404 ARG A O 1
ATOM 3250 N N . LYS A 1 405 ? 10.329 -18.193 -14.624 1.00 87.88 405 LYS A N 1
ATOM 3251 C CA . LYS A 1 405 ? 10.404 -19.102 -15.781 1.00 87.88 405 LYS A CA 1
ATOM 3252 C C . LYS A 1 405 ? 11.652 -18.851 -16.638 1.00 87.88 405 LYS A C 1
ATOM 3254 O O . LYS A 1 405 ? 12.055 -19.744 -17.382 1.00 87.88 405 LYS A O 1
ATOM 3259 N N . LEU A 1 406 ? 12.269 -17.671 -16.533 1.00 88.75 406 LEU A N 1
ATOM 3260 C CA . LEU A 1 406 ? 13.516 -17.332 -17.217 1.00 88.75 406 LEU A CA 1
ATOM 3261 C C . LEU A 1 406 ? 14.712 -17.780 -16.362 1.00 88.75 406 LEU A C 1
ATOM 3263 O O . LEU A 1 406 ? 15.154 -17.053 -15.477 1.00 88.75 406 LEU A O 1
ATOM 3267 N N . LYS A 1 407 ? 15.251 -18.975 -16.639 1.00 86.88 407 LYS A N 1
ATOM 3268 C CA . LYS A 1 407 ? 16.395 -19.562 -15.898 1.00 86.88 407 LYS A CA 1
ATOM 3269 C C . LYS A 1 407 ? 17.651 -18.686 -15.901 1.00 86.88 407 LYS A C 1
ATOM 3271 O O . LYS A 1 407 ? 18.491 -18.757 -15.014 1.00 86.88 407 LYS A O 1
ATOM 3276 N N . THR A 1 408 ? 17.780 -17.828 -16.904 1.00 88.62 408 THR A N 1
ATOM 3277 C CA . THR A 1 408 ? 18.841 -16.821 -17.021 1.00 88.62 408 THR A CA 1
ATOM 3278 C C . THR A 1 408 ? 18.823 -15.796 -15.880 1.00 88.62 408 THR A C 1
ATOM 3280 O O . THR A 1 408 ? 19.821 -15.116 -15.651 1.00 88.62 408 THR A O 1
ATOM 3283 N N . LEU A 1 409 ? 17.729 -15.723 -15.112 1.00 90.06 409 LEU A N 1
ATOM 3284 C CA . LEU A 1 409 ? 17.576 -14.874 -13.931 1.00 90.06 409 LEU A CA 1
ATOM 3285 C C . LEU A 1 409 ? 17.806 -15.606 -12.599 1.00 90.06 409 LEU A C 1
ATOM 3287 O O . LEU A 1 409 ? 17.601 -15.001 -11.547 1.00 90.06 409 LEU A O 1
ATOM 3291 N N . ASP A 1 410 ? 18.250 -16.868 -12.596 1.00 87.69 410 ASP A N 1
ATOM 3292 C CA . ASP A 1 410 ? 18.493 -17.641 -11.361 1.00 87.69 410 ASP A CA 1
ATOM 3293 C C . ASP A 1 410 ? 19.568 -17.004 -10.458 1.00 87.69 410 ASP A C 1
ATOM 3295 O O . ASP A 1 410 ? 19.577 -17.207 -9.244 1.00 87.69 410 ASP A O 1
ATOM 3299 N N . ALA A 1 411 ? 20.441 -16.171 -11.032 1.00 87.50 411 ALA A N 1
ATOM 3300 C CA . ALA A 1 411 ? 21.434 -15.389 -10.300 1.00 87.50 411 ALA A CA 1
ATOM 3301 C C . ALA A 1 411 ? 20.892 -14.063 -9.727 1.00 87.50 411 ALA A C 1
ATOM 3303 O O . ALA A 1 411 ? 21.640 -13.350 -9.063 1.00 87.50 411 ALA A O 1
ATOM 3304 N N . LEU A 1 412 ? 19.629 -13.698 -9.982 1.00 90.25 412 LEU A N 1
ATOM 3305 C CA . LEU A 1 412 ? 19.019 -12.466 -9.478 1.00 90.25 412 LEU A CA 1
ATOM 3306 C C . LEU A 1 412 ? 17.962 -12.738 -8.394 1.00 90.25 412 LEU A C 1
ATOM 3308 O O . LEU A 1 412 ? 17.167 -13.676 -8.515 1.00 90.25 412 LEU A O 1
ATOM 3312 N N . PRO A 1 413 ? 17.845 -11.855 -7.385 1.00 92.00 413 PRO A N 1
ATOM 3313 C CA . PRO A 1 413 ? 16.833 -11.935 -6.342 1.00 92.00 413 PRO A CA 1
ATOM 3314 C C . PRO A 1 413 ? 15.485 -11.397 -6.858 1.00 92.00 413 PRO A C 1
ATOM 3316 O O . PRO A 1 413 ? 14.993 -10.364 -6.403 1.00 92.00 413 PRO A O 1
ATOM 3319 N N . VAL A 1 414 ? 14.886 -12.084 -7.838 1.00 93.06 414 VAL A N 1
ATOM 3320 C CA . VAL A 1 414 ? 13.651 -11.667 -8.532 1.00 93.06 414 VAL A CA 1
ATOM 3321 C C . VAL A 1 414 ? 12.531 -11.339 -7.547 1.00 93.06 414 VAL A C 1
ATOM 3323 O O . VAL A 1 414 ? 11.906 -10.286 -7.678 1.00 93.06 414 VAL A O 1
ATOM 3326 N N . GLY A 1 415 ? 12.302 -12.188 -6.538 1.00 92.12 415 GLY A N 1
ATOM 3327 C CA . GLY A 1 415 ? 11.302 -11.945 -5.502 1.00 92.12 415 GLY A CA 1
ATOM 3328 C C . GLY A 1 415 ? 11.453 -10.581 -4.823 1.00 92.12 415 GLY A C 1
ATOM 3329 O O . GLY A 1 415 ? 10.457 -9.865 -4.679 1.00 92.12 415 GLY A O 1
ATOM 3330 N N . LEU A 1 416 ? 12.682 -10.188 -4.461 1.00 93.94 416 LEU A N 1
ATOM 3331 C CA . LEU A 1 416 ? 12.964 -8.893 -3.832 1.00 93.94 416 LEU A CA 1
ATOM 3332 C C . LEU A 1 416 ? 12.770 -7.740 -4.813 1.00 93.94 416 LEU A C 1
ATOM 3334 O O . LEU A 1 416 ? 12.082 -6.776 -4.484 1.00 93.94 416 LEU A O 1
ATOM 3338 N N . ILE A 1 417 ? 13.349 -7.849 -6.014 1.00 95.00 417 ILE A N 1
ATOM 3339 C CA . ILE A 1 417 ? 13.311 -6.792 -7.035 1.00 95.00 417 ILE A CA 1
ATOM 3340 C C . ILE A 1 417 ? 11.859 -6.454 -7.390 1.00 95.00 417 ILE A C 1
ATOM 3342 O O . ILE A 1 417 ? 11.454 -5.290 -7.355 1.00 95.00 417 ILE A O 1
ATOM 3346 N N . VAL A 1 418 ? 11.057 -7.483 -7.680 1.00 94.75 418 VAL A N 1
ATOM 3347 C CA . VAL A 1 418 ? 9.651 -7.327 -8.065 1.00 94.75 418 VAL A CA 1
ATOM 3348 C C . VAL A 1 418 ? 8.825 -6.790 -6.896 1.00 94.75 418 VAL A C 1
ATOM 3350 O O . VAL A 1 418 ? 8.025 -5.876 -7.098 1.00 94.75 418 VAL A O 1
ATOM 3353 N N . SER A 1 419 ? 9.032 -7.301 -5.676 1.00 93.94 419 SER A N 1
ATOM 3354 C CA . SER A 1 419 ? 8.265 -6.864 -4.502 1.00 93.94 419 SER A CA 1
ATOM 3355 C C . SER A 1 419 ? 8.580 -5.420 -4.106 1.00 93.94 419 SER A C 1
ATOM 3357 O O . SER A 1 419 ? 7.651 -4.650 -3.871 1.00 93.94 419 SER A O 1
ATOM 3359 N N . ALA A 1 420 ? 9.856 -5.021 -4.090 1.00 94.88 420 ALA A N 1
ATOM 3360 C CA . ALA A 1 420 ? 10.266 -3.650 -3.786 1.00 94.88 420 ALA A CA 1
ATOM 3361 C C . ALA A 1 420 ? 9.767 -2.659 -4.844 1.00 94.88 420 ALA A C 1
ATOM 3363 O O . ALA A 1 420 ? 9.188 -1.626 -4.502 1.00 94.88 420 ALA A O 1
ATOM 3364 N N . GLY A 1 421 ? 9.905 -3.001 -6.129 1.00 95.12 421 GLY A N 1
ATOM 3365 C CA . GLY A 1 421 ? 9.373 -2.180 -7.211 1.00 95.12 421 GLY A CA 1
ATOM 3366 C C . GLY A 1 421 ? 7.852 -2.031 -7.128 1.00 95.12 421 GLY A C 1
ATOM 3367 O O . GLY A 1 421 ? 7.336 -0.926 -7.302 1.00 95.12 421 GLY A O 1
ATOM 3368 N N . TYR A 1 422 ? 7.114 -3.101 -6.799 1.00 92.38 422 TYR A N 1
ATOM 3369 C CA . TYR A 1 422 ? 5.669 -3.006 -6.568 1.00 92.38 422 TYR A CA 1
ATOM 3370 C C . TYR A 1 422 ? 5.307 -2.139 -5.369 1.00 92.38 422 TYR A C 1
ATOM 3372 O O . TYR A 1 422 ? 4.325 -1.407 -5.471 1.00 92.38 422 TYR A O 1
ATOM 3380 N N . SER A 1 423 ? 6.080 -2.167 -4.277 1.00 91.06 423 SER A N 1
ATOM 3381 C CA . SER A 1 423 ? 5.867 -1.244 -3.153 1.00 91.06 423 SER A CA 1
ATOM 3382 C C . SER A 1 423 ? 5.874 0.200 -3.647 1.00 91.06 423 SER A C 1
ATOM 3384 O O . SER A 1 423 ? 4.959 0.955 -3.344 1.00 91.06 423 SER A O 1
ATOM 3386 N N . VAL A 1 424 ? 6.855 0.567 -4.477 1.00 91.31 424 VAL A N 1
ATOM 3387 C CA . VAL A 1 424 ? 6.979 1.917 -5.045 1.00 91.31 424 VAL A CA 1
ATOM 3388 C C . VAL A 1 424 ? 5.846 2.223 -6.027 1.00 91.31 424 VAL A C 1
ATOM 3390 O O . VAL A 1 424 ? 5.118 3.202 -5.850 1.00 91.31 424 VAL A O 1
ATOM 3393 N N . LEU A 1 425 ? 5.657 1.381 -7.050 1.00 87.94 425 LEU A N 1
ATOM 3394 C CA . LEU A 1 425 ? 4.634 1.572 -8.084 1.00 87.94 425 LEU A CA 1
ATOM 3395 C C . LEU A 1 425 ? 3.242 1.673 -7.464 1.00 87.94 425 LEU A C 1
ATOM 3397 O O . LEU A 1 425 ? 2.465 2.566 -7.806 1.00 87.94 425 LEU A O 1
ATOM 3401 N N . TRP A 1 426 ? 2.905 0.760 -6.557 1.00 82.94 426 TRP A N 1
ATOM 3402 C CA . TRP A 1 426 ? 1.576 0.746 -5.986 1.00 82.94 426 TRP A CA 1
ATOM 3403 C C . TRP A 1 426 ? 1.353 1.845 -4.973 1.00 82.94 426 TRP A C 1
ATOM 3405 O O . TRP A 1 426 ? 0.321 2.511 -5.057 1.00 82.94 426 TRP A O 1
ATOM 3415 N N . ARG A 1 427 ? 2.306 2.061 -4.065 1.00 79.31 427 ARG A N 1
ATOM 3416 C CA . ARG A 1 427 ? 2.132 3.046 -3.005 1.00 79.31 427 ARG A CA 1
ATOM 3417 C C . ARG A 1 427 ? 2.224 4.476 -3.498 1.00 79.31 427 ARG A C 1
ATOM 3419 O O . ARG A 1 427 ? 1.680 5.341 -2.824 1.00 79.31 427 ARG A O 1
ATOM 3426 N N . LEU A 1 428 ? 2.902 4.727 -4.622 1.00 77.94 428 LEU A N 1
ATOM 3427 C CA . LEU A 1 428 ? 3.053 6.077 -5.153 1.00 77.94 428 LEU A CA 1
ATOM 3428 C C . LEU A 1 428 ? 2.232 6.354 -6.424 1.00 77.94 428 LEU A C 1
ATOM 3430 O O . LEU A 1 428 ? 1.705 7.450 -6.563 1.00 77.94 428 LEU A O 1
ATOM 3434 N N . TYR A 1 429 ? 2.077 5.400 -7.345 1.00 75.00 429 TYR A N 1
ATOM 3435 C CA . TYR A 1 429 ? 1.577 5.704 -8.701 1.00 75.00 429 TYR A CA 1
ATOM 3436 C C . TYR A 1 429 ? 0.264 5.005 -9.076 1.00 75.00 429 TYR A C 1
ATOM 3438 O O . TYR A 1 429 ? -0.487 5.517 -9.908 1.00 75.00 429 TYR A O 1
ATOM 3446 N N . TYR A 1 430 ? -0.055 3.862 -8.462 1.00 66.62 430 TYR A N 1
ATOM 3447 C CA . TYR A 1 430 ? -1.282 3.116 -8.765 1.00 66.62 430 TYR A CA 1
ATOM 3448 C C . TYR A 1 430 ? -2.383 3.326 -7.729 1.00 66.62 430 TYR A C 1
ATOM 3450 O O . TYR A 1 430 ? -3.516 3.671 -8.076 1.00 66.62 430 TYR A O 1
ATOM 3458 N N . ASP A 1 431 ? -2.077 3.113 -6.451 1.00 55.25 431 ASP A N 1
ATOM 3459 C CA . ASP A 1 431 ? -3.002 3.408 -5.371 1.00 55.25 431 ASP A CA 1
ATOM 3460 C C . ASP A 1 431 ? -2.754 4.845 -4.937 1.00 55.25 431 ASP A C 1
ATOM 3462 O O . ASP A 1 431 ? -2.022 5.091 -3.990 1.00 55.25 431 ASP A O 1
ATOM 3466 N N . LYS A 1 432 ? -3.387 5.799 -5.638 1.00 48.47 432 LYS A N 1
ATOM 3467 C CA . LYS A 1 432 ? -3.379 7.244 -5.322 1.00 48.47 432 LYS A CA 1
ATOM 3468 C C . LYS A 1 432 ? -3.965 7.581 -3.938 1.00 48.47 432 LYS A C 1
ATOM 3470 O O . LYS A 1 432 ? -4.335 8.724 -3.689 1.00 48.47 432 LYS A O 1
ATOM 3475 N N . ARG A 1 433 ? -4.117 6.595 -3.043 1.00 46.28 433 ARG A N 1
ATOM 3476 C CA . ARG A 1 433 ? -4.621 6.733 -1.677 1.00 46.28 433 ARG A CA 1
ATOM 3477 C C . ARG A 1 433 ? -3.659 6.173 -0.641 1.00 46.28 433 ARG A C 1
ATOM 3479 O O . ARG A 1 433 ? -2.907 5.239 -0.894 1.00 46.28 433 ARG A O 1
ATOM 3486 N N . VAL A 1 434 ? -3.815 6.655 0.587 1.00 42.12 434 VAL A N 1
ATOM 3487 C CA . VAL A 1 434 ? -3.322 5.986 1.797 1.00 42.12 434 VAL A CA 1
ATOM 3488 C C . VAL A 1 434 ? -4.213 4.774 2.100 1.00 42.12 434 VAL A C 1
ATOM 3490 O O . VAL A 1 434 ? -4.862 4.678 3.134 1.00 42.12 434 VAL A O 1
ATOM 3493 N N . SER A 1 435 ? -4.339 3.878 1.128 1.00 45.81 435 SER A N 1
ATOM 3494 C CA . SER A 1 435 ? -5.205 2.711 1.213 1.00 45.81 435 SER A CA 1
ATOM 3495 C C . SER A 1 435 ? -4.514 1.617 2.036 1.00 45.81 435 SER A C 1
ATOM 3497 O O . SER A 1 435 ? -3.286 1.514 2.034 1.00 45.81 435 SER A O 1
ATOM 3499 N N . GLY A 1 436 ? -5.303 0.827 2.771 1.00 54.75 436 GLY A N 1
ATOM 3500 C CA . GLY A 1 436 ? -4.856 -0.391 3.461 1.00 54.75 436 GLY A CA 1
ATOM 3501 C C . GLY A 1 436 ? -4.760 -1.588 2.508 1.00 54.75 436 GLY A C 1
ATOM 3502 O O . GLY A 1 436 ? -5.284 -2.664 2.812 1.00 54.75 436 GLY A O 1
ATOM 3503 N N . PHE A 1 437 ? -4.216 -1.346 1.318 1.00 62.19 437 PHE A N 1
ATOM 3504 C CA . PHE A 1 437 ? -3.913 -2.313 0.272 1.00 62.19 437 PHE A CA 1
ATOM 3505 C C . PHE A 1 437 ? -2.693 -1.818 -0.493 1.00 62.19 437 PHE A C 1
ATOM 3507 O O . PHE A 1 437 ? -2.402 -0.622 -0.536 1.00 62.19 437 PHE A O 1
ATOM 3514 N N . HIS A 1 438 ? -2.026 -2.758 -1.135 1.00 74.88 438 HIS A N 1
ATOM 3515 C CA . HIS A 1 438 ? -0.745 -2.600 -1.792 1.00 74.88 438 HIS A CA 1
ATOM 3516 C C . HIS A 1 438 ? 0.328 -1.981 -0.891 1.00 74.88 438 HIS A C 1
ATOM 3518 O O . HIS A 1 438 ? 1.099 -1.125 -1.325 1.00 74.88 438 HIS A O 1
ATOM 3524 N N . THR A 1 439 ? 0.341 -2.394 0.377 1.00 80.00 439 THR A N 1
ATOM 3525 C CA . THR A 1 439 ? 1.304 -1.904 1.368 1.00 80.00 439 THR A CA 1
ATOM 3526 C C . THR A 1 439 ? 2.698 -2.498 1.120 1.00 80.00 439 THR A C 1
ATOM 3528 O O . THR A 1 439 ? 2.869 -3.479 0.393 1.00 80.00 439 THR A O 1
ATOM 3531 N N . MET A 1 440 ? 3.739 -1.915 1.699 1.00 87.38 440 MET A N 1
ATOM 3532 C CA . MET A 1 440 ? 5.094 -2.465 1.582 1.00 87.38 440 MET A CA 1
ATOM 3533 C C . MET A 1 440 ? 5.229 -3.760 2.392 1.00 87.38 440 MET A C 1
ATOM 3535 O O . MET A 1 440 ? 5.841 -4.730 1.944 1.00 87.38 440 MET A O 1
ATOM 3539 N N . PHE A 1 441 ? 4.593 -3.806 3.568 1.00 87.25 441 PHE A N 1
ATOM 3540 C CA . PHE A 1 441 ? 4.452 -5.041 4.346 1.00 87.25 441 PHE A CA 1
ATOM 3541 C C . PHE A 1 441 ? 3.770 -6.141 3.520 1.00 87.25 441 PHE A C 1
ATOM 3543 O O . PHE A 1 441 ? 4.015 -7.336 3.690 1.00 87.25 441 PHE A O 1
ATOM 3550 N N . GLU A 1 442 ? 2.900 -5.722 2.602 1.00 84.00 442 GLU A N 1
ATOM 3551 C CA . GLU A 1 442 ? 2.145 -6.587 1.722 1.00 84.00 442 GLU A CA 1
ATOM 3552 C C . GLU A 1 442 ? 2.970 -7.263 0.652 1.00 84.00 442 GLU A C 1
ATOM 3554 O O . GLU A 1 442 ? 2.876 -8.480 0.438 1.00 84.00 442 GLU A O 1
ATOM 3559 N N . THR A 1 443 ? 3.689 -6.433 -0.085 1.00 88.38 443 THR A N 1
ATOM 3560 C CA . THR A 1 443 ? 4.427 -6.826 -1.274 1.00 88.38 443 THR A CA 1
ATOM 3561 C C . THR A 1 443 ? 5.570 -7.738 -0.872 1.00 88.38 443 THR A C 1
ATOM 3563 O O . THR A 1 443 ? 5.758 -8.778 -1.495 1.00 88.38 443 THR A O 1
ATOM 3566 N N . LEU A 1 444 ? 6.264 -7.441 0.224 1.00 90.75 444 LEU A N 1
ATOM 3567 C CA . LEU A 1 444 ? 7.447 -8.192 0.645 1.00 90.75 444 LEU A CA 1
ATOM 3568 C C . LEU A 1 444 ? 7.153 -9.601 1.158 1.00 90.75 444 LEU A C 1
ATOM 3570 O O . LEU A 1 444 ? 8.010 -10.476 1.045 1.00 90.75 444 LEU A O 1
ATOM 3574 N N . GLN A 1 445 ? 5.926 -9.888 1.598 1.00 89.31 445 GLN A N 1
ATOM 3575 C CA . GLN A 1 445 ? 5.499 -11.275 1.820 1.00 89.31 445 GLN A CA 1
ATOM 3576 C C . GLN A 1 445 ? 5.552 -12.110 0.528 1.00 89.31 445 GLN A C 1
ATOM 3578 O O . GLN A 1 445 ? 5.701 -13.328 0.587 1.00 89.31 445 GLN A O 1
ATOM 3583 N N . GLY A 1 446 ? 5.464 -11.466 -0.642 1.00 88.06 446 GLY A N 1
ATOM 3584 C CA . GLY A 1 446 ? 5.595 -12.103 -1.950 1.00 88.06 446 GLY A CA 1
ATOM 3585 C C . GLY A 1 446 ? 6.970 -12.723 -2.195 1.00 88.06 446 GLY A C 1
ATOM 3586 O O . GLY A 1 446 ? 7.055 -13.682 -2.952 1.00 88.06 446 GLY A O 1
ATOM 3587 N N . THR A 1 447 ? 8.025 -12.278 -1.507 1.00 91.19 447 THR A N 1
ATOM 3588 C CA . THR A 1 447 ? 9.357 -12.906 -1.612 1.00 91.19 447 THR A CA 1
ATOM 3589 C C . THR A 1 447 ? 9.338 -14.391 -1.240 1.00 91.19 447 THR A C 1
ATOM 3591 O O . THR A 1 447 ? 10.112 -15.172 -1.774 1.00 91.19 447 THR A O 1
ATOM 3594 N N . HIS A 1 448 ? 8.388 -14.825 -0.406 1.00 90.00 448 HIS A N 1
ATOM 3595 C CA . HIS A 1 448 ? 8.261 -16.221 0.019 1.00 90.00 448 HIS A CA 1
ATOM 3596 C C . HIS A 1 448 ? 7.622 -17.149 -1.016 1.00 90.00 448 HIS A C 1
ATOM 3598 O O . HIS A 1 448 ? 7.671 -18.364 -0.827 1.00 90.00 448 HIS A O 1
ATOM 3604 N N . VAL A 1 449 ? 7.039 -16.621 -2.103 1.00 86.44 449 VAL A N 1
ATOM 3605 C CA . VAL A 1 449 ? 6.635 -17.479 -3.236 1.00 86.44 449 VAL A CA 1
ATOM 3606 C C . VAL A 1 449 ? 7.806 -17.833 -4.144 1.00 86.44 449 VAL A C 1
ATOM 3608 O O . VAL A 1 449 ? 7.693 -18.742 -4.959 1.00 86.44 449 VAL A O 1
ATOM 3611 N N . ASP A 1 450 ? 8.929 -17.132 -4.001 1.00 85.69 450 ASP A N 1
ATOM 3612 C CA . ASP A 1 450 ? 10.129 -17.381 -4.776 1.00 85.69 450 ASP A CA 1
ATOM 3613 C C . ASP A 1 450 ? 10.864 -18.623 -4.244 1.00 85.69 450 ASP A C 1
ATOM 3615 O O . ASP A 1 450 ? 11.534 -18.594 -3.209 1.00 85.69 450 ASP A O 1
ATOM 3619 N N . THR A 1 451 ? 10.702 -19.754 -4.930 1.00 72.00 451 THR A N 1
ATOM 3620 C CA . THR A 1 451 ? 11.303 -21.035 -4.526 1.00 72.00 451 THR A CA 1
ATOM 3621 C C . THR A 1 451 ? 12.752 -21.202 -4.984 1.00 72.00 451 THR A C 1
ATOM 3623 O O . THR A 1 451 ? 13.404 -22.145 -4.547 1.00 72.00 451 THR A O 1
ATOM 3626 N N . VAL A 1 452 ? 13.254 -20.312 -5.848 1.00 71.25 452 VAL A N 1
ATOM 3627 C CA . VAL A 1 452 ? 14.624 -20.330 -6.408 1.00 71.25 452 VAL A CA 1
ATOM 3628 C C . VAL A 1 452 ? 15.405 -19.116 -5.889 1.00 71.25 452 VAL A C 1
ATOM 3630 O O . VAL A 1 452 ? 16.199 -18.500 -6.592 1.00 71.25 452 VAL A O 1
ATOM 3633 N N . ALA A 1 453 ? 15.104 -18.704 -4.658 1.00 63.94 453 ALA A N 1
ATOM 3634 C CA . ALA A 1 453 ? 15.591 -17.464 -4.085 1.00 63.94 453 ALA A CA 1
ATOM 3635 C C . ALA A 1 453 ? 17.132 -17.438 -4.032 1.00 63.94 453 ALA A C 1
ATOM 3637 O O . ALA A 1 453 ? 17.772 -18.241 -3.354 1.00 63.94 453 ALA A O 1
ATOM 3638 N N . THR A 1 454 ? 17.727 -16.516 -4.791 1.00 73.06 454 THR A N 1
ATOM 3639 C CA . THR A 1 454 ? 19.173 -16.282 -4.816 1.00 73.06 454 THR A CA 1
ATOM 3640 C C . THR A 1 454 ? 19.604 -15.576 -3.538 1.00 73.06 454 THR A C 1
ATOM 3642 O O . THR A 1 454 ? 18.929 -14.653 -3.079 1.00 73.06 454 THR A O 1
ATOM 3645 N N . THR A 1 455 ? 20.760 -15.960 -2.997 1.00 74.81 455 THR A N 1
ATOM 3646 C CA . THR A 1 455 ? 21.346 -15.337 -1.809 1.00 74.81 455 THR A CA 1
ATOM 3647 C C . THR A 1 455 ? 21.547 -13.830 -2.017 1.00 74.81 455 THR A C 1
ATOM 3649 O O . THR A 1 455 ? 22.418 -13.403 -2.784 1.00 74.81 455 THR A O 1
ATOM 3652 N N . ALA A 1 456 ? 20.753 -13.010 -1.321 1.00 78.00 456 ALA A N 1
ATOM 3653 C CA . ALA A 1 456 ? 20.777 -11.557 -1.471 1.00 78.00 456 ALA A CA 1
ATOM 3654 C C . ALA A 1 456 ? 22.046 -10.922 -0.881 1.00 78.00 456 ALA A C 1
ATOM 3656 O O . ALA A 1 456 ? 22.410 -9.823 -1.289 1.00 78.00 456 ALA A O 1
ATOM 3657 N N . SER A 1 457 ? 22.767 -11.626 0.004 1.00 71.44 457 SER A N 1
ATOM 3658 C CA . SER A 1 457 ? 24.020 -11.143 0.614 1.00 71.44 457 SER A CA 1
ATOM 3659 C C . SER A 1 457 ? 25.147 -10.885 -0.394 1.00 71.44 457 SER A C 1
ATOM 3661 O O . SER A 1 457 ? 26.126 -10.207 -0.087 1.00 71.44 457 SER A O 1
ATOM 3663 N N . THR A 1 458 ? 25.012 -11.407 -1.616 1.00 77.00 458 THR A N 1
ATOM 3664 C CA . THR A 1 458 ? 25.938 -11.141 -2.725 1.00 77.00 458 THR A CA 1
ATOM 3665 C C . THR A 1 458 ? 25.727 -9.764 -3.360 1.00 77.00 458 THR A C 1
ATOM 3667 O O . THR A 1 458 ? 26.620 -9.248 -4.037 1.00 77.00 458 THR A O 1
ATOM 3670 N N . PHE A 1 459 ? 24.577 -9.132 -3.116 1.00 81.94 459 PHE A N 1
ATOM 3671 C CA . PHE A 1 459 ? 24.259 -7.798 -3.600 1.00 81.94 459 PHE A CA 1
ATOM 3672 C C . PHE A 1 459 ? 24.653 -6.767 -2.550 1.00 81.94 459 PHE A C 1
ATOM 3674 O O . PHE A 1 459 ? 24.302 -6.870 -1.382 1.00 81.94 459 PHE A O 1
ATOM 3681 N N . LYS A 1 460 ? 25.376 -5.737 -2.986 1.00 75.62 460 LYS A N 1
ATOM 3682 C CA . LYS A 1 460 ? 25.690 -4.574 -2.156 1.00 75.62 460 LYS A CA 1
ATOM 3683 C C . LYS A 1 460 ? 24.785 -3.428 -2.568 1.00 75.62 460 LYS A C 1
ATOM 3685 O O . LYS A 1 460 ? 24.743 -3.082 -3.756 1.00 75.62 460 LYS A O 1
ATOM 3690 N N . GLY A 1 461 ? 24.079 -2.835 -1.615 1.00 72.75 461 GLY A N 1
ATOM 3691 C CA . GLY A 1 461 ? 23.343 -1.613 -1.893 1.00 72.75 461 GLY A CA 1
ATOM 3692 C C . GLY A 1 461 ? 24.247 -0.372 -1.903 1.00 72.75 461 GLY A C 1
ATOM 3693 O O . GLY A 1 461 ? 25.474 -0.470 -2.011 1.00 72.75 461 GLY A O 1
ATOM 3694 N N . GLY A 1 462 ? 23.631 0.808 -1.939 1.00 78.50 462 GLY A N 1
ATOM 3695 C CA . GLY A 1 462 ? 24.337 2.092 -1.988 1.00 78.50 462 GLY A CA 1
ATOM 3696 C C . GLY A 1 462 ? 24.659 2.619 -0.592 1.00 78.50 462 GLY A C 1
ATOM 3697 O O . GLY A 1 462 ? 23.970 2.277 0.362 1.00 78.50 462 GLY A O 1
ATOM 3698 N N . VAL A 1 463 ? 25.670 3.487 -0.472 1.00 75.75 463 VAL A N 1
ATOM 3699 C CA . VAL A 1 463 ? 26.037 4.120 0.814 1.00 75.75 463 VAL A CA 1
ATOM 3700 C C . VAL A 1 463 ? 24.842 4.863 1.430 1.00 75.75 463 VAL A C 1
ATOM 3702 O O . VAL A 1 463 ? 24.615 4.757 2.629 1.00 75.75 463 VAL A O 1
ATOM 3705 N N . ASP A 1 464 ? 24.020 5.505 0.597 1.00 80.19 464 ASP A N 1
ATOM 3706 C CA . ASP A 1 464 ? 22.864 6.301 1.033 1.00 80.19 464 ASP A CA 1
ATOM 3707 C C . ASP A 1 464 ? 21.508 5.596 0.823 1.00 80.19 464 ASP A C 1
ATOM 3709 O O . ASP A 1 464 ? 20.453 6.223 0.916 1.00 80.19 464 ASP A O 1
ATOM 3713 N N . ASP A 1 465 ? 21.512 4.294 0.520 1.00 86.44 465 ASP A N 1
ATOM 3714 C CA . ASP A 1 465 ? 20.310 3.530 0.156 1.00 86.44 465 ASP A CA 1
ATOM 3715 C C . ASP A 1 465 ? 19.784 2.693 1.329 1.00 86.44 465 ASP A C 1
ATOM 3717 O O . ASP A 1 465 ? 19.659 1.471 1.253 1.00 86.44 465 ASP A O 1
ATOM 3721 N N . VAL A 1 466 ? 19.527 3.366 2.452 1.00 90.56 466 VAL A N 1
ATOM 3722 C CA . VAL A 1 466 ? 19.248 2.738 3.757 1.00 90.56 466 VAL A CA 1
ATOM 3723 C C . VAL A 1 466 ? 18.119 1.710 3.678 1.00 90.56 466 VAL A C 1
ATOM 3725 O O . VAL A 1 466 ? 18.257 0.600 4.180 1.00 90.56 466 VAL A O 1
ATOM 3728 N N . VAL A 1 467 ? 17.011 2.040 3.013 1.00 94.19 467 VAL A N 1
ATOM 3729 C CA . VAL A 1 467 ? 15.841 1.150 2.956 1.00 94.19 467 VAL A CA 1
ATOM 3730 C C . VAL A 1 467 ? 16.111 -0.084 2.095 1.00 94.19 467 VAL A C 1
ATOM 3732 O O . VAL A 1 467 ? 15.725 -1.190 2.472 1.00 94.19 467 VAL A O 1
ATOM 3735 N N . TRP A 1 468 ? 16.803 0.068 0.964 1.00 94.56 468 TRP A N 1
ATOM 3736 C CA . TRP A 1 468 ? 17.195 -1.076 0.141 1.00 94.56 468 TRP A CA 1
ATOM 3737 C C . TRP A 1 468 ? 18.254 -1.943 0.832 1.00 94.56 468 TRP A C 1
ATOM 3739 O O . TRP A 1 468 ? 18.160 -3.167 0.776 1.00 94.56 468 TRP A O 1
ATOM 3749 N N . ASN A 1 469 ? 19.220 -1.332 1.525 1.00 92.62 469 ASN A N 1
ATOM 3750 C CA . ASN A 1 469 ? 20.218 -2.047 2.325 1.00 92.62 469 ASN A CA 1
ATOM 3751 C C . ASN A 1 469 ? 19.540 -2.888 3.407 1.00 92.62 469 ASN A C 1
ATOM 3753 O O . ASN A 1 469 ? 19.741 -4.098 3.446 1.00 92.62 469 ASN A O 1
ATOM 3757 N N . ASN A 1 470 ? 18.639 -2.281 4.186 1.00 93.81 470 ASN A N 1
ATOM 3758 C CA . ASN A 1 470 ? 17.866 -2.999 5.195 1.00 93.81 470 ASN A CA 1
ATOM 3759 C C . ASN A 1 470 ? 17.071 -4.153 4.571 1.00 93.81 470 ASN A C 1
ATOM 3761 O O . ASN A 1 470 ? 16.953 -5.217 5.173 1.00 93.81 470 ASN A O 1
ATOM 3765 N N . LEU A 1 471 ? 16.528 -3.978 3.361 1.00 94.38 471 LEU A N 1
ATOM 3766 C CA . LEU A 1 471 ? 15.815 -5.054 2.674 1.00 94.38 471 LEU A CA 1
ATOM 3767 C C . LEU A 1 471 ? 16.739 -6.225 2.314 1.00 94.38 471 LEU A C 1
ATOM 3769 O O . LEU A 1 471 ? 16.346 -7.379 2.499 1.00 94.38 471 LEU A O 1
ATOM 3773 N N . LEU A 1 472 ? 17.944 -5.944 1.812 1.00 92.88 472 LEU A N 1
ATOM 3774 C CA . LEU A 1 472 ? 18.951 -6.964 1.507 1.00 92.88 472 LEU A CA 1
ATOM 3775 C C . LEU A 1 472 ? 19.398 -7.705 2.774 1.00 92.88 472 LEU A C 1
ATOM 3777 O O . LEU A 1 472 ? 19.396 -8.938 2.784 1.00 92.88 472 LEU A O 1
ATOM 3781 N N . ASP A 1 473 ? 19.695 -6.966 3.844 1.00 92.62 473 ASP A N 1
ATOM 3782 C CA . ASP A 1 473 ? 20.155 -7.508 5.128 1.00 92.62 473 ASP A CA 1
ATOM 3783 C C . ASP A 1 473 ? 19.096 -8.406 5.782 1.00 92.62 473 ASP A C 1
ATOM 3785 O O . ASP A 1 473 ? 19.414 -9.451 6.350 1.00 92.62 473 ASP A O 1
ATOM 3789 N N . ASN A 1 474 ? 17.818 -8.055 5.622 1.00 93.62 474 ASN A N 1
ATOM 3790 C CA . ASN A 1 474 ? 16.687 -8.853 6.098 1.00 93.62 474 ASN A CA 1
ATOM 3791 C C . ASN A 1 474 ? 16.254 -9.961 5.129 1.00 93.62 474 ASN A C 1
ATOM 3793 O O . ASN A 1 474 ? 15.249 -10.629 5.377 1.00 93.62 474 ASN A O 1
ATOM 3797 N N . SER A 1 475 ? 16.961 -10.161 4.017 1.00 92.88 475 SER A N 1
ATOM 3798 C CA . SER A 1 475 ? 16.615 -11.172 3.012 1.00 92.88 475 SER A CA 1
ATOM 3799 C C . SER A 1 475 ? 17.816 -12.017 2.573 1.00 92.88 475 SER A C 1
ATOM 3801 O O . SER A 1 475 ? 17.951 -12.265 1.374 1.00 92.88 475 SER A O 1
ATOM 3803 N N . PRO A 1 476 ? 18.695 -12.496 3.475 1.00 86.94 476 PRO A N 1
ATOM 3804 C CA . PRO A 1 476 ? 19.980 -13.092 3.095 1.00 86.94 476 PRO A CA 1
ATOM 3805 C C . PRO A 1 476 ? 19.833 -14.280 2.135 1.00 86.94 476 PRO A C 1
ATOM 3807 O O . PRO A 1 476 ? 20.642 -14.439 1.227 1.00 86.94 476 PRO A O 1
ATOM 3810 N N . GLU A 1 477 ? 18.759 -15.059 2.260 1.00 86.00 477 GLU A N 1
ATOM 3811 C CA . GLU A 1 477 ? 18.434 -16.210 1.402 1.00 86.00 477 GLU A CA 1
ATOM 3812 C C . GLU A 1 477 ? 17.429 -15.869 0.286 1.00 86.00 477 GLU A C 1
ATOM 3814 O O . GLU A 1 477 ? 16.767 -16.744 -0.262 1.00 86.00 477 GLU A O 1
ATOM 3819 N N . GLY A 1 478 ? 17.236 -14.583 -0.009 1.00 84.81 478 GLY A N 1
ATOM 3820 C CA . GLY A 1 478 ? 16.266 -14.096 -0.990 1.00 84.81 478 GLY A CA 1
ATOM 3821 C C . GLY A 1 478 ? 14.797 -14.161 -0.530 1.00 84.81 478 GLY A C 1
ATOM 3822 O O . GLY A 1 478 ? 13.892 -13.842 -1.302 1.00 84.81 478 GLY A O 1
ATOM 3823 N N . LYS A 1 479 ? 14.551 -14.523 0.734 1.00 90.25 479 LYS A N 1
ATOM 3824 C CA . LYS A 1 479 ? 13.246 -14.444 1.407 1.00 90.25 479 LYS A CA 1
ATOM 3825 C C . LYS A 1 479 ? 13.328 -13.447 2.550 1.00 90.25 479 LYS A C 1
ATOM 3827 O O . LYS A 1 479 ? 14.183 -13.589 3.418 1.00 90.25 479 LYS A O 1
ATOM 3832 N N . THR A 1 480 ? 12.440 -12.460 2.559 1.00 91.69 480 THR A N 1
ATOM 3833 C CA . THR A 1 480 ? 12.493 -11.374 3.543 1.00 91.69 480 THR A CA 1
ATOM 3834 C C . THR A 1 480 ? 11.937 -11.817 4.892 1.00 91.69 480 THR A C 1
ATOM 3836 O O . THR A 1 480 ? 10.810 -12.320 4.960 1.00 91.69 480 THR A O 1
ATOM 3839 N N . ASP A 1 481 ? 12.652 -11.557 5.987 1.00 92.81 481 ASP A N 1
ATOM 3840 C CA . ASP A 1 481 ? 12.040 -11.466 7.314 1.00 92.81 481 ASP A CA 1
ATOM 3841 C C . ASP A 1 481 ? 11.170 -10.206 7.356 1.00 92.81 481 ASP A C 1
ATOM 3843 O O . ASP A 1 481 ? 11.601 -9.121 7.742 1.00 92.81 481 ASP A O 1
ATOM 3847 N N . VAL A 1 482 ? 9.926 -10.348 6.894 1.00 90.81 482 VAL A N 1
ATOM 3848 C CA . VAL A 1 482 ? 9.006 -9.220 6.692 1.00 90.81 482 VAL A CA 1
ATOM 3849 C C . VAL A 1 482 ? 8.783 -8.443 7.986 1.00 90.81 482 VAL A C 1
ATOM 3851 O O . VAL A 1 482 ? 8.669 -7.222 7.954 1.00 90.81 482 VAL A O 1
ATOM 3854 N N . SER A 1 483 ? 8.737 -9.135 9.125 1.00 91.44 483 SER A N 1
ATOM 3855 C CA . SER A 1 483 ? 8.549 -8.482 10.419 1.00 91.44 483 SER A CA 1
ATOM 3856 C C . SER A 1 483 ? 9.761 -7.660 10.835 1.00 91.44 483 SER A C 1
ATOM 3858 O O . SER A 1 483 ? 9.577 -6.515 11.233 1.00 91.44 483 SER A O 1
ATOM 3860 N N . GLN A 1 484 ? 10.975 -8.207 10.713 1.00 93.06 484 GLN A N 1
ATOM 3861 C CA . GLN A 1 484 ? 12.181 -7.488 11.111 1.00 93.06 484 GLN A CA 1
ATOM 3862 C C . GLN A 1 484 ? 12.447 -6.322 10.162 1.00 93.06 484 GLN A C 1
ATOM 3864 O O . GLN A 1 484 ? 12.585 -5.199 10.624 1.00 93.06 484 GLN A O 1
ATOM 3869 N N . TYR A 1 485 ? 12.355 -6.542 8.849 1.00 93.69 485 TYR A N 1
ATOM 3870 C CA . TYR A 1 485 ? 12.471 -5.467 7.864 1.00 93.69 485 TYR A CA 1
ATOM 3871 C C . TYR A 1 485 ? 11.480 -4.324 8.120 1.00 93.69 485 TYR A C 1
ATOM 3873 O O . TYR A 1 485 ? 11.818 -3.143 8.022 1.00 93.69 485 TYR A O 1
ATOM 3881 N N . TRP A 1 486 ? 10.231 -4.663 8.445 1.00 93.06 486 TRP A N 1
ATOM 3882 C CA . TRP A 1 486 ? 9.219 -3.664 8.756 1.00 93.06 486 TRP A CA 1
ATOM 3883 C C . TRP A 1 486 ? 9.542 -2.892 10.037 1.00 93.06 486 TRP A C 1
ATOM 3885 O O . TRP A 1 486 ? 9.413 -1.669 10.055 1.00 93.06 486 TRP A O 1
ATOM 3895 N N . MET A 1 487 ? 10.010 -3.582 11.078 1.00 91.44 487 MET A N 1
ATOM 3896 C CA . MET A 1 487 ? 10.471 -2.942 12.309 1.00 91.44 487 MET A CA 1
ATOM 3897 C C . MET A 1 487 ? 11.699 -2.057 12.075 1.00 91.44 487 MET A C 1
ATOM 3899 O O . MET A 1 487 ? 11.755 -0.968 12.636 1.00 91.44 487 MET A O 1
ATOM 3903 N N . ASP A 1 488 ? 12.621 -2.450 11.198 1.00 93.94 488 ASP A N 1
ATOM 3904 C CA . ASP A 1 488 ? 13.771 -1.627 10.816 1.00 93.94 488 ASP A CA 1
ATOM 3905 C C . ASP A 1 488 ? 13.317 -0.371 10.060 1.00 93.94 488 ASP A C 1
ATOM 3907 O O . ASP A 1 488 ? 13.824 0.720 10.306 1.00 93.94 488 ASP A O 1
ATOM 3911 N N . CYS A 1 489 ? 12.301 -0.478 9.195 1.00 93.44 489 CYS A N 1
ATOM 3912 C CA . CYS A 1 489 ? 11.694 0.690 8.550 1.00 93.44 489 CYS A CA 1
ATOM 3913 C C . CYS A 1 489 ? 11.045 1.634 9.569 1.00 93.44 489 CYS A C 1
ATOM 3915 O O . CYS A 1 489 ? 11.213 2.850 9.464 1.00 93.44 489 CYS A O 1
ATOM 3917 N N . ILE A 1 490 ? 10.315 1.093 10.552 1.00 91.88 490 ILE A N 1
ATOM 3918 C CA . ILE A 1 490 ? 9.776 1.891 11.657 1.00 91.88 490 ILE A CA 1
ATOM 3919 C C . ILE A 1 490 ? 10.929 2.563 12.404 1.00 91.88 490 ILE A C 1
ATOM 3921 O O . ILE A 1 490 ? 10.918 3.780 12.521 1.00 91.88 490 ILE A O 1
ATOM 3925 N N . ALA A 1 491 ? 11.966 1.832 12.809 1.00 91.50 491 ALA A N 1
ATOM 3926 C CA . ALA A 1 491 ? 13.109 2.393 13.527 1.00 91.50 491 ALA A CA 1
ATOM 3927 C C . ALA A 1 491 ? 13.847 3.490 12.734 1.00 91.50 491 ALA A C 1
ATOM 3929 O O . ALA A 1 491 ? 14.294 4.475 13.320 1.00 91.50 491 ALA A O 1
ATOM 3930 N N . CYS A 1 492 ? 13.940 3.369 11.406 1.00 91.31 492 CYS A N 1
ATOM 3931 C CA . CYS A 1 492 ? 14.567 4.382 10.554 1.00 91.31 492 CYS A CA 1
ATOM 3932 C C . CYS A 1 492 ? 13.818 5.722 10.541 1.00 91.31 492 CYS A C 1
ATOM 3934 O O . CYS A 1 492 ? 14.453 6.768 10.399 1.00 91.31 492 CYS A O 1
ATOM 3936 N N . PHE A 1 493 ? 12.486 5.705 10.637 1.00 91.56 493 PHE A N 1
ATOM 3937 C CA . PHE A 1 493 ? 11.661 6.886 10.356 1.00 91.56 493 PHE A CA 1
ATOM 3938 C C . PHE A 1 493 ? 10.756 7.327 11.508 1.00 91.56 493 PHE A C 1
ATOM 3940 O O . PHE A 1 493 ? 10.268 8.456 11.488 1.00 91.56 493 PHE A O 1
ATOM 3947 N N . ALA A 1 494 ? 10.504 6.473 12.496 1.00 85.38 494 ALA A N 1
ATOM 3948 C CA . ALA A 1 494 ? 9.610 6.774 13.602 1.00 85.38 494 ALA A CA 1
ATOM 3949 C C . ALA A 1 494 ? 10.123 7.954 14.430 1.00 85.38 494 ALA A C 1
ATOM 3951 O O . ALA A 1 494 ? 11.322 8.150 14.646 1.00 85.38 494 ALA A O 1
ATOM 3952 N N . LYS A 1 495 ? 9.168 8.750 14.907 1.00 84.81 495 LYS A N 1
ATOM 3953 C CA . LYS A 1 495 ? 9.395 9.893 15.785 1.00 84.81 495 LYS A CA 1
ATOM 3954 C C . LYS A 1 495 ? 8.475 9.745 16.993 1.00 84.81 495 LYS A C 1
ATOM 3956 O O . LYS A 1 495 ? 7.279 9.979 16.838 1.00 84.81 495 LYS A O 1
ATOM 3961 N N . PRO A 1 496 ? 8.975 9.332 18.167 1.00 87.69 496 PRO A N 1
ATOM 3962 C CA . PRO A 1 496 ? 8.114 9.218 19.331 1.00 87.69 496 PRO A CA 1
ATOM 3963 C C . PRO A 1 496 ? 7.682 10.610 19.806 1.00 87.69 496 PRO A C 1
ATOM 3965 O O . PRO A 1 496 ? 8.490 11.540 19.844 1.00 87.69 496 PRO A O 1
ATOM 3968 N N . GLY A 1 497 ? 6.415 10.754 20.181 1.00 88.06 497 GLY A N 1
ATOM 3969 C CA . GLY A 1 497 ? 5.886 11.964 20.802 1.00 88.06 497 GLY A CA 1
ATOM 3970 C C . GLY A 1 497 ? 4.405 12.217 20.503 1.00 88.06 497 GLY A C 1
ATOM 3971 O O . GLY A 1 497 ? 3.839 11.654 19.564 1.00 88.06 497 GLY A O 1
ATOM 3972 N N . PRO A 1 498 ? 3.761 13.130 21.253 1.00 81.56 498 PRO A N 1
ATOM 3973 C CA . PRO A 1 498 ? 2.326 13.408 21.130 1.00 81.56 498 PRO A CA 1
ATOM 3974 C C . PRO A 1 498 ? 1.916 13.963 19.755 1.00 81.56 498 PRO A C 1
ATOM 3976 O O . PRO A 1 498 ? 0.756 13.828 19.367 1.00 81.56 498 PRO A O 1
ATOM 3979 N N . LEU A 1 499 ? 2.866 14.542 19.009 1.00 84.19 499 LEU A N 1
ATOM 3980 C CA . LEU A 1 499 ? 2.688 15.108 17.667 1.00 84.19 499 LEU A CA 1
ATOM 3981 C C . LEU A 1 499 ? 3.354 14.268 16.563 1.00 84.19 499 LEU A C 1
ATOM 3983 O O . LEU A 1 499 ? 3.648 14.792 15.488 1.00 84.19 499 LEU A O 1
ATOM 3987 N N . VAL A 1 500 ? 3.580 12.968 16.799 1.00 86.56 500 VAL A N 1
ATOM 3988 C CA . VAL A 1 500 ? 4.242 12.033 15.861 1.00 86.56 500 VAL A CA 1
ATOM 3989 C C . VAL A 1 500 ? 3.783 12.196 14.407 1.00 86.56 500 VAL A C 1
ATOM 3991 O O . VAL A 1 500 ? 4.595 12.217 13.487 1.00 86.56 500 VAL A O 1
ATOM 3994 N N . HIS A 1 501 ? 2.484 12.383 14.180 1.00 82.75 501 HIS A N 1
ATOM 3995 C CA . HIS A 1 501 ? 1.923 12.523 12.841 1.00 82.75 501 HIS A CA 1
ATOM 3996 C C . HIS A 1 501 ? 2.376 13.805 12.116 1.00 82.75 501 HIS A C 1
ATOM 3998 O O . HIS A 1 501 ? 2.629 13.754 10.914 1.00 82.75 501 HIS A O 1
ATOM 4004 N N . LEU A 1 502 ? 2.513 14.938 12.817 1.00 83.62 502 LEU A N 1
ATOM 4005 C CA . LEU A 1 502 ? 3.004 16.194 12.231 1.00 83.62 502 LEU A CA 1
ATOM 4006 C C . LEU A 1 502 ? 4.495 16.100 11.912 1.00 83.62 502 LEU A C 1
ATOM 4008 O O . LEU A 1 502 ? 4.926 16.510 10.836 1.00 83.62 502 LEU A O 1
ATOM 4012 N N . MET A 1 503 ? 5.270 15.487 12.808 1.00 88.00 503 MET A N 1
ATOM 4013 C CA . MET A 1 503 ? 6.701 15.253 12.596 1.00 88.00 503 MET A CA 1
ATOM 4014 C C . MET A 1 503 ? 6.936 14.365 11.366 1.00 88.00 503 MET A C 1
ATOM 4016 O O . MET A 1 503 ? 7.740 14.697 10.497 1.00 88.00 503 MET A O 1
ATOM 4020 N N . LEU A 1 504 ? 6.170 13.278 11.237 1.00 89.00 504 LEU A N 1
ATOM 4021 C CA . LEU A 1 504 ? 6.234 12.387 10.078 1.00 89.00 504 LEU A CA 1
ATOM 4022 C C . LEU A 1 504 ? 5.765 13.067 8.778 1.00 89.00 504 LEU A C 1
ATOM 4024 O O . LEU A 1 504 ? 6.337 12.810 7.718 1.00 89.00 504 LEU A O 1
ATOM 4028 N N . LYS A 1 505 ? 4.761 13.957 8.831 1.00 84.56 505 LYS A N 1
ATOM 4029 C CA . LYS A 1 505 ? 4.372 14.800 7.682 1.00 84.56 505 LYS A CA 1
ATOM 4030 C C . LYS A 1 505 ? 5.521 15.712 7.244 1.00 84.56 505 LYS A C 1
ATOM 4032 O O . LYS A 1 505 ? 5.766 15.833 6.044 1.00 84.56 505 LYS A O 1
ATOM 4037 N N . GLN A 1 506 ? 6.234 16.319 8.191 1.00 85.06 506 GLN A N 1
ATOM 4038 C CA . GLN A 1 506 ? 7.379 17.178 7.891 1.00 85.06 506 GLN A CA 1
ATOM 4039 C C . GLN A 1 506 ? 8.520 16.385 7.236 1.00 85.06 506 GLN A C 1
ATOM 4041 O O . GLN A 1 506 ? 9.085 16.823 6.232 1.00 85.06 506 GLN A O 1
ATOM 4046 N N . ASP A 1 507 ? 8.836 15.197 7.755 1.00 88.69 507 ASP A N 1
ATOM 4047 C CA . ASP A 1 507 ? 9.856 14.328 7.160 1.00 88.69 507 ASP A CA 1
ATOM 4048 C C . ASP A 1 507 ? 9.451 13.858 5.756 1.00 88.69 507 ASP A C 1
ATOM 4050 O O . ASP A 1 507 ? 10.292 13.808 4.856 1.00 88.69 507 ASP A O 1
ATOM 4054 N N . LEU A 1 508 ? 8.159 13.600 5.523 1.00 85.19 508 LEU A N 1
ATOM 4055 C CA . LEU A 1 508 ? 7.643 13.241 4.201 1.00 85.19 508 LEU A CA 1
ATOM 4056 C C . LEU A 1 508 ? 7.869 14.354 3.168 1.00 85.19 508 LEU A C 1
ATOM 4058 O O . LEU A 1 508 ? 8.243 14.063 2.030 1.00 85.19 508 LEU A O 1
ATOM 4062 N N . LEU A 1 509 ? 7.673 15.619 3.551 1.00 81.69 509 LEU A N 1
ATOM 4063 C CA . LEU A 1 509 ? 7.956 16.768 2.683 1.00 81.69 509 LEU A CA 1
ATOM 4064 C C . LEU A 1 509 ? 9.445 16.857 2.343 1.00 81.69 509 LEU A C 1
ATOM 4066 O O . LEU A 1 509 ? 9.796 16.938 1.166 1.00 81.69 509 LEU A O 1
ATOM 4070 N N . LYS A 1 510 ? 10.317 16.759 3.354 1.00 85.38 510 LYS A N 1
ATOM 4071 C CA . LYS A 1 510 ? 11.777 16.791 3.164 1.00 85.38 510 LYS A CA 1
ATOM 4072 C C . LYS A 1 510 ? 12.242 15.673 2.234 1.00 85.38 510 LYS A C 1
ATOM 4074 O O . LYS A 1 510 ? 13.047 15.898 1.333 1.00 85.38 510 LYS A O 1
ATOM 4079 N N . GLU A 1 511 ? 11.734 14.461 2.431 1.00 86.12 511 GLU A N 1
ATOM 4080 C CA . GLU A 1 511 ? 12.115 13.306 1.619 1.00 86.12 511 GLU A CA 1
ATOM 4081 C C . GLU A 1 511 ? 11.625 13.432 0.171 1.00 86.12 511 GLU A C 1
ATOM 4083 O O . GLU A 1 511 ? 12.335 13.092 -0.783 1.00 86.12 511 GLU A O 1
ATOM 4088 N N . ARG A 1 512 ? 10.438 14.009 -0.021 1.00 82.62 512 ARG A N 1
ATOM 4089 C CA . ARG A 1 512 ? 9.919 14.330 -1.348 1.00 82.62 512 ARG A CA 1
ATOM 4090 C C . ARG A 1 512 ? 10.762 15.385 -2.060 1.00 82.62 512 ARG A C 1
ATOM 4092 O O . ARG A 1 512 ? 11.043 15.226 -3.245 1.00 82.62 512 ARG A O 1
ATOM 4099 N N . GLU A 1 513 ? 11.193 16.431 -1.363 1.00 82.06 513 GLU A N 1
ATOM 4100 C CA . GLU A 1 513 ? 12.065 17.465 -1.931 1.00 82.06 513 GLU A CA 1
ATOM 4101 C C . GLU A 1 513 ? 13.416 16.898 -2.361 1.00 82.06 513 GLU A C 1
ATOM 4103 O O . GLU A 1 513 ? 13.846 17.148 -3.489 1.00 82.06 513 GLU A O 1
ATOM 4108 N N . LYS A 1 514 ? 14.037 16.056 -1.525 1.00 85.25 514 LYS A N 1
ATOM 4109 C CA . LYS A 1 514 ? 15.250 15.310 -1.904 1.00 85.25 514 LYS A CA 1
ATOM 4110 C C . LYS A 1 514 ? 15.022 14.466 -3.158 1.00 85.25 514 LYS A C 1
ATOM 4112 O O . LYS A 1 514 ? 15.884 14.403 -4.031 1.00 85.25 514 LYS A O 1
ATOM 4117 N N . THR A 1 515 ? 13.854 13.835 -3.263 1.00 83.38 515 THR A N 1
ATOM 4118 C CA . THR A 1 515 ? 13.470 13.044 -4.438 1.00 83.38 515 THR A CA 1
ATOM 4119 C C . THR A 1 515 ? 13.354 13.905 -5.688 1.00 83.38 515 THR A C 1
ATOM 4121 O O . THR A 1 515 ? 13.984 13.580 -6.687 1.00 83.38 515 THR A O 1
ATOM 4124 N N . LEU A 1 516 ? 12.639 15.030 -5.634 1.00 81.31 516 LEU A N 1
ATOM 4125 C CA . LEU A 1 516 ? 12.499 15.954 -6.769 1.00 81.31 516 LEU A CA 1
ATOM 4126 C C . LEU A 1 516 ? 13.834 16.564 -7.214 1.00 81.31 516 LEU A C 1
ATOM 4128 O O . LEU A 1 516 ? 14.006 16.872 -8.391 1.00 81.31 516 LEU A O 1
ATOM 4132 N N . GLN A 1 517 ? 14.768 16.769 -6.283 1.00 84.31 517 GLN A N 1
ATOM 4133 C CA . GLN A 1 517 ? 16.110 17.257 -6.599 1.00 84.31 517 GLN A CA 1
ATOM 4134 C C . GLN A 1 517 ? 16.948 16.199 -7.323 1.00 84.31 517 GLN A C 1
ATOM 4136 O O . GLN A 1 517 ? 17.616 16.526 -8.300 1.00 84.31 517 GLN A O 1
ATOM 4141 N N . LEU A 1 518 ? 16.902 14.945 -6.862 1.00 83.50 518 LEU A N 1
ATOM 4142 C CA . LEU A 1 518 ? 17.653 13.843 -7.470 1.00 83.50 518 LEU A CA 1
ATOM 4143 C C . LEU A 1 518 ? 17.082 13.434 -8.835 1.00 83.50 518 LEU A C 1
ATOM 4145 O O . LEU A 1 518 ? 17.823 13.045 -9.732 1.00 83.50 518 LEU A O 1
ATOM 4149 N N . LEU A 1 519 ? 15.763 13.528 -8.977 1.00 81.12 519 LEU A N 1
ATOM 4150 C CA . LEU A 1 519 ? 14.986 13.056 -10.117 1.00 81.12 519 LEU A CA 1
ATOM 4151 C C . LEU A 1 519 ? 14.404 14.237 -10.910 1.00 81.12 519 LEU A C 1
ATOM 4153 O O . LEU A 1 519 ? 13.199 14.341 -11.148 1.00 81.12 519 LEU A O 1
ATOM 4157 N N . ALA A 1 520 ? 15.269 15.190 -11.264 1.00 74.50 520 ALA A N 1
ATOM 4158 C CA . ALA A 1 520 ? 14.860 16.426 -11.920 1.00 74.50 520 ALA A CA 1
ATOM 4159 C C . ALA A 1 520 ? 14.182 16.157 -13.278 1.00 74.50 520 ALA A C 1
ATOM 4161 O O . ALA A 1 520 ? 14.737 15.486 -14.144 1.00 74.50 520 ALA A O 1
ATOM 4162 N N . GLY A 1 521 ? 12.989 16.728 -13.472 1.00 70.19 521 GLY A N 1
ATOM 4163 C CA . GLY A 1 521 ? 12.171 16.531 -14.676 1.00 70.19 521 GLY A CA 1
ATOM 4164 C C . GLY A 1 521 ? 11.184 15.363 -14.585 1.00 70.19 521 GLY A C 1
ATOM 4165 O O . GLY A 1 521 ? 10.322 15.238 -15.452 1.00 70.19 521 GLY A O 1
ATOM 4166 N N . GLU A 1 522 ? 11.255 14.553 -13.527 1.00 77.00 522 GLU A N 1
ATOM 4167 C CA . GLU A 1 522 ? 10.304 13.474 -13.272 1.00 77.00 522 GLU A CA 1
ATOM 4168 C C . GLU A 1 522 ? 9.121 13.967 -12.421 1.00 77.00 522 GLU A C 1
ATOM 4170 O O . GLU A 1 522 ? 9.234 14.869 -11.585 1.00 77.00 522 GLU A O 1
ATOM 4175 N N . VAL A 1 523 ? 7.947 13.377 -12.637 1.00 69.50 523 VAL A N 1
ATOM 4176 C CA . VAL A 1 523 ? 6.710 13.725 -11.940 1.00 69.50 523 VAL A CA 1
ATOM 4177 C C . VAL A 1 523 ? 6.510 12.794 -10.759 1.00 69.50 523 VAL A C 1
ATOM 4179 O O . VAL A 1 523 ? 6.213 11.610 -10.913 1.00 69.50 523 VAL A O 1
ATOM 4182 N N . LEU A 1 524 ? 6.571 13.375 -9.562 1.00 67.81 524 LEU A N 1
ATOM 4183 C CA . LEU A 1 524 ? 6.076 12.735 -8.350 1.00 67.81 524 LEU A CA 1
ATOM 4184 C C . LEU A 1 524 ? 4.607 13.112 -8.137 1.00 67.81 524 LEU A C 1
ATOM 4186 O O . LEU A 1 524 ? 4.316 14.298 -7.937 1.00 67.81 524 LEU A O 1
ATOM 4190 N N . PRO A 1 525 ? 3.679 12.144 -8.104 1.00 62.12 525 PRO A N 1
ATOM 4191 C CA . PRO A 1 525 ? 2.255 12.435 -8.041 1.00 62.12 525 PRO A CA 1
ATOM 4192 C C . PRO A 1 525 ? 1.887 13.165 -6.749 1.00 62.12 525 PRO A C 1
ATOM 4194 O O . PRO A 1 525 ? 2.230 12.716 -5.651 1.00 62.12 525 PRO A O 1
ATOM 4197 N N . ARG A 1 526 ? 1.208 14.313 -6.851 1.00 55.41 526 ARG A N 1
ATOM 4198 C CA . ARG A 1 526 ? 0.550 14.993 -5.725 1.00 55.41 526 ARG A CA 1
ATOM 4199 C C . ARG A 1 526 ? -0.781 14.311 -5.438 1.00 55.41 526 ARG A C 1
ATOM 4201 O O . ARG A 1 526 ? -1.449 13.809 -6.336 1.00 55.41 526 ARG A O 1
ATOM 4208 N N . TRP A 1 527 ? -1.153 14.295 -4.167 1.00 49.50 527 TRP A N 1
ATOM 4209 C CA . TRP A 1 527 ? -2.302 13.546 -3.693 1.00 49.50 527 TRP A CA 1
ATOM 4210 C C . TRP A 1 527 ? -3.427 14.493 -3.282 1.00 49.50 527 TRP A C 1
ATOM 4212 O O . TRP A 1 527 ? -3.913 14.420 -2.166 1.00 49.50 527 TRP A O 1
ATOM 4222 N N . GLY A 1 528 ? -3.811 15.421 -4.154 1.00 44.06 528 GLY A N 1
ATOM 4223 C CA . GLY A 1 528 ? -4.748 16.492 -3.806 1.00 44.06 528 GLY A CA 1
ATOM 4224 C C . GLY A 1 528 ? -4.493 17.773 -4.582 1.00 44.06 528 GLY A C 1
ATOM 4225 O O . GLY A 1 528 ? -3.342 18.083 -4.844 1.00 44.06 528 GLY A O 1
ATOM 4226 N N . ALA A 1 529 ? -5.540 18.558 -4.841 1.00 41.84 529 ALA A N 1
ATOM 4227 C CA . ALA A 1 529 ? -5.390 20.001 -5.091 1.00 41.84 529 ALA A CA 1
ATOM 4228 C C . ALA A 1 529 ? -4.930 20.767 -3.830 1.00 41.84 529 ALA A C 1
ATOM 4230 O O . ALA A 1 529 ? -4.574 21.942 -3.858 1.00 41.84 529 ALA A O 1
ATOM 4231 N N . THR A 1 530 ? -4.921 20.051 -2.710 1.00 50.66 530 THR A N 1
ATOM 4232 C CA . THR A 1 530 ? -4.844 20.516 -1.337 1.00 50.66 530 THR A CA 1
ATOM 4233 C C . THR A 1 530 ? -3.420 20.545 -0.805 1.00 50.66 530 THR A C 1
ATOM 4235 O O . THR A 1 530 ? -2.578 19.741 -1.219 1.00 50.66 530 THR A O 1
ATOM 4238 N N . GLU A 1 531 ? -3.128 21.429 0.143 1.00 48.94 531 GLU A N 1
ATOM 4239 C CA . GLU A 1 531 ? -1.787 21.602 0.728 1.00 48.94 531 GLU A CA 1
ATOM 4240 C C . GLU A 1 531 ? -1.295 20.383 1.541 1.00 48.94 531 GLU A C 1
ATOM 4242 O O . GLU A 1 531 ? -0.097 20.197 1.746 1.00 48.94 531 GLU A O 1
ATOM 4247 N N . SER A 1 532 ? -2.197 19.476 1.926 1.00 51.00 532 SER A N 1
ATOM 4248 C CA . SER A 1 532 ? -1.865 18.242 2.648 1.00 51.00 532 SER A CA 1
ATOM 4249 C C . SER A 1 532 ? -1.013 17.254 1.807 1.00 51.00 532 SER A C 1
ATOM 4251 O O . SER A 1 532 ? -1.456 16.783 0.753 1.00 51.00 532 SER A O 1
ATOM 4253 N N . PRO A 1 533 ? 0.186 16.837 2.280 1.00 43.75 533 PRO A N 1
ATOM 4254 C CA . PRO A 1 533 ? 1.039 15.852 1.595 1.00 43.75 533 PRO A CA 1
ATOM 4255 C C . PRO A 1 533 ? 0.514 14.407 1.699 1.00 43.75 533 PRO A C 1
ATOM 4257 O O . PRO A 1 533 ? 1.048 13.484 1.073 1.00 43.75 533 PRO A O 1
ATOM 4260 N N . ASP A 1 534 ? -0.519 14.188 2.512 1.00 45.19 534 ASP A N 1
ATOM 4261 C CA . ASP A 1 534 ? -1.071 12.884 2.856 1.00 45.19 534 ASP A CA 1
ATOM 4262 C C . ASP A 1 534 ? -2.493 12.630 2.361 1.00 45.19 534 ASP A C 1
ATOM 4264 O O . ASP A 1 534 ? -2.963 11.496 2.511 1.00 45.19 534 ASP A O 1
ATOM 4268 N N . ARG A 1 535 ? -3.150 13.621 1.742 1.00 48.84 535 ARG A N 1
ATOM 4269 C CA . ARG A 1 535 ? -4.474 13.440 1.136 1.00 48.84 535 ARG A CA 1
ATOM 4270 C C . ARG A 1 535 ? -4.406 12.463 -0.042 1.00 48.84 535 ARG A C 1
ATOM 4272 O O . ARG A 1 535 ? -3.384 11.842 -0.309 1.00 48.84 535 ARG A O 1
ATOM 4279 N N . SER A 1 536 ? -5.537 12.212 -0.680 1.00 39.16 536 SER A N 1
ATOM 4280 C CA . SER A 1 536 ? -5.645 11.340 -1.843 1.00 39.16 536 SER A CA 1
ATOM 4281 C C . SER A 1 536 ? -6.676 11.932 -2.776 1.00 39.16 536 SER A C 1
ATOM 4283 O O . SER A 1 536 ? -7.835 12.032 -2.376 1.00 39.16 536 SER A O 1
ATOM 4285 N N . ALA A 1 537 ? -6.278 12.325 -3.983 1.00 37.97 537 ALA A N 1
ATOM 4286 C CA . ALA A 1 537 ? -7.211 12.842 -4.974 1.00 37.97 537 ALA A CA 1
ATOM 4287 C C . ALA A 1 537 ? -7.286 11.960 -6.224 1.00 37.97 537 ALA A C 1
ATOM 4289 O O . ALA A 1 537 ? -6.334 11.246 -6.562 1.00 37.97 537 ALA A O 1
ATOM 4290 N N . PRO A 1 538 ? -8.437 11.993 -6.921 1.00 36.59 538 PRO A N 1
ATOM 4291 C CA . PRO A 1 538 ? -8.601 11.380 -8.235 1.00 36.59 538 PRO A CA 1
ATOM 4292 C C . PRO A 1 538 ? -7.579 11.890 -9.263 1.00 36.59 538 PRO A C 1
ATOM 4294 O O . PRO A 1 538 ? -7.133 11.105 -10.117 1.00 36.59 538 PRO A O 1
ATOM 4297 N N . ASP A 1 539 ? -7.197 13.159 -9.139 1.00 40.38 539 ASP A N 1
ATOM 4298 C CA . ASP A 1 539 ? -6.345 13.888 -10.069 1.00 40.38 539 ASP A CA 1
ATOM 4299 C C . ASP A 1 539 ? -4.899 13.898 -9.570 1.00 40.38 539 ASP A C 1
ATOM 4301 O O . ASP A 1 539 ? -4.629 14.079 -8.384 1.00 40.38 539 ASP A O 1
ATOM 4305 N N . VAL A 1 540 ? -3.967 13.611 -10.482 1.00 45.47 540 VAL A N 1
ATOM 4306 C CA . VAL A 1 540 ? -2.533 13.719 -10.201 1.00 45.47 540 VAL A CA 1
ATOM 4307 C C . VAL A 1 540 ? -2.137 15.127 -10.587 1.00 45.47 540 VAL A C 1
ATOM 4309 O O . VAL A 1 540 ? -1.991 15.423 -11.770 1.00 45.47 540 VAL A O 1
ATOM 4312 N N . GLU A 1 541 ? -1.982 15.987 -9.593 1.00 51.66 541 GLU A N 1
ATOM 4313 C CA . GLU A 1 541 ? -1.270 17.243 -9.789 1.00 51.66 541 GLU A CA 1
ATOM 4314 C C . GLU A 1 541 ? 0.243 17.005 -9.692 1.00 51.66 541 GLU A C 1
ATOM 4316 O O . GLU A 1 541 ? 0.710 16.027 -9.094 1.00 51.66 541 GLU A O 1
ATOM 4321 N N . VAL A 1 542 ? 1.024 17.895 -10.299 1.00 58.03 542 VAL A N 1
ATOM 4322 C CA . VAL A 1 542 ? 2.485 17.906 -10.165 1.00 58.03 542 VAL A CA 1
ATOM 4323 C C . VAL A 1 542 ? 2.837 18.770 -8.955 1.00 58.03 542 VAL A C 1
ATOM 4325 O O . VAL A 1 542 ? 2.283 19.850 -8.783 1.00 58.03 542 VAL A O 1
ATOM 4328 N N . TRP A 1 543 ? 3.730 18.291 -8.090 1.00 55.78 543 TRP A N 1
ATOM 4329 C CA . TRP A 1 543 ? 4.149 19.028 -6.892 1.00 55.78 543 TRP A CA 1
ATOM 4330 C C . TRP A 1 543 ? 4.992 20.266 -7.256 1.00 55.78 543 TRP A C 1
ATOM 4332 O O . TRP A 1 543 ? 5.996 20.119 -7.952 1.00 55.78 543 TRP A O 1
ATOM 4342 N N . ASP A 1 544 ? 4.626 21.460 -6.766 1.00 61.78 544 ASP A N 1
ATOM 4343 C CA . ASP A 1 544 ? 5.382 22.715 -6.960 1.00 61.78 544 ASP A CA 1
ATOM 4344 C C . ASP A 1 544 ? 6.211 23.094 -5.711 1.00 61.78 544 ASP A C 1
ATOM 4346 O O . ASP A 1 544 ? 5.777 22.954 -4.564 1.00 61.78 544 ASP A O 1
ATOM 4350 N N . LYS A 1 545 ? 7.415 23.639 -5.931 1.00 61.53 545 LYS A N 1
ATOM 4351 C CA . LYS A 1 545 ? 8.349 24.112 -4.895 1.00 61.53 545 LYS A CA 1
ATOM 4352 C C . LYS A 1 545 ? 7.765 25.229 -4.024 1.00 61.53 545 LYS A C 1
ATOM 4354 O O . LYS A 1 545 ? 8.088 25.293 -2.839 1.00 61.53 545 LYS A O 1
ATOM 4359 N N . LYS A 1 546 ? 6.926 26.114 -4.579 1.00 64.38 546 LYS A N 1
ATOM 4360 C CA . LYS A 1 546 ? 6.321 27.221 -3.808 1.00 64.38 546 LYS A CA 1
ATOM 4361 C C . LYS A 1 546 ? 5.361 26.712 -2.732 1.00 64.38 546 LYS A C 1
ATOM 4363 O O . LYS A 1 546 ? 5.397 27.209 -1.610 1.00 64.38 546 LYS A O 1
ATOM 4368 N N . GLN A 1 547 ? 4.570 25.692 -3.059 1.00 62.81 547 GLN A N 1
ATOM 4369 C CA . GLN A 1 547 ? 3.633 25.055 -2.130 1.00 62.81 547 GLN A CA 1
ATOM 4370 C C . GLN A 1 547 ? 4.376 24.310 -1.016 1.00 62.81 547 GLN A C 1
ATOM 4372 O O . GLN A 1 547 ? 4.053 24.475 0.154 1.00 62.81 547 GLN A O 1
ATOM 4377 N N . SER A 1 548 ? 5.441 23.579 -1.359 1.00 61.94 548 SER A N 1
ATOM 4378 C CA . SER A 1 548 ? 6.316 22.885 -0.399 1.00 61.94 548 SER A CA 1
ATOM 4379 C C . SER A 1 548 ? 6.773 23.791 0.758 1.00 61.94 548 SER A C 1
ATOM 4381 O O . SER A 1 548 ? 6.692 23.419 1.929 1.00 61.94 548 SER A O 1
ATOM 4383 N N . LYS A 1 549 ? 7.175 25.027 0.432 1.00 68.19 549 LYS A N 1
ATOM 4384 C CA . LYS A 1 549 ? 7.616 26.019 1.419 1.00 68.19 549 LYS A CA 1
ATOM 4385 C C . LYS A 1 549 ? 6.483 26.480 2.344 1.00 68.19 549 LYS A C 1
ATOM 4387 O O . LYS A 1 549 ? 6.713 26.600 3.543 1.00 68.19 549 LYS A O 1
ATOM 4392 N N . ALA A 1 550 ? 5.287 26.721 1.803 1.00 69.38 550 ALA A N 1
ATOM 4393 C CA . ALA A 1 550 ? 4.124 27.136 2.590 1.00 69.38 550 ALA A CA 1
ATOM 4394 C C . ALA A 1 550 ? 3.719 26.057 3.608 1.00 69.38 550 ALA A C 1
ATOM 4396 O O . ALA A 1 550 ? 3.617 26.339 4.801 1.00 69.38 550 ALA A O 1
ATOM 4397 N N . VAL A 1 551 ? 3.629 24.800 3.158 1.00 68.75 551 VAL A N 1
ATOM 4398 C CA . VAL A 1 551 ? 3.296 23.657 4.023 1.00 68.75 551 VAL A CA 1
ATOM 4399 C C . VAL A 1 551 ? 4.359 23.445 5.103 1.00 68.75 551 VAL A C 1
ATOM 4401 O O . VAL A 1 551 ? 4.016 23.196 6.257 1.00 68.75 551 VAL A O 1
ATOM 4404 N N . SER A 1 552 ? 5.649 23.569 4.762 1.00 70.88 552 SER A N 1
ATOM 4405 C CA . SER A 1 552 ? 6.733 23.436 5.747 1.00 70.88 552 SER A CA 1
ATOM 4406 C C . SER A 1 552 ? 6.629 24.491 6.848 1.00 70.88 552 SER A C 1
ATOM 4408 O O . SER A 1 552 ? 6.680 24.140 8.024 1.00 70.88 552 SER A O 1
ATOM 4410 N N . MET A 1 553 ? 6.424 25.762 6.480 1.00 74.94 553 MET A N 1
ATOM 4411 C CA . MET A 1 553 ? 6.276 26.857 7.447 1.00 74.94 553 MET A CA 1
ATOM 4412 C C . MET A 1 553 ? 5.068 26.646 8.367 1.00 74.94 553 MET A C 1
ATOM 4414 O O . MET A 1 553 ? 5.159 26.886 9.571 1.00 74.94 553 MET A O 1
ATOM 4418 N N . ARG A 1 554 ? 3.949 26.159 7.820 1.00 76.00 554 ARG A N 1
ATOM 4419 C CA . ARG A 1 554 ? 2.761 25.836 8.613 1.00 76.00 554 ARG A CA 1
ATOM 4420 C C . ARG A 1 554 ? 3.021 24.700 9.605 1.00 76.00 554 ARG A C 1
ATOM 4422 O O . ARG A 1 554 ? 2.734 24.859 10.787 1.00 76.00 554 ARG A O 1
ATOM 4429 N N . LEU A 1 555 ? 3.596 23.582 9.160 1.00 75.62 555 LEU A N 1
ATOM 4430 C CA . LEU A 1 555 ? 3.903 22.452 10.047 1.00 75.62 555 LEU A CA 1
ATOM 4431 C C . LEU A 1 555 ? 4.900 22.839 11.146 1.00 75.62 555 LEU A C 1
ATOM 4433 O O . LEU A 1 555 ? 4.750 22.406 12.285 1.00 75.62 555 LEU A O 1
ATOM 4437 N N . GLU A 1 556 ? 5.900 23.665 10.830 1.00 79.62 556 GLU A N 1
ATOM 4438 C CA . GLU A 1 556 ? 6.838 24.204 11.822 1.00 79.62 556 GLU A CA 1
ATOM 4439 C C . GLU A 1 556 ? 6.113 25.010 12.902 1.00 79.62 556 GLU A C 1
ATOM 4441 O O . GLU A 1 556 ? 6.388 24.828 14.090 1.00 79.62 556 GLU A O 1
ATOM 4446 N N . PHE A 1 557 ? 5.145 25.841 12.509 1.00 78.94 557 PHE A N 1
ATOM 4447 C CA . PHE A 1 557 ? 4.310 26.581 13.448 1.00 78.94 557 PHE A CA 1
ATOM 4448 C C . PHE A 1 557 ? 3.425 25.659 14.302 1.00 78.94 557 PHE A C 1
ATOM 4450 O O . PHE A 1 557 ? 3.373 25.829 15.519 1.00 78.94 557 PHE A O 1
ATOM 4457 N N . GLU A 1 558 ? 2.754 24.669 13.708 1.00 78.44 558 GLU A N 1
ATOM 4458 C CA . GLU A 1 558 ? 1.887 23.725 14.437 1.00 78.44 558 GLU A CA 1
ATOM 4459 C C . GLU A 1 558 ? 2.671 22.901 15.466 1.00 78.44 558 GLU A C 1
ATOM 4461 O O . GLU A 1 558 ? 2.232 22.727 16.605 1.00 78.44 558 GLU A O 1
ATOM 4466 N N . ILE A 1 559 ? 3.866 22.437 15.084 1.00 78.56 559 ILE A N 1
ATOM 4467 C CA . ILE A 1 559 ? 4.773 21.705 15.973 1.00 78.56 559 ILE A CA 1
ATOM 4468 C C . ILE A 1 559 ? 5.261 22.617 17.105 1.00 78.56 559 ILE A C 1
ATOM 4470 O O . ILE A 1 559 ? 5.234 22.209 18.266 1.00 78.56 559 ILE A O 1
ATOM 4474 N N . ALA A 1 560 ? 5.680 23.849 16.797 1.00 78.56 560 ALA A N 1
ATOM 4475 C CA . ALA A 1 560 ? 6.198 24.787 17.796 1.00 78.56 560 ALA A CA 1
ATOM 4476 C C . ALA A 1 560 ? 5.120 25.281 18.776 1.00 78.56 560 ALA A C 1
ATOM 4478 O O . ALA A 1 560 ? 5.400 25.481 19.956 1.00 78.56 560 ALA A O 1
ATOM 4479 N N . SER A 1 561 ? 3.891 25.472 18.296 1.00 78.25 561 SER A N 1
ATOM 4480 C CA . SER A 1 561 ? 2.761 25.964 19.095 1.00 78.25 561 SER A CA 1
ATOM 4481 C C . SER A 1 561 ? 1.990 24.858 19.819 1.00 78.25 561 SER A C 1
ATOM 4483 O O . SER A 1 561 ? 1.087 25.163 20.601 1.00 78.25 561 SER A O 1
ATOM 4485 N N . ASN A 1 562 ? 2.300 23.583 19.547 1.00 71.62 562 ASN A N 1
ATOM 4486 C CA . ASN A 1 562 ? 1.526 22.420 19.997 1.00 71.62 562 ASN A CA 1
ATOM 4487 C C . ASN A 1 562 ? 0.016 22.558 19.705 1.00 71.62 562 ASN A C 1
ATOM 4489 O O . ASN A 1 562 ? -0.833 22.025 20.421 1.00 71.62 562 ASN A O 1
ATOM 4493 N N . THR A 1 563 ? -0.314 23.327 18.668 1.00 67.19 563 THR A N 1
ATOM 4494 C CA . THR A 1 563 ? -1.674 23.671 18.276 1.00 67.19 563 THR A CA 1
ATOM 4495 C C . THR A 1 563 ? -1.771 23.415 16.780 1.00 67.19 563 THR A C 1
ATOM 4497 O O . THR A 1 563 ? -1.177 24.161 16.001 1.00 67.19 563 THR A O 1
ATOM 4500 N N . PRO A 1 564 ? -2.486 22.364 16.345 1.00 59.41 564 PRO A N 1
ATOM 4501 C CA . PRO A 1 564 ? -2.800 22.208 14.939 1.00 59.41 564 PRO A CA 1
ATOM 4502 C C . PRO A 1 564 ? -3.587 23.436 14.520 1.00 59.41 564 PRO A C 1
ATOM 4504 O O . PRO A 1 564 ? -4.581 23.788 15.165 1.00 59.41 564 PRO A O 1
ATOM 4507 N N . LEU A 1 565 ? -3.150 24.076 13.447 1.00 58.72 565 LEU A N 1
ATOM 4508 C CA . LEU A 1 565 ? -4.035 24.981 12.759 1.00 58.72 565 LEU A CA 1
ATOM 4509 C C . LEU A 1 565 ? -5.129 24.118 12.118 1.00 58.72 565 LEU A C 1
ATOM 4511 O O . LEU A 1 565 ? -4.877 22.952 11.782 1.00 58.72 565 LEU A O 1
ATOM 4515 N N . PRO A 1 566 ? -6.359 24.640 11.998 1.00 53.66 566 PRO A N 1
ATOM 4516 C CA . PRO A 1 566 ? -7.339 24.014 11.125 1.00 53.66 566 PRO A CA 1
ATOM 4517 C C . PRO A 1 566 ? -6.657 23.732 9.782 1.00 53.66 566 PRO A C 1
ATOM 4519 O O . PRO A 1 566 ? -5.936 24.588 9.269 1.00 53.66 566 PRO A O 1
ATOM 4522 N N . ASP A 1 567 ? -6.788 22.506 9.262 1.00 50.53 567 ASP A N 1
ATOM 4523 C CA . ASP A 1 567 ? -6.256 22.202 7.934 1.00 50.53 567 ASP A CA 1
ATOM 4524 C C . ASP A 1 567 ? -6.816 23.259 6.976 1.00 50.53 567 ASP A C 1
ATOM 4526 O O . ASP A 1 567 ? -8.024 23.351 6.882 1.00 50.53 567 ASP A O 1
ATOM 4530 N N . ASP A 1 568 ? -5.994 24.067 6.287 1.00 38.72 568 ASP A N 1
ATOM 4531 C CA . ASP A 1 568 ? -6.450 25.129 5.353 1.00 38.72 568 ASP A CA 1
ATOM 4532 C C . ASP A 1 568 ? -7.353 24.616 4.203 1.00 38.72 568 ASP A C 1
ATOM 4534 O O . ASP A 1 568 ? -7.849 25.387 3.391 1.00 38.72 568 ASP A O 1
ATOM 4538 N N . ASP A 1 569 ? -7.613 23.309 4.167 1.00 39.78 569 ASP A N 1
ATOM 4539 C CA . ASP A 1 569 ? -8.686 22.654 3.420 1.00 39.78 569 ASP A CA 1
ATOM 4540 C C . ASP A 1 569 ? -10.051 22.652 4.161 1.00 39.78 569 ASP A C 1
ATOM 4542 O O . ASP A 1 569 ? -10.974 21.936 3.760 1.00 39.78 569 ASP A O 1
ATOM 4546 N N . GLU A 1 570 ? -10.174 23.373 5.280 1.00 32.81 570 GLU A N 1
ATOM 4547 C CA . GLU A 1 570 ? -11.411 23.640 6.028 1.00 32.81 570 GLU A CA 1
ATOM 4548 C C . GLU A 1 570 ? -12.222 24.808 5.427 1.00 32.81 570 GLU A C 1
ATOM 4550 O O . GLU A 1 570 ? -13.214 25.231 6.026 1.00 32.81 570 GLU A O 1
ATOM 4555 N N . PHE A 1 571 ? -11.855 25.263 4.220 1.00 26.28 571 PHE A N 1
ATOM 4556 C CA . PHE A 1 571 ? -12.618 26.195 3.384 1.00 26.28 571 PHE A CA 1
ATOM 4557 C C . PHE A 1 571 ? -12.861 25.662 1.970 1.00 26.28 571 PHE A C 1
ATOM 4559 O O . PHE A 1 571 ? -11.899 25.183 1.325 1.00 26.28 571 PHE A O 1
#

Secondary structure (DSSP, 8-state):
-EEEEEETTS-THHHHS---S-SS--TTTSSPPPPGGGEEEEEGGGT-S-HHHHHHHHHHHHHH-HHHHHHHHHHHHHHSS---EETTEESSHHHHHHHHHHHHHHH-TT---SS-S-SS-SSHHHHHHHTGGGGT--HHHHHHHHTSHHHHTT------TT---EEESSHHHHHHHHHHHHHTTTHHHHHHHHHHHHHT-HHHHHHHHHHHHHHHHTTPPP-GGG-SSHHHHHHS-TT----SHHHHHHHHHHHHHHHHHHHHTSTTTGGGS-HHHHHHHHHGGGGHHHHHHHTS-HHHHHHHHHHHHHHHSTT-SPP--EEEEEE-HHHHTTTT--TTGGGS-EEEEEESSSSTT-TTTTSTTTTTT---TTSHHHHHHHHTT-----SS-HHHHHHHHHHTT-GGGTTS-HHHHHHHHHHHIIIIII--S--SSS-HHHHHGGGGG-TT---GGG----TT-HHHHHHHHT-TTSS--HHHHHHHHHHHH---STTHHHHHHHHHHHHHHHHHHHTTT--PEES-SSS-TT---SS-EEPPHHHHHHHHHHHHHHHHHT-PPPPTT--